Protein AF-A0A661SXE1-F1 (afdb_monomer)

Mean predicted aligned error: 12.56 Å

Nearest PDB structures (foldseek):
  7pq3-assembly1_AAA  TM=7.816E-01  e=4.877E-10  Saccharolobus islandicus REY15A
  8phj-assembly1_Y  TM=7.718E-01  e=4.090E-10  Allochromatium vinosum
  8phj-assembly1_X  TM=6.975E-01  e=3.746E-10  Allochromatium vinosum
  8phb-assembly1_B  TM=7.212E-01  e=7.246E-10  Allochromatium vinosum
  8phb-assembly1_A  TM=7.325E-01  e=3.380E-09  Allochromatium vinosum

Structure (mmCIF, N/CA/C/O backbone):
data_AF-A0A661SXE1-F1
#
_entry.id   AF-A0A661SXE1-F1
#
loop_
_atom_site.group_PDB
_atom_site.id
_atom_site.type_symbol
_atom_site.label_atom_id
_atom_site.label_alt_id
_atom_site.label_comp_id
_atom_site.label_asym_id
_atom_site.label_entity_id
_atom_site.label_seq_id
_atom_site.pdbx_PDB_ins_code
_atom_site.Cartn_x
_atom_site.Cartn_y
_atom_site.Cartn_z
_atom_site.occupancy
_atom_site.B_iso_or_equiv
_atom_site.auth_seq_id
_atom_site.auth_comp_id
_atom_site.auth_asym_id
_atom_site.auth_atom_id
_atom_site.pdbx_PDB_model_num
ATOM 1 N N . MET A 1 1 ? -10.822 -18.373 19.005 1.00 63.59 1 MET A N 1
ATOM 2 C CA . MET A 1 1 ? -10.474 -16.939 18.991 1.00 63.59 1 MET A CA 1
ATOM 3 C C . MET A 1 1 ? -11.787 -16.195 19.099 1.00 63.59 1 MET A C 1
ATOM 5 O O . MET A 1 1 ? -12.656 -16.457 18.278 1.00 63.59 1 MET A O 1
ATOM 9 N N . GLY A 1 2 ? -11.976 -15.444 20.182 1.00 87.56 2 GLY A N 1
ATOM 10 C CA . GLY A 1 2 ? -13.244 -14.784 20.515 1.00 87.56 2 GLY A CA 1
ATOM 11 C C . GLY A 1 2 ? -13.207 -13.283 20.236 1.00 87.56 2 GLY A C 1
ATOM 12 O O . GLY A 1 2 ? -12.142 -12.731 19.953 1.00 87.56 2 GLY A O 1
ATOM 13 N N . THR A 1 3 ? -14.353 -12.625 20.356 1.00 94.81 3 THR A N 1
ATOM 14 C CA . THR A 1 3 ? -14.486 -11.168 20.230 1.00 94.81 3 THR A CA 1
ATOM 15 C C . THR A 1 3 ? -14.418 -10.521 21.613 1.00 94.81 3 THR A C 1
ATOM 17 O O . THR A 1 3 ? -15.098 -10.952 22.533 1.00 94.81 3 THR A O 1
ATOM 20 N N . PHE A 1 4 ? -13.611 -9.476 21.769 1.00 97.12 4 PHE A N 1
ATOM 21 C CA . PHE A 1 4 ? -13.522 -8.656 22.973 1.00 97.12 4 PHE A CA 1
ATOM 22 C C . PHE A 1 4 ? -14.404 -7.412 22.821 1.00 97.12 4 PHE A C 1
ATOM 24 O O . PHE A 1 4 ? -14.202 -6.604 21.910 1.00 97.12 4 PHE A O 1
ATOM 31 N N . PHE A 1 5 ? -15.372 -7.235 23.715 1.00 96.88 5 PHE A N 1
ATOM 32 C CA . PHE A 1 5 ? -16.309 -6.113 23.671 1.00 96.88 5 PHE A CA 1
ATOM 33 C C . PHE A 1 5 ? -15.919 -5.045 24.688 1.00 96.88 5 PHE A C 1
ATOM 35 O O . PHE A 1 5 ? -15.850 -5.320 25.882 1.00 96.88 5 PHE A O 1
ATOM 42 N N . ILE A 1 6 ? -15.719 -3.807 24.234 1.00 97.50 6 ILE A N 1
ATOM 43 C CA . ILE A 1 6 ? -15.519 -2.648 25.113 1.00 97.50 6 ILE A CA 1
ATOM 44 C C . ILE A 1 6 ? -16.780 -1.799 25.077 1.00 97.50 6 ILE A C 1
ATOM 46 O O . ILE A 1 6 ? -17.116 -1.218 24.045 1.00 97.50 6 ILE A O 1
ATOM 50 N N . VAL A 1 7 ? -17.465 -1.707 26.210 1.00 96.44 7 VAL A N 1
ATOM 51 C CA . VAL A 1 7 ? -18.778 -1.071 26.325 1.00 96.44 7 VAL A CA 1
ATOM 52 C C . VAL A 1 7 ? -18.669 0.133 27.239 1.00 96.44 7 VAL A C 1
ATOM 54 O O . VAL A 1 7 ? -18.249 0.002 28.387 1.00 96.44 7 VAL A O 1
ATOM 57 N N . SER A 1 8 ? -19.045 1.311 26.743 1.00 95.81 8 SER A N 1
ATOM 58 C CA . SER A 1 8 ? -19.178 2.479 27.609 1.00 95.81 8 SER A CA 1
ATOM 59 C C . SER A 1 8 ? -20.467 2.369 28.420 1.00 95.81 8 SER A C 1
ATOM 61 O O . SER A 1 8 ? -21.531 2.089 27.867 1.00 95.81 8 SER A O 1
ATOM 63 N N . VAL A 1 9 ? -20.377 2.596 29.728 1.00 95.19 9 VAL A N 1
ATOM 64 C CA . VAL A 1 9 ? -21.496 2.489 30.667 1.00 95.19 9 VAL A CA 1
ATOM 65 C C . VAL A 1 9 ? -21.867 3.864 31.202 1.00 95.19 9 VAL A C 1
ATOM 67 O O . VAL A 1 9 ? -21.013 4.634 31.645 1.00 95.19 9 VAL A O 1
ATOM 70 N N . GLY A 1 10 ? -23.160 4.174 31.146 1.00 92.88 10 GLY A N 1
ATOM 71 C CA . GLY A 1 10 ? -23.745 5.348 31.780 1.00 92.88 10 GLY A CA 1
ATOM 72 C C . GLY A 1 10 ? -24.754 4.975 32.851 1.00 92.88 10 GLY A C 1
ATOM 73 O O . GLY A 1 10 ? -24.645 3.956 33.519 1.00 92.88 10 GLY A O 1
ATOM 74 N N . THR A 1 11 ? -25.772 5.819 32.990 1.00 93.81 11 THR A N 1
ATOM 75 C CA . THR A 1 11 ? -26.853 5.674 33.975 1.00 93.81 11 THR A CA 1
ATOM 76 C C . THR A 1 11 ? -28.180 5.272 33.323 1.00 93.81 11 THR A C 1
ATOM 78 O O . THR A 1 11 ? -29.264 5.537 33.848 1.00 93.81 11 THR A O 1
ATOM 81 N N . SER A 1 12 ? -28.125 4.635 32.148 1.00 93.12 12 SER A N 1
ATOM 82 C CA . SER A 1 12 ? -29.335 4.244 31.416 1.00 93.12 12 SER A CA 1
ATOM 83 C C . SER A 1 12 ? -30.135 3.164 32.161 1.00 93.12 12 SER A C 1
ATOM 85 O O . SER A 1 12 ? -31.362 3.193 32.123 1.00 93.12 12 SER A O 1
ATOM 87 N N . LEU A 1 13 ? -29.454 2.299 32.925 1.00 94.94 13 LEU A N 1
ATOM 88 C CA . LEU A 1 13 ? -30.079 1.316 33.814 1.00 94.94 13 LEU A CA 1
ATOM 89 C C . LEU A 1 13 ? -30.959 1.990 34.879 1.00 94.94 13 LEU A C 1
ATOM 91 O O . LEU A 1 13 ? -32.116 1.622 35.050 1.00 94.94 13 LEU A O 1
ATOM 95 N N . ILE A 1 14 ? -30.444 3.040 35.531 1.00 95.19 14 ILE A N 1
ATOM 96 C CA . ILE A 1 14 ? -31.204 3.861 36.491 1.00 95.19 14 ILE A CA 1
ATOM 97 C C . ILE A 1 14 ? -32.434 4.480 35.819 1.00 95.19 14 ILE A C 1
ATOM 99 O O . ILE A 1 14 ? -33.528 4.476 36.384 1.00 95.19 14 ILE A O 1
ATOM 103 N N . THR A 1 15 ? -32.262 5.000 34.600 1.00 92.62 15 THR A N 1
ATOM 104 C CA . THR A 1 15 ? -33.360 5.606 33.831 1.00 92.62 15 THR A CA 1
ATOM 105 C C . THR A 1 15 ? -34.458 4.577 33.565 1.00 92.62 15 THR A C 1
ATOM 107 O O . THR A 1 15 ? -35.622 4.854 33.836 1.00 92.62 15 THR A O 1
ATOM 110 N N . LYS A 1 16 ? -34.093 3.372 33.111 1.00 92.81 16 LYS A N 1
ATOM 111 C CA . LYS A 1 16 ? -35.044 2.295 32.812 1.00 92.81 16 LYS A CA 1
ATOM 112 C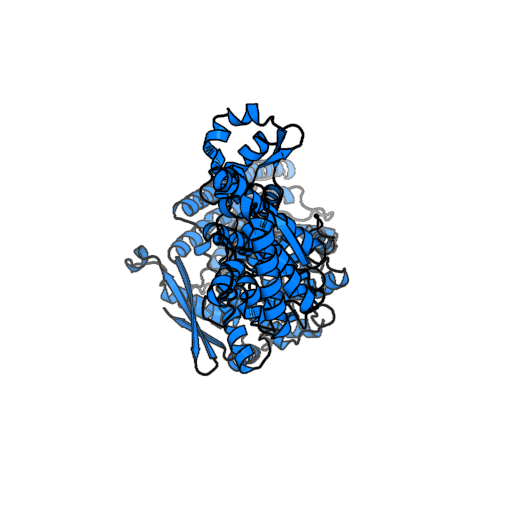 C . LYS A 1 16 ? -35.724 1.732 34.051 1.00 92.81 16 LYS A C 1
ATOM 114 O O . LYS A 1 16 ? -36.935 1.543 34.007 1.00 92.81 16 LYS A O 1
ATOM 119 N N . ASN A 1 17 ? -35.002 1.558 35.158 1.00 93.94 17 ASN A N 1
ATOM 120 C CA . ASN A 1 17 ? -35.616 1.207 36.438 1.00 93.94 17 ASN A CA 1
ATOM 121 C C . ASN A 1 17 ? -36.702 2.228 36.816 1.00 93.94 17 ASN A C 1
ATOM 123 O O . ASN A 1 17 ? -37.841 1.860 37.061 1.00 93.94 17 ASN A O 1
ATOM 127 N N . ASN A 1 18 ? -36.386 3.525 36.765 1.00 93.62 18 ASN A N 1
ATOM 128 C CA . ASN A 1 18 ? -37.331 4.589 37.123 1.00 93.62 18 ASN A CA 1
ATOM 129 C C . ASN A 1 18 ? -38.524 4.747 36.154 1.00 93.62 18 ASN A C 1
ATOM 131 O O . ASN A 1 18 ? -39.469 5.472 36.482 1.00 93.62 18 ASN A O 1
ATOM 135 N N . GLU A 1 19 ? -38.438 4.182 34.946 1.00 91.56 19 GLU A N 1
ATOM 136 C CA . GLU A 1 19 ? -39.511 4.159 33.941 1.00 91.56 19 GLU A CA 1
ATOM 137 C C . GLU A 1 19 ? -40.416 2.930 34.079 1.00 91.56 19 GLU A C 1
ATOM 139 O O . GLU A 1 19 ? -41.609 3.026 33.797 1.00 91.56 19 GLU A O 1
ATOM 144 N N . LEU A 1 20 ? -39.844 1.781 34.452 1.00 87.31 20 LEU A N 1
ATOM 145 C CA . LEU A 1 20 ? -40.513 0.477 34.427 1.00 87.31 20 LEU A CA 1
ATOM 146 C C . LEU A 1 20 ? -40.930 -0.025 35.813 1.00 87.31 20 LEU A C 1
ATOM 148 O O . LEU A 1 20 ? -41.778 -0.911 35.893 1.00 87.31 20 LEU A O 1
ATOM 152 N N . ASN A 1 21 ? -40.357 0.530 36.880 1.00 83.69 21 ASN A N 1
ATOM 153 C CA . ASN A 1 21 ? -40.636 0.162 38.260 1.00 83.69 21 ASN A CA 1
ATOM 154 C C . ASN A 1 21 ? -41.290 1.343 39.005 1.00 83.69 21 ASN A C 1
ATOM 156 O O . ASN A 1 21 ? -40.768 2.459 39.003 1.00 83.69 21 ASN A O 1
ATOM 160 N N . ASP A 1 22 ? -42.420 1.086 39.671 1.00 78.31 22 ASP A N 1
ATOM 161 C CA . ASP A 1 22 ? -43.149 2.063 40.501 1.00 78.31 22 ASP A CA 1
ATOM 162 C C . ASP A 1 22 ? -42.531 2.238 41.910 1.00 78.31 22 ASP A C 1
ATOM 164 O O . ASP A 1 22 ? -43.076 2.956 42.754 1.00 78.31 22 ASP A O 1
ATOM 168 N N . GLY A 1 23 ? -41.412 1.558 42.185 1.00 77.56 23 GLY A N 1
ATOM 169 C CA . GLY A 1 23 ? -40.680 1.594 43.449 1.00 77.56 23 GLY A CA 1
ATOM 170 C C . GLY A 1 23 ? -39.922 2.901 43.730 1.00 77.56 23 GLY A C 1
ATOM 171 O O . GLY A 1 23 ? -40.252 3.988 43.248 1.00 77.56 23 GLY A O 1
ATOM 172 N N . GLN A 1 24 ? -38.884 2.812 44.567 1.00 81.88 24 GLN A N 1
ATOM 173 C CA . GLN A 1 24 ? -38.044 3.965 44.893 1.00 81.88 24 GLN A CA 1
ATOM 174 C C . GLN A 1 24 ? -37.356 4.497 43.632 1.00 81.88 24 GLN A C 1
ATOM 176 O O . GLN A 1 24 ? -36.660 3.773 42.923 1.00 81.88 24 GLN A O 1
ATOM 181 N N . ARG A 1 25 ? -37.504 5.802 43.380 1.00 88.38 25 ARG A N 1
ATOM 182 C CA . ARG A 1 25 ? -36.765 6.468 42.308 1.00 88.38 25 ARG A CA 1
ATOM 183 C C . ARG A 1 25 ? -35.305 6.645 42.692 1.00 88.38 25 ARG A C 1
ATOM 185 O O . ARG A 1 25 ? -34.998 7.240 43.722 1.00 88.38 25 ARG A O 1
ATOM 192 N N . ILE A 1 26 ? -34.424 6.194 41.810 1.00 92.06 26 ILE A N 1
ATOM 193 C CA . ILE A 1 26 ? -32.975 6.286 41.965 1.00 92.06 26 ILE A CA 1
ATOM 194 C C . ILE A 1 26 ? -32.479 7.556 41.271 1.00 92.06 26 ILE A C 1
ATOM 196 O O . ILE A 1 26 ? -32.820 7.814 40.113 1.00 92.06 26 ILE A O 1
ATOM 200 N N . SER A 1 27 ? -31.671 8.366 41.954 1.00 90.88 27 SER A N 1
ATOM 201 C CA . SER A 1 27 ? -31.054 9.540 41.328 1.00 90.88 27 SER A CA 1
ATOM 202 C C . SER A 1 27 ? -29.883 9.146 40.427 1.00 90.88 27 SER A C 1
ATOM 204 O O . SER A 1 27 ? -29.166 8.193 40.703 1.00 90.88 27 SER A O 1
ATOM 206 N N . ALA A 1 28 ? -29.636 9.909 39.362 1.00 88.31 28 ALA A N 1
ATOM 207 C CA . ALA A 1 28 ? -28.430 9.775 38.539 1.00 88.31 28 ALA A CA 1
ATOM 208 C C . ALA A 1 28 ? -27.301 10.742 38.957 1.00 88.31 28 ALA A C 1
ATOM 210 O O . ALA A 1 28 ? -26.275 10.798 38.281 1.00 88.31 28 ALA A O 1
ATOM 211 N N . ARG A 1 29 ? -27.494 11.539 40.019 1.00 87.38 29 ARG A N 1
ATOM 212 C CA . ARG A 1 29 ? -26.517 12.529 40.502 1.00 87.38 29 ARG A CA 1
ATOM 213 C C . ARG A 1 29 ? -25.601 11.924 41.555 1.00 87.38 29 ARG A C 1
ATOM 215 O O . ARG A 1 29 ? -26.081 11.272 42.473 1.00 87.38 29 ARG A O 1
ATOM 222 N N . GLU A 1 30 ? -24.311 12.223 41.469 1.00 87.25 30 GLU A N 1
ATOM 223 C CA . GLU A 1 30 ? -23.287 11.722 42.395 1.00 87.25 30 GLU A CA 1
ATOM 224 C C . GLU A 1 30 ? -23.601 12.042 43.870 1.00 87.25 30 GLU A C 1
ATOM 226 O O . GLU A 1 30 ? -23.433 11.202 44.752 1.00 87.25 30 GLU A O 1
ATOM 231 N N . GLU A 1 31 ? -24.078 13.258 44.149 1.00 87.38 31 GLU A N 1
ATOM 232 C CA . GLU A 1 31 ? -24.320 13.753 45.512 1.00 87.38 31 GLU A CA 1
ATOM 233 C C . GLU A 1 31 ? -25.381 12.943 46.266 1.00 87.38 31 GLU A C 1
ATOM 235 O O . GLU A 1 31 ? -25.227 12.690 47.462 1.00 87.38 31 GLU A O 1
ATOM 240 N N . ASP A 1 32 ? -26.418 12.491 45.559 1.00 88.25 32 ASP A N 1
ATOM 241 C CA . ASP A 1 32 ? -27.546 11.762 46.145 1.00 88.25 32 ASP A CA 1
ATOM 242 C C . ASP A 1 32 ? -27.140 10.339 46.561 1.00 88.25 32 ASP A C 1
ATOM 244 O O . ASP A 1 32 ? -27.679 9.771 47.510 1.00 88.25 32 ASP A O 1
ATOM 248 N N . TRP A 1 33 ? -26.127 9.768 45.904 1.00 90.25 33 TRP A N 1
ATOM 249 C CA . TRP A 1 33 ? -25.606 8.444 46.242 1.00 90.25 33 TRP A CA 1
ATOM 250 C C . TRP A 1 33 ? -24.790 8.439 47.533 1.00 90.25 33 TRP A C 1
ATOM 252 O O . TRP A 1 33 ? -24.603 7.384 48.125 1.00 90.25 33 TRP A O 1
ATOM 262 N N . ARG A 1 34 ? -24.336 9.593 48.036 1.00 82.44 34 ARG A N 1
ATOM 263 C CA . ARG A 1 34 ? -23.568 9.647 49.293 1.00 82.44 34 ARG A CA 1
ATOM 264 C C . ARG A 1 34 ? -24.384 9.256 50.524 1.00 82.44 34 ARG A C 1
ATOM 266 O O . ARG A 1 34 ? -23.793 8.887 51.536 1.00 82.44 34 ARG A O 1
ATOM 273 N N . TYR A 1 35 ? -25.707 9.371 50.443 1.00 81.81 35 TYR A N 1
ATOM 274 C CA . TYR A 1 35 ? -26.617 9.134 51.562 1.00 81.81 35 TYR A CA 1
ATOM 275 C C . TYR A 1 35 ? -27.394 7.824 51.411 1.00 81.81 35 TYR A C 1
ATOM 277 O O . TYR A 1 35 ? -27.547 7.107 52.396 1.00 81.81 35 TYR A O 1
ATOM 285 N N . ASP A 1 36 ? -27.801 7.480 50.185 1.00 86.12 36 ASP A N 1
ATOM 286 C CA . ASP A 1 36 ? -28.733 6.375 49.917 1.00 86.12 36 ASP A CA 1
ATOM 287 C C . ASP A 1 36 ? -28.123 5.230 49.081 1.00 86.12 36 ASP A C 1
ATOM 289 O O . ASP A 1 36 ? -28.861 4.413 48.531 1.00 86.12 36 ASP A O 1
ATOM 293 N N . ALA A 1 37 ? -26.785 5.147 48.974 1.00 85.25 37 ALA A N 1
ATOM 294 C CA . ALA A 1 37 ? -26.088 4.185 48.102 1.00 85.25 37 ALA A CA 1
ATOM 295 C C . ALA A 1 37 ? -26.612 2.749 48.218 1.00 85.25 37 ALA A C 1
ATOM 297 O O . ALA A 1 37 ? -26.832 2.104 47.199 1.00 85.25 37 ALA A O 1
ATOM 298 N N . GLU A 1 38 ? -26.785 2.251 49.443 1.00 87.94 38 GLU A N 1
ATOM 299 C CA . GLU A 1 38 ? -27.177 0.858 49.676 1.00 87.94 38 GLU A CA 1
ATOM 300 C C . GLU A 1 38 ? -28.614 0.595 49.212 1.00 87.94 38 GLU A C 1
ATOM 302 O O . GLU A 1 38 ? -28.868 -0.350 48.481 1.00 87.94 38 GLU A O 1
ATOM 307 N N . SER A 1 39 ? -29.530 1.520 49.507 1.00 89.25 39 SER A N 1
ATOM 308 C CA . SER A 1 39 ? -30.924 1.440 49.057 1.00 89.25 39 SER A CA 1
ATOM 309 C C . SER A 1 39 ? -31.035 1.467 47.529 1.00 89.25 39 SER A C 1
ATOM 311 O O . SER A 1 39 ? -31.839 0.747 46.942 1.00 89.25 39 SER A O 1
ATOM 313 N N . TYR A 1 40 ? -30.230 2.301 46.862 1.00 93.19 40 TYR A N 1
ATOM 314 C CA . TYR A 1 40 ? -30.199 2.358 45.399 1.00 93.19 40 TYR A CA 1
ATOM 315 C C . TYR A 1 40 ? -29.593 1.102 44.775 1.00 93.19 40 TYR A C 1
ATOM 317 O O . TYR A 1 40 ? -30.058 0.669 43.723 1.00 93.19 40 TYR A O 1
ATOM 325 N N . LYS A 1 41 ? -28.577 0.523 45.416 1.00 91.81 41 LYS A N 1
ATOM 326 C CA . LYS A 1 41 ? -27.966 -0.746 45.021 1.00 91.81 41 LYS A CA 1
ATOM 327 C C . LYS A 1 41 ? -28.974 -1.890 45.072 1.00 91.81 41 LYS A C 1
ATOM 329 O O . LYS A 1 41 ? -29.171 -2.532 44.045 1.00 91.81 41 LYS A O 1
ATOM 334 N N . ASP A 1 42 ? -29.685 -2.041 46.189 1.00 91.69 42 ASP A N 1
ATOM 335 C CA . ASP A 1 42 ? -30.733 -3.057 46.348 1.00 91.69 42 ASP A CA 1
ATOM 336 C C . ASP A 1 42 ? -31.797 -2.934 45.241 1.00 91.69 42 ASP A C 1
ATOM 338 O O . ASP A 1 42 ? -32.134 -3.906 44.572 1.00 91.69 42 ASP A O 1
ATOM 342 N N . CYS A 1 43 ? -32.252 -1.707 44.952 1.00 92.94 43 CYS A N 1
ATOM 343 C CA . CYS A 1 43 ? -33.234 -1.469 43.889 1.00 92.94 43 CYS A CA 1
ATOM 344 C C . CYS A 1 43 ? -32.724 -1.856 42.486 1.00 92.94 43 CYS A C 1
ATOM 346 O O . CYS A 1 43 ? -33.501 -2.336 41.660 1.00 92.94 43 CYS A O 1
ATOM 348 N N . LEU A 1 44 ? -31.445 -1.605 42.177 1.00 94.69 44 LEU A N 1
ATOM 349 C CA . LEU A 1 44 ? -30.857 -1.985 40.886 1.00 94.69 44 LEU A CA 1
ATOM 350 C C . LEU A 1 44 ? -30.638 -3.493 40.772 1.00 94.69 44 LEU A C 1
ATOM 352 O O . LEU A 1 44 ? -30.776 -4.030 39.670 1.00 94.69 44 LEU A O 1
ATOM 356 N N . GLU A 1 45 ? -30.295 -4.150 41.880 1.00 94.62 45 GLU A N 1
ATOM 357 C CA . GLU A 1 45 ? -30.173 -5.602 41.952 1.00 94.62 45 GLU A CA 1
ATOM 358 C C . GLU A 1 45 ? -31.515 -6.250 41.630 1.00 94.62 45 GLU A C 1
ATOM 360 O O . GLU A 1 45 ? -31.618 -6.914 40.598 1.00 94.62 45 GLU A O 1
ATOM 365 N N . ASP A 1 46 ? -32.553 -5.935 42.412 1.00 93.62 46 ASP A N 1
ATOM 366 C CA . ASP A 1 46 ? -33.915 -6.449 42.234 1.00 93.62 46 ASP A CA 1
ATOM 367 C C . ASP A 1 46 ? -34.405 -6.264 40.789 1.00 93.62 46 ASP A C 1
ATOM 369 O O . ASP A 1 46 ? -34.919 -7.193 40.161 1.00 93.62 46 ASP A O 1
ATOM 373 N N . PHE A 1 47 ? -34.186 -5.073 40.218 1.00 95.25 47 PHE A N 1
ATOM 374 C CA . PHE A 1 47 ? -34.585 -4.771 38.846 1.00 95.25 47 PHE A CA 1
ATOM 375 C C . PHE A 1 47 ? -33.854 -5.636 37.809 1.00 95.25 47 PHE A C 1
ATOM 377 O O . PHE A 1 47 ? -34.477 -6.159 36.883 1.00 95.25 47 PHE A O 1
ATOM 384 N N . ILE A 1 48 ? -32.534 -5.806 37.931 1.00 95.56 48 ILE A N 1
ATOM 385 C CA . ILE A 1 48 ? -31.770 -6.653 37.005 1.00 95.56 48 ILE A CA 1
ATOM 386 C C . ILE A 1 48 ? -32.150 -8.124 37.154 1.00 95.56 48 ILE A C 1
ATOM 388 O O . ILE A 1 48 ? -32.243 -8.825 36.140 1.00 95.56 48 ILE A O 1
ATOM 392 N N . GLU A 1 49 ? -32.380 -8.595 38.379 1.00 94.25 49 GLU A N 1
ATOM 393 C CA . GLU A 1 49 ? -32.817 -9.965 38.627 1.00 94.25 49 GLU A CA 1
ATOM 394 C C . GLU A 1 49 ? -34.168 -10.239 37.966 1.00 94.25 49 GLU A C 1
ATOM 396 O O . GLU A 1 49 ? -34.275 -11.182 37.177 1.00 94.25 49 GLU A O 1
ATOM 401 N N . GLU A 1 50 ? -35.152 -9.361 38.176 1.00 93.94 50 GLU A N 1
ATOM 402 C CA . GLU A 1 50 ? -36.472 -9.458 37.550 1.00 93.94 50 GLU A CA 1
ATOM 403 C C . GLU A 1 50 ? -36.372 -9.460 36.015 1.00 93.94 50 GLU A C 1
ATOM 405 O O . GLU A 1 50 ? -37.015 -10.263 35.327 1.00 93.94 50 GLU A O 1
ATOM 410 N N . MET A 1 51 ? -35.548 -8.578 35.444 1.00 95.00 51 MET A N 1
ATOM 411 C CA . MET A 1 51 ? -35.382 -8.476 33.992 1.00 95.00 51 MET A CA 1
ATOM 412 C C . MET A 1 51 ? -34.693 -9.709 33.397 1.00 95.00 51 MET A C 1
ATOM 414 O O . MET A 1 51 ? -35.047 -10.134 32.290 1.00 95.00 51 MET A O 1
ATOM 418 N N . ALA A 1 52 ? -33.738 -10.305 34.113 1.00 92.62 52 ALA A N 1
ATOM 419 C CA . ALA A 1 52 ? -33.086 -11.545 33.709 1.00 92.62 52 ALA A CA 1
ATOM 420 C C . ALA A 1 52 ? -34.055 -12.739 33.767 1.00 92.62 52 ALA A C 1
ATOM 422 O O . ALA A 1 52 ? -34.161 -13.479 32.787 1.00 92.62 52 ALA A O 1
ATOM 423 N N . GLU A 1 53 ? -34.808 -12.892 34.860 1.00 93.00 53 GLU A N 1
ATOM 424 C CA . GLU A 1 53 ? -35.784 -13.977 35.045 1.00 93.00 53 GLU A CA 1
ATOM 425 C C . GLU A 1 53 ? -36.907 -13.940 34.005 1.00 93.00 53 GLU A C 1
ATOM 427 O O . GLU A 1 53 ? -37.308 -14.974 33.467 1.00 93.00 53 GLU A O 1
ATOM 432 N N . ASN A 1 54 ? -37.364 -12.737 33.651 1.00 92.69 54 ASN A N 1
ATOM 433 C CA . ASN A 1 54 ? -38.397 -12.535 32.640 1.00 92.69 54 ASN A CA 1
ATOM 434 C C . ASN A 1 54 ? -37.870 -12.580 31.193 1.00 92.69 54 ASN A C 1
ATOM 436 O O . ASN A 1 54 ? -38.649 -12.396 30.254 1.00 92.69 54 ASN A O 1
ATOM 440 N N . GLY A 1 55 ? -36.564 -12.788 30.984 1.00 90.38 55 GLY A N 1
ATOM 441 C CA . GLY A 1 55 ? -35.946 -12.804 29.655 1.00 90.38 55 GLY A CA 1
ATOM 442 C C . GLY A 1 55 ? -35.988 -11.452 28.928 1.00 90.38 55 GLY A C 1
ATOM 443 O O . GLY A 1 55 ? -35.916 -11.416 27.700 1.00 90.38 55 GLY A O 1
ATOM 444 N N . LYS A 1 56 ? -36.114 -10.346 29.671 1.00 93.19 56 LYS A N 1
ATOM 445 C CA . LYS A 1 56 ? -36.228 -8.965 29.166 1.00 93.19 56 LYS A CA 1
ATOM 446 C C . LYS A 1 56 ? -34.973 -8.129 29.394 1.00 93.19 56 LYS A C 1
ATOM 448 O O . LYS A 1 56 ? -34.989 -6.919 29.213 1.00 93.19 56 LYS A O 1
ATOM 453 N N . LEU A 1 57 ? -33.858 -8.758 29.747 1.00 92.88 57 LEU A N 1
ATOM 454 C CA . LEU A 1 57 ? -32.599 -8.071 30.023 1.00 92.88 57 LEU A CA 1
ATOM 455 C C . LEU A 1 57 ? -32.146 -7.055 28.938 1.00 92.88 57 LEU A C 1
ATOM 457 O O . LEU A 1 57 ? -31.664 -5.989 29.318 1.00 92.88 57 LEU A O 1
ATOM 461 N N . PRO A 1 58 ? -32.353 -7.273 27.616 1.00 91.56 58 PRO A N 1
ATOM 462 C CA . PRO A 1 58 ? -32.047 -6.262 26.590 1.00 91.56 58 PRO A CA 1
ATOM 463 C C . PRO A 1 58 ? -32.842 -4.946 26.704 1.00 91.56 58 PRO A C 1
ATOM 465 O O . PRO A 1 58 ? -32.482 -3.957 26.067 1.00 91.56 58 PRO A O 1
ATOM 468 N N . ASP A 1 59 ? -33.927 -4.916 27.479 1.00 91.31 59 ASP A N 1
ATOM 469 C CA . ASP A 1 59 ? -34.739 -3.720 27.733 1.00 91.31 59 ASP A CA 1
ATOM 470 C C . ASP A 1 59 ? -34.298 -2.964 29.000 1.00 91.31 59 ASP A C 1
ATOM 472 O O . ASP A 1 59 ? -34.727 -1.831 29.219 1.00 91.31 59 ASP A O 1
ATOM 476 N N . ALA A 1 60 ? -33.428 -3.559 29.825 1.00 93.69 60 ALA A N 1
ATOM 477 C CA . ALA A 1 60 ? -33.031 -2.997 31.116 1.00 93.69 60 ALA A CA 1
ATOM 478 C C . ALA A 1 60 ? -32.048 -1.824 30.989 1.00 93.69 60 ALA A C 1
ATOM 480 O O . ALA A 1 60 ? -31.986 -0.980 31.875 1.00 93.69 60 ALA A O 1
ATOM 481 N N . SER A 1 61 ? -31.278 -1.734 29.901 1.00 92.75 61 SER A N 1
ATOM 482 C CA . SER A 1 61 ? -30.354 -0.617 29.677 1.00 92.75 61 SER A CA 1
ATOM 483 C C . SER A 1 61 ? -29.999 -0.455 28.193 1.00 92.75 61 SER A C 1
ATOM 485 O O . SER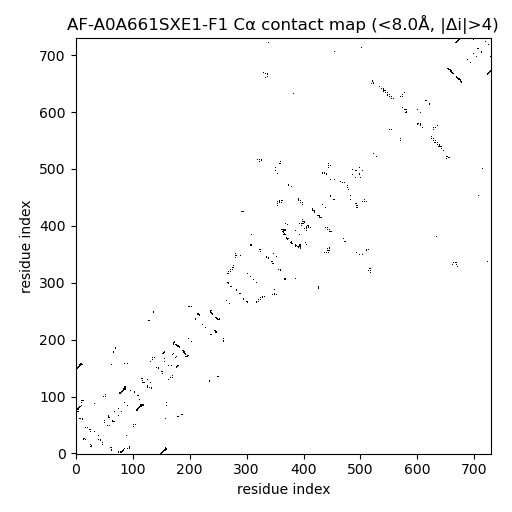 A 1 61 ? -30.175 -1.372 27.387 1.00 92.75 61 SER A O 1
ATOM 487 N N . ALA A 1 62 ? -29.476 0.712 27.811 1.00 89.94 62 ALA A N 1
ATOM 488 C CA . ALA A 1 62 ? -28.979 0.967 26.457 1.00 89.94 62 ALA A CA 1
ATOM 489 C C . ALA A 1 62 ? -27.758 0.092 26.109 1.00 89.94 62 ALA A C 1
ATOM 491 O O . ALA A 1 62 ? -27.604 -0.341 24.965 1.00 89.94 62 ALA A O 1
ATOM 492 N N . GLU A 1 63 ? -26.908 -0.195 27.094 1.00 92.94 63 GLU A N 1
ATOM 493 C CA . GLU A 1 63 ? -25.745 -1.076 26.973 1.00 92.94 63 GLU A CA 1
ATOM 494 C C . GLU A 1 63 ? -26.177 -2.526 26.704 1.00 92.94 63 GLU A C 1
ATOM 496 O O . GLU A 1 63 ? -25.732 -3.133 25.730 1.00 92.94 63 GLU A O 1
ATOM 501 N N . LEU A 1 64 ? -27.112 -3.052 27.504 1.00 92.69 64 LEU A N 1
ATOM 502 C CA . LEU A 1 64 ? -27.670 -4.399 27.339 1.00 92.69 64 LEU A CA 1
ATOM 503 C C . LEU A 1 64 ? -28.435 -4.535 26.019 1.00 92.69 64 LEU A C 1
ATOM 505 O O . LEU A 1 64 ? -28.286 -5.530 25.314 1.00 92.69 64 LEU A O 1
ATOM 509 N N . SER A 1 65 ? -29.191 -3.505 25.640 1.00 90.06 65 SER A N 1
ATOM 510 C CA . SER A 1 65 ? -29.847 -3.414 24.335 1.00 90.06 65 SER A CA 1
ATOM 511 C C . SER A 1 65 ? -28.842 -3.572 23.187 1.00 90.06 65 SER A C 1
ATOM 513 O O . SER A 1 65 ? -29.038 -4.384 22.281 1.00 90.06 65 SER A O 1
ATOM 515 N N . SER A 1 66 ? -27.728 -2.841 23.260 1.00 89.00 66 SER A N 1
ATOM 516 C CA . SER A 1 66 ? -26.707 -2.814 22.208 1.00 89.00 66 SER A CA 1
ATOM 517 C C . SER A 1 66 ? -25.895 -4.099 22.111 1.00 89.00 66 SER A C 1
ATOM 519 O O . SER A 1 66 ? -25.499 -4.485 21.012 1.00 89.00 66 SER A O 1
ATOM 521 N N . LEU A 1 67 ? -25.691 -4.780 23.239 1.00 90.25 67 LEU A N 1
ATOM 522 C CA . LEU A 1 67 ? -25.020 -6.076 23.302 1.00 90.25 67 LEU A CA 1
ATOM 523 C C . LEU A 1 67 ? -25.915 -7.240 22.857 1.00 90.25 67 LEU A C 1
ATOM 525 O O . LEU A 1 67 ? -25.434 -8.157 22.197 1.00 90.25 67 LEU A O 1
ATOM 529 N N . LEU A 1 68 ? -27.193 -7.242 23.253 1.00 90.06 68 LEU A N 1
ATOM 530 C CA . LEU A 1 68 ? -27.996 -8.470 23.285 1.00 90.06 68 LEU A CA 1
ATOM 531 C C . LEU A 1 68 ? -29.154 -8.511 22.281 1.00 90.06 68 LEU A C 1
ATOM 533 O O . LEU A 1 68 ? -29.595 -9.610 21.935 1.00 90.06 68 LEU A O 1
ATOM 537 N N . ARG A 1 69 ? -29.667 -7.367 21.792 1.00 86.75 69 ARG A N 1
ATOM 538 C CA . ARG A 1 69 ? -30.832 -7.370 20.876 1.00 86.75 69 ARG A CA 1
ATOM 539 C C . ARG A 1 69 ? -30.552 -8.123 19.581 1.00 86.75 69 ARG A C 1
ATOM 541 O O . ARG A 1 69 ? -31.398 -8.885 19.117 1.00 86.75 69 ARG A O 1
ATOM 548 N N . ASN A 1 70 ? -29.366 -7.933 19.003 1.00 84.06 70 ASN A N 1
ATOM 549 C CA . ASN A 1 70 ? -28.962 -8.649 17.801 1.00 84.06 70 ASN A CA 1
ATOM 550 C C . ASN A 1 70 ? -28.051 -9.832 18.148 1.00 84.06 70 ASN A C 1
ATOM 552 O O . ASN A 1 70 ? -26.835 -9.684 18.251 1.00 84.06 70 ASN A O 1
ATOM 556 N N . LYS A 1 71 ? -28.641 -11.026 18.250 1.00 79.56 71 LYS A N 1
ATOM 557 C CA . LYS A 1 71 ? -27.922 -12.261 18.600 1.00 79.56 71 LYS A CA 1
ATOM 558 C C . LYS A 1 71 ? -26.769 -12.609 17.656 1.00 79.56 71 LYS A C 1
ATOM 560 O O . LYS A 1 71 ? -25.819 -13.231 18.108 1.00 79.56 71 LYS A O 1
ATOM 565 N N . SER A 1 72 ? -26.823 -12.229 16.375 1.00 81.94 72 SER A N 1
ATOM 566 C CA . SER A 1 72 ? -25.724 -12.527 15.442 1.00 81.94 72 SER A CA 1
ATOM 567 C C . SER A 1 72 ? -24.509 -11.619 15.639 1.00 81.94 72 SER A C 1
ATOM 569 O O . SER A 1 72 ? -23.447 -11.907 15.102 1.00 81.94 72 SER A O 1
ATOM 571 N N . LEU A 1 73 ? -24.678 -10.503 16.355 1.00 83.62 73 LEU A N 1
ATOM 572 C CA . LEU A 1 73 ? -23.633 -9.519 16.645 1.00 83.62 73 LEU A CA 1
ATOM 573 C C . LEU A 1 73 ? -23.281 -9.452 18.139 1.00 83.62 73 LEU A C 1
ATOM 575 O O . LEU A 1 73 ? -22.410 -8.666 18.516 1.00 83.62 73 LEU A O 1
ATOM 579 N N . GLY A 1 74 ? -23.976 -10.220 18.977 1.00 86.62 74 GLY A N 1
ATOM 580 C CA . GLY A 1 74 ? -23.757 -10.262 20.415 1.00 86.62 74 GLY A CA 1
ATOM 581 C C . GLY A 1 74 ? -22.562 -11.134 20.812 1.00 86.62 74 GLY A C 1
ATOM 582 O O . GLY A 1 74 ? -22.019 -11.859 19.975 1.00 86.62 74 GLY A O 1
ATOM 583 N N . PRO A 1 75 ? -22.154 -11.069 22.088 1.00 92.12 75 PRO A N 1
ATOM 584 C CA . PRO A 1 75 ? -21.052 -11.865 22.612 1.00 92.12 75 PRO A CA 1
ATOM 585 C C . PRO A 1 75 ? -21.400 -13.357 22.694 1.00 92.12 75 PRO A C 1
ATOM 587 O O . PRO A 1 75 ? -22.517 -13.738 23.058 1.00 92.12 75 PRO A O 1
ATOM 590 N N . GLY A 1 76 ? -20.418 -14.208 22.399 1.00 92.06 76 GLY A N 1
ATOM 591 C CA . GLY A 1 76 ? -20.422 -15.618 22.777 1.00 92.06 76 GLY A CA 1
ATOM 592 C C . GLY A 1 76 ? -20.192 -15.820 24.280 1.00 92.06 76 GLY A C 1
ATOM 593 O O . GLY A 1 76 ? -19.769 -14.919 24.994 1.00 92.06 76 GLY A O 1
ATOM 594 N N . THR A 1 77 ? -20.443 -17.032 24.778 1.00 90.75 77 THR A N 1
ATOM 595 C CA . THR A 1 77 ? -20.354 -17.382 26.214 1.00 90.75 77 THR A CA 1
ATOM 596 C C . THR A 1 77 ? -18.997 -17.066 26.855 1.00 90.75 77 THR A C 1
ATOM 598 O O . THR A 1 77 ? -18.941 -16.639 28.009 1.00 90.75 77 THR A O 1
ATOM 601 N N . ASP A 1 78 ? -17.920 -17.284 26.102 1.00 92.50 78 ASP A N 1
ATOM 602 C CA . ASP A 1 78 ? -16.539 -17.097 26.551 1.00 92.50 78 ASP A CA 1
ATOM 603 C C . ASP A 1 78 ? -15.893 -15.844 25.912 1.00 92.50 78 ASP A C 1
ATOM 605 O O . ASP A 1 78 ? -14.679 -15.669 25.984 1.00 92.50 78 ASP A O 1
ATOM 609 N N . ASP A 1 79 ? -16.685 -14.979 25.262 1.00 95.44 79 ASP A N 1
ATOM 610 C CA . ASP A 1 79 ? -16.199 -13.698 24.740 1.00 95.44 79 ASP A CA 1
ATOM 611 C C . ASP A 1 79 ? -16.008 -12.701 25.896 1.00 95.44 79 ASP A C 1
ATOM 613 O O . ASP A 1 79 ? -16.947 -12.493 26.676 1.00 95.44 79 ASP A O 1
ATOM 617 N N . PRO A 1 80 ? -14.836 -12.052 26.026 1.00 96.62 80 PRO A N 1
ATOM 618 C CA . PRO A 1 80 ? -14.615 -11.133 27.129 1.00 96.62 80 PRO A CA 1
ATOM 619 C C . PRO A 1 80 ? -15.309 -9.784 26.909 1.00 96.62 80 PRO A C 1
ATOM 621 O O . PRO A 1 80 ? -15.347 -9.241 25.801 1.00 96.62 80 PRO A O 1
ATOM 624 N N . ILE A 1 81 ? -15.830 -9.214 27.994 1.00 97.88 81 ILE A N 1
ATOM 625 C CA . ILE A 1 81 ? -16.567 -7.950 28.013 1.00 97.88 81 ILE A CA 1
ATOM 626 C C . ILE A 1 81 ? -15.945 -7.022 29.058 1.00 97.88 81 ILE A C 1
ATOM 628 O O . ILE A 1 81 ? -15.849 -7.345 30.245 1.00 97.88 81 ILE A O 1
ATOM 632 N N . LEU A 1 82 ? -15.557 -5.831 28.617 1.00 98.06 82 LEU A N 1
ATOM 633 C CA . LEU A 1 82 ? -15.088 -4.747 29.465 1.00 98.06 82 LEU A CA 1
ATOM 634 C C . LEU A 1 82 ? -16.133 -3.634 29.526 1.00 98.06 82 LEU A C 1
ATOM 636 O O . LEU A 1 82 ? -16.416 -2.967 28.531 1.00 98.06 82 LEU A O 1
ATOM 640 N N . LEU A 1 83 ? -16.659 -3.404 30.723 1.00 97.88 83 LEU A N 1
ATOM 641 C CA . LEU A 1 83 ? -17.565 -2.314 31.053 1.00 97.88 83 LEU A CA 1
ATOM 642 C C . LEU A 1 83 ? -16.746 -1.105 31.533 1.00 97.88 83 LEU A C 1
ATOM 644 O O . LEU A 1 83 ? -16.286 -1.060 32.678 1.00 97.88 83 LEU A O 1
ATOM 648 N N . LEU A 1 84 ? -16.539 -0.132 30.643 1.00 97.19 84 LEU A N 1
ATOM 649 C CA . LEU A 1 84 ? -15.844 1.123 30.938 1.00 97.19 84 LEU A CA 1
ATOM 650 C C . LEU A 1 84 ? -16.830 2.176 31.437 1.00 97.19 84 LEU A C 1
ATOM 652 O O . LEU A 1 84 ? -17.763 2.537 30.723 1.00 97.19 84 LEU A O 1
ATOM 656 N N . HIS A 1 85 ? -16.593 2.726 32.624 1.00 95.69 85 HIS A N 1
ATOM 657 C CA . HIS A 1 85 ? -17.476 3.727 33.226 1.00 95.69 85 HIS A CA 1
ATOM 658 C C . HIS A 1 85 ? -16.718 4.964 33.720 1.00 95.69 85 HIS A C 1
ATOM 660 O O . HIS A 1 85 ? -15.496 4.960 33.898 1.00 95.69 85 HIS A O 1
ATOM 666 N N . THR A 1 86 ? -17.464 6.048 33.935 1.00 93.50 86 THR A N 1
ATOM 667 C CA . THR A 1 86 ? -16.972 7.259 34.602 1.00 93.50 86 THR A CA 1
ATOM 668 C C . THR A 1 86 ? -16.616 6.964 36.059 1.00 93.50 86 THR A C 1
ATOM 670 O O . THR A 1 86 ? -17.205 6.081 36.685 1.00 93.50 86 THR A O 1
ATOM 673 N N . GLU A 1 87 ? -15.660 7.707 36.616 1.00 93.50 87 GLU A N 1
ATOM 674 C CA . GLU A 1 87 ? -15.273 7.638 38.033 1.00 93.50 87 GLU A CA 1
ATOM 675 C C . GLU A 1 87 ? -16.332 8.360 38.892 1.00 93.50 87 GLU A C 1
ATOM 677 O O . GLU A 1 87 ? -16.112 9.455 39.405 1.00 93.50 87 GLU A O 1
ATOM 682 N N . THR A 1 88 ? -17.529 7.771 38.941 1.00 92.19 88 THR A N 1
ATOM 683 C CA . THR A 1 88 ? -18.744 8.274 39.604 1.00 92.19 88 THR A CA 1
ATOM 684 C C . THR A 1 88 ? -19.535 7.087 40.154 1.00 92.19 88 THR A C 1
ATOM 686 O O . THR A 1 88 ? -19.717 6.103 39.426 1.00 92.19 88 THR A O 1
ATOM 689 N N . ILE A 1 89 ? -20.068 7.193 41.372 1.00 93.12 89 ILE A N 1
ATOM 690 C CA . ILE A 1 89 ? -20.798 6.116 42.062 1.00 93.12 89 ILE A CA 1
ATOM 691 C C . ILE A 1 89 ? -21.995 5.573 41.245 1.00 93.12 89 ILE A C 1
ATOM 693 O O . ILE A 1 89 ? -22.131 4.347 41.150 1.00 93.12 89 ILE A O 1
ATOM 697 N N . PRO A 1 90 ? -22.854 6.402 40.605 1.00 94.00 90 PRO A N 1
ATOM 698 C CA . PRO A 1 90 ? -23.989 5.897 39.831 1.00 94.00 90 PRO A CA 1
ATOM 699 C C . PRO A 1 90 ? -23.564 5.032 38.636 1.00 94.00 90 PRO A C 1
ATOM 701 O O . PRO A 1 90 ? -24.186 4.006 38.361 1.00 94.00 90 PRO A O 1
ATOM 704 N N . ALA A 1 91 ? -22.511 5.434 37.916 1.00 94.12 91 ALA A N 1
ATOM 705 C CA . ALA A 1 91 ? -22.039 4.713 36.732 1.00 94.12 91 ALA A CA 1
ATOM 706 C C . ALA A 1 91 ? -21.311 3.414 37.101 1.00 94.12 91 ALA A C 1
ATOM 708 O O . ALA A 1 91 ? -21.509 2.400 36.436 1.00 94.12 91 ALA A O 1
ATOM 709 N N . GLU A 1 92 ? -20.521 3.430 38.180 1.00 95.44 92 GLU A N 1
ATOM 710 C CA . GLU A 1 92 ? -19.921 2.219 38.749 1.00 95.44 92 GLU A CA 1
ATOM 711 C C . GLU A 1 92 ? -21.006 1.210 39.142 1.00 95.44 92 GLU A C 1
ATOM 713 O O . GLU A 1 92 ? -20.951 0.049 38.738 1.00 95.44 92 GLU A O 1
ATOM 718 N N . SER A 1 93 ? -22.043 1.673 39.844 1.00 96.00 93 SER A N 1
ATOM 719 C CA . SER A 1 93 ? -23.165 0.826 40.256 1.00 96.00 93 SER A CA 1
ATOM 720 C C . SER A 1 93 ? -23.890 0.233 39.046 1.00 96.00 93 SER A C 1
ATOM 722 O O . SER A 1 93 ? -24.119 -0.973 38.994 1.00 96.00 93 SER A O 1
ATOM 724 N N . CYS A 1 94 ? -24.170 1.035 38.013 1.00 96.75 94 CYS A N 1
ATOM 725 C CA . CYS A 1 94 ? -24.747 0.519 36.769 1.00 96.75 94 CYS A CA 1
ATOM 726 C C . CYS A 1 94 ? -23.854 -0.543 36.111 1.00 96.75 94 CYS A C 1
ATOM 728 O O . CYS A 1 94 ? -24.371 -1.563 35.663 1.00 96.75 94 CYS A O 1
ATOM 730 N N . ALA A 1 95 ? -22.532 -0.346 36.069 1.00 97.31 95 ALA A N 1
ATOM 731 C CA . ALA A 1 95 ? -21.607 -1.323 35.494 1.00 97.31 95 ALA A CA 1
ATOM 732 C C . ALA A 1 95 ? -21.628 -2.653 36.264 1.00 97.31 95 ALA A C 1
ATOM 734 O O . ALA A 1 95 ? -21.674 -3.716 35.646 1.00 97.31 95 ALA A O 1
ATOM 735 N N . VAL A 1 96 ? -21.652 -2.605 37.599 1.00 97.56 96 VAL A N 1
ATOM 736 C CA . VAL A 1 96 ? -21.745 -3.796 38.459 1.00 97.56 96 VAL A CA 1
ATOM 737 C C . VAL A 1 96 ? -23.037 -4.578 38.202 1.00 97.56 96 VAL A C 1
ATOM 739 O O . VAL A 1 96 ? -22.985 -5.793 38.017 1.00 97.56 96 VAL A O 1
ATOM 742 N N . TYR A 1 97 ? -24.186 -3.907 38.118 1.00 97.62 97 TYR A N 1
ATOM 743 C CA . TYR A 1 97 ? -25.466 -4.596 37.922 1.00 97.62 97 TYR A CA 1
ATOM 744 C C . TYR A 1 97 ? -25.707 -5.035 36.473 1.00 97.62 97 TYR A C 1
ATOM 746 O O . TYR A 1 97 ? -26.275 -6.099 36.237 1.00 97.62 97 TYR A O 1
ATOM 754 N N . ILE A 1 98 ? -25.189 -4.302 35.484 1.00 97.38 98 ILE A N 1
ATOM 755 C CA . ILE A 1 98 ? -25.126 -4.793 34.097 1.00 97.38 98 ILE A CA 1
ATOM 756 C C . ILE A 1 98 ? -24.286 -6.072 34.034 1.00 97.38 98 ILE A C 1
ATOM 758 O O . ILE A 1 98 ? -24.703 -7.040 33.396 1.00 97.38 98 ILE A O 1
ATOM 762 N N . LYS A 1 99 ? -23.133 -6.106 34.718 1.00 97.81 99 LYS A N 1
ATOM 763 C CA . LYS A 1 99 ? -22.307 -7.312 34.829 1.00 97.81 99 LYS A CA 1
ATOM 764 C C . LYS A 1 99 ? -23.094 -8.476 35.436 1.00 97.81 99 LYS A C 1
ATOM 766 O O . LYS A 1 99 ? -23.112 -9.539 34.823 1.00 97.81 99 LYS A O 1
ATOM 771 N N . LEU A 1 100 ? -23.789 -8.267 36.556 1.00 96.81 100 LEU A N 1
ATOM 772 C CA . LEU A 1 100 ? -24.630 -9.294 37.182 1.00 96.81 100 LEU A CA 1
ATOM 773 C C . LEU A 1 100 ? -25.664 -9.864 36.196 1.00 96.81 100 LEU A C 1
ATOM 775 O O . LEU A 1 100 ? -25.803 -11.080 36.063 1.00 96.81 100 LEU A O 1
ATOM 779 N N . GLY A 1 101 ? -26.361 -8.995 35.458 1.00 96.25 101 GLY A N 1
ATOM 780 C CA . GLY A 1 101 ? -27.331 -9.417 34.448 1.00 96.25 101 GLY A CA 1
ATOM 781 C C . GLY A 1 101 ? -26.702 -10.271 33.341 1.00 96.25 101 GLY A C 1
ATOM 782 O O . GLY A 1 101 ? -27.237 -11.319 32.978 1.00 96.25 101 GLY A O 1
ATOM 783 N N . LEU A 1 102 ? -25.544 -9.856 32.821 1.00 96.06 102 LEU A N 1
ATOM 784 C CA . LEU A 1 102 ? -24.809 -10.604 31.797 1.00 96.06 102 LEU A CA 1
ATOM 785 C C . LEU A 1 102 ? -24.317 -11.969 32.321 1.00 96.06 102 LEU A C 1
ATOM 787 O O . LEU A 1 102 ? -24.430 -12.967 31.607 1.00 96.06 102 LEU A O 1
ATOM 791 N N . GLU A 1 103 ? -23.846 -12.043 33.569 1.00 95.56 103 GLU A N 1
ATOM 792 C CA . GLU A 1 103 ? -23.446 -13.301 34.220 1.00 95.56 103 GLU A CA 1
ATOM 793 C C . GLU A 1 103 ? -24.629 -14.270 34.360 1.00 95.56 103 GLU A C 1
ATOM 795 O O . GLU A 1 103 ? -24.481 -15.467 34.100 1.00 95.56 103 GLU A O 1
ATOM 800 N N . LYS A 1 104 ? -25.837 -13.768 34.664 1.00 93.50 104 LYS A N 1
ATOM 801 C CA . LYS A 1 104 ? -27.063 -14.590 34.694 1.00 93.50 104 LYS A CA 1
ATOM 802 C C . LYS A 1 104 ? -27.444 -15.169 33.325 1.00 93.50 104 LYS A C 1
ATOM 804 O O . LYS A 1 104 ? -28.071 -16.225 33.273 1.00 93.50 104 LYS A O 1
ATOM 809 N N . LEU A 1 105 ? -27.033 -14.541 32.219 1.00 91.06 105 LEU A N 1
ATOM 810 C CA . LEU A 1 105 ? -27.170 -15.110 30.868 1.00 91.06 105 LEU A CA 1
ATOM 811 C C . LEU A 1 105 ? -26.106 -16.170 30.534 1.00 91.06 105 LEU A C 1
ATOM 813 O O . LEU A 1 105 ? -26.152 -16.765 29.457 1.00 91.06 105 LEU A O 1
ATOM 817 N N . GLY A 1 106 ? -25.161 -16.424 31.441 1.00 92.31 106 GLY A N 1
ATOM 818 C CA . GLY A 1 106 ? -24.097 -17.411 31.279 1.00 92.31 106 GLY A CA 1
ATOM 819 C C . GLY A 1 106 ? -22.813 -16.869 30.649 1.00 92.31 106 GLY A C 1
ATOM 820 O O . GLY A 1 106 ? -21.923 -17.665 30.355 1.00 92.31 106 GLY A O 1
ATOM 821 N N . LEU A 1 107 ? -22.695 -15.553 30.445 1.00 94.25 107 LEU A N 1
ATOM 822 C CA . LEU A 1 107 ? -21.448 -14.913 30.010 1.00 94.25 107 LEU A CA 1
ATOM 823 C C . LEU A 1 107 ? -20.448 -14.904 31.173 1.00 94.25 107 LEU A C 1
ATOM 825 O O . LEU A 1 107 ? -20.816 -14.570 32.296 1.00 94.25 107 LEU A O 1
ATOM 829 N N . LYS A 1 108 ? -19.193 -15.292 30.926 1.00 90.56 108 LYS A N 1
ATOM 830 C CA . LYS A 1 108 ? -18.240 -15.569 32.021 1.00 90.56 108 LYS A CA 1
ATOM 831 C C . LYS A 1 108 ? -17.178 -14.497 32.234 1.00 90.56 108 LYS A C 1
ATOM 833 O O . LYS A 1 108 ? -16.789 -14.241 33.369 1.00 90.56 108 LYS A O 1
ATOM 838 N N . GLU A 1 109 ? -16.672 -13.890 31.165 1.00 94.38 109 GLU A N 1
ATOM 839 C CA . GLU A 1 109 ? -15.494 -13.019 31.233 1.00 94.38 109 GLU A CA 1
ATOM 840 C C . GLU A 1 109 ? -15.874 -11.535 31.240 1.00 94.38 109 GLU A C 1
ATOM 842 O O . GLU A 1 109 ? -15.617 -10.807 30.287 1.00 94.38 109 GLU A O 1
ATOM 847 N N . ILE A 1 110 ? -16.500 -11.069 32.326 1.00 97.50 110 ILE A N 1
ATOM 848 C CA . ILE A 1 110 ? -16.978 -9.682 32.433 1.00 97.50 110 ILE A CA 1
ATOM 849 C C . ILE A 1 110 ? -16.193 -8.913 33.499 1.00 97.50 110 ILE A C 1
ATOM 851 O O . ILE A 1 110 ? -16.112 -9.307 34.669 1.00 97.50 110 ILE A O 1
ATOM 855 N N . SER A 1 111 ? -15.639 -7.769 33.108 1.00 97.31 111 SER A N 1
ATOM 856 C CA . SER A 1 111 ? -14.876 -6.879 33.987 1.00 97.31 111 SER A CA 1
ATOM 857 C C . SER A 1 111 ? -15.397 -5.447 33.928 1.00 97.31 111 SER A C 1
ATOM 859 O O . SER A 1 111 ? -15.899 -5.004 32.898 1.00 97.31 111 SER A O 1
ATOM 861 N N . CYS A 1 112 ? -15.270 -4.722 35.039 1.00 97.62 112 CYS A N 1
ATOM 862 C CA . CYS A 1 112 ? -15.613 -3.305 35.135 1.00 97.62 112 CYS A CA 1
ATOM 863 C C . CYS A 1 112 ? -14.334 -2.504 35.379 1.00 97.62 112 CYS A C 1
ATOM 865 O O . CYS A 1 112 ? -13.491 -2.922 36.177 1.00 97.62 112 CYS A O 1
ATOM 867 N N . ARG A 1 113 ? -14.180 -1.359 34.708 1.00 96.94 113 ARG A N 1
ATOM 868 C CA . ARG A 1 113 ? -13.035 -0.462 34.908 1.00 96.94 113 ARG A CA 1
ATOM 869 C C . ARG A 1 113 ? -13.487 0.996 34.867 1.00 96.94 113 ARG A C 1
ATOM 871 O O . ARG A 1 113 ? -14.044 1.461 33.873 1.00 96.94 113 ARG A O 1
ATOM 878 N N . ALA A 1 114 ? -13.175 1.722 35.937 1.00 95.94 114 ALA A N 1
ATOM 879 C CA . ALA A 1 114 ? -13.320 3.168 35.984 1.00 95.94 114 ALA A CA 1
ATOM 880 C C . ALA A 1 114 ? -12.221 3.841 35.152 1.00 95.94 114 ALA A C 1
ATOM 882 O O . ALA A 1 114 ? -11.046 3.459 35.215 1.00 95.94 114 ALA A O 1
ATOM 883 N N . VAL A 1 115 ? -12.583 4.887 34.413 1.00 94.50 115 VAL A N 1
ATOM 884 C CA . VAL A 1 115 ? -11.605 5.764 33.764 1.00 94.50 115 VAL A CA 1
ATOM 885 C C . VAL A 1 115 ? -11.205 6.867 34.741 1.00 94.50 115 VAL A C 1
ATOM 887 O O . VAL A 1 115 ? -12.012 7.729 35.087 1.00 94.50 115 VAL A O 1
ATOM 890 N N . SER A 1 116 ? -9.940 6.849 35.166 1.00 91.81 116 SER A N 1
ATOM 891 C CA . SER A 1 116 ? -9.386 7.813 36.125 1.00 91.81 116 SER A CA 1
ATOM 892 C C . SER A 1 116 ? -9.657 9.258 35.702 1.00 91.81 116 SER A C 1
ATOM 894 O O . SER A 1 116 ? -9.380 9.640 34.561 1.00 91.81 116 SER A O 1
ATOM 896 N N . LYS A 1 117 ? -10.172 10.074 36.627 1.00 90.75 117 LYS A N 1
ATOM 897 C CA . LYS A 1 117 ? -10.508 11.497 36.448 1.00 90.75 117 LYS A CA 1
ATOM 898 C C . LYS A 1 117 ? -11.600 11.792 35.424 1.00 90.75 117 LYS A C 1
ATOM 900 O O . LYS A 1 117 ? -11.904 12.963 35.192 1.00 90.75 117 LYS A O 1
ATOM 905 N N . LEU A 1 118 ? -12.240 10.774 34.853 1.00 92.12 118 LEU A N 1
ATOM 906 C CA . LEU A 1 118 ? -13.451 10.937 34.056 1.00 92.12 118 LEU A CA 1
ATOM 907 C C . LEU A 1 118 ? -14.657 11.051 35.002 1.00 92.12 118 LEU A C 1
ATOM 909 O O . LEU A 1 118 ? -15.489 10.151 35.073 1.00 92.12 118 LEU A O 1
ATOM 913 N N . SER A 1 119 ? -14.690 12.134 35.783 1.00 90.06 119 SER A N 1
ATOM 914 C CA . SER A 1 119 ? -15.677 12.402 36.838 1.00 90.06 119 SER A CA 1
ATOM 915 C C . SER A 1 119 ? -16.978 13.005 36.276 1.00 90.06 119 SER A C 1
ATOM 917 O O . SER A 1 119 ? -17.320 12.810 35.111 1.00 90.06 119 SER A O 1
ATOM 919 N N . GLU A 1 120 ? -17.712 13.792 37.070 1.00 87.56 120 GLU A N 1
ATOM 920 C CA . GLU A 1 120 ? -18.851 14.566 36.565 1.00 87.56 120 GLU A CA 1
ATOM 921 C C . GLU A 1 120 ? -18.435 15.556 35.466 1.00 87.56 120 GLU A C 1
ATOM 923 O O . GLU A 1 120 ? -17.410 16.231 35.575 1.00 87.56 120 GLU A O 1
ATOM 928 N N . ALA A 1 121 ? -19.257 15.682 34.418 1.00 83.12 121 ALA A N 1
ATOM 929 C CA . ALA A 1 121 ? -18.960 16.518 33.247 1.00 83.12 121 ALA A CA 1
ATOM 930 C C . ALA A 1 121 ? -18.905 18.034 33.541 1.00 83.12 121 ALA A C 1
ATOM 932 O O . ALA A 1 121 ? -18.478 18.819 32.692 1.00 83.12 121 ALA A O 1
ATOM 933 N N . SER A 1 122 ? -19.350 18.457 34.727 1.00 84.69 122 SER A N 1
ATOM 934 C CA . SER A 1 122 ? -19.219 19.825 35.240 1.00 84.69 122 SER A CA 1
ATOM 935 C C . SER A 1 122 ? -17.821 20.122 35.799 1.00 84.69 122 SER A C 1
ATOM 937 O O . SER A 1 122 ? -17.450 21.289 35.924 1.00 84.69 122 SER A O 1
ATOM 939 N N . ALA A 1 123 ? -17.032 19.096 36.132 1.00 87.25 123 ALA A N 1
ATOM 940 C CA . ALA A 1 123 ? -15.711 19.258 36.719 1.00 87.25 123 ALA A CA 1
ATOM 941 C C . ALA A 1 123 ? -14.650 19.534 35.647 1.00 87.25 123 ALA A C 1
ATOM 943 O O . ALA A 1 123 ? -14.564 18.837 34.640 1.00 87.25 123 ALA A O 1
ATOM 944 N N . GLN A 1 124 ? -13.750 20.488 35.903 1.00 85.44 124 GLN A N 1
ATOM 945 C CA . GLN A 1 124 ? -12.631 20.782 34.997 1.00 85.44 124 GLN A CA 1
ATOM 946 C C . GLN A 1 124 ? -11.729 19.553 34.759 1.00 85.44 124 GLN A C 1
ATOM 948 O O . GLN A 1 124 ? -11.232 19.343 33.654 1.00 85.44 124 GLN A O 1
ATOM 953 N N . ALA A 1 125 ? -11.579 18.696 35.778 1.00 84.88 125 ALA A N 1
ATOM 954 C CA . ALA A 1 125 ? -10.813 17.454 35.692 1.00 84.88 125 ALA A CA 1
ATOM 955 C C . ALA A 1 125 ? -11.340 16.491 34.613 1.00 84.88 125 ALA A C 1
ATOM 957 O O . ALA A 1 125 ? -10.532 15.788 34.006 1.00 84.88 125 ALA A O 1
ATOM 958 N N . PHE A 1 126 ? -12.649 16.510 34.321 1.00 88.56 126 PHE A N 1
ATOM 959 C CA . PHE A 1 126 ? -13.246 15.715 33.246 1.00 88.56 126 PHE A CA 1
ATOM 960 C C . PHE A 1 126 ? -12.586 16.024 31.899 1.00 88.56 126 PHE A C 1
ATOM 962 O O . PHE A 1 126 ? -12.227 15.109 31.165 1.00 88.56 126 PHE A O 1
ATOM 969 N N . TYR A 1 127 ? -12.372 17.307 31.598 1.00 84.69 127 TYR A N 1
ATOM 970 C CA . TYR A 1 127 ? -11.810 17.750 30.323 1.00 84.69 127 TYR A CA 1
ATOM 971 C C . TYR A 1 127 ? -10.286 17.648 30.288 1.00 84.69 127 TYR A C 1
ATOM 973 O O . TYR A 1 127 ? -9.733 17.146 29.312 1.00 84.69 127 TYR A O 1
ATOM 981 N N . ASP A 1 128 ? -9.612 18.102 31.347 1.00 81.06 128 ASP A N 1
ATOM 982 C CA . ASP A 1 128 ? -8.149 18.231 31.348 1.00 81.06 128 ASP A CA 1
ATOM 983 C C . ASP A 1 128 ? -7.426 16.895 31.571 1.00 81.06 128 ASP A C 1
ATOM 985 O O . ASP A 1 128 ? -6.267 16.759 31.185 1.00 81.06 128 ASP A O 1
ATOM 989 N N . GLN A 1 129 ? -8.080 15.926 32.224 1.00 83.69 129 GLN A N 1
ATOM 990 C CA . GLN A 1 129 ? -7.485 14.636 32.600 1.00 83.69 129 GLN A CA 1
ATOM 991 C C . GLN A 1 129 ? -8.371 13.454 32.192 1.00 83.69 129 GLN A C 1
ATOM 993 O O . GLN A 1 129 ? -7.875 12.505 31.594 1.00 83.69 129 GLN A O 1
ATOM 998 N N . GLY A 1 130 ? -9.680 13.520 32.455 1.00 89.94 130 GLY A N 1
ATOM 999 C CA . GLY A 1 130 ? -10.617 12.427 32.191 1.00 89.94 130 GLY A CA 1
ATOM 1000 C C . GLY A 1 130 ? -10.692 12.015 30.721 1.00 89.94 130 GLY A C 1
ATOM 1001 O O . GLY A 1 130 ? -10.520 10.840 30.406 1.00 89.94 130 GLY A O 1
ATOM 1002 N N . LEU A 1 131 ? -10.906 12.967 29.806 1.00 89.94 131 LEU A N 1
ATOM 1003 C CA . LEU A 1 131 ? -10.952 12.691 28.365 1.00 89.94 131 LEU A CA 1
ATOM 1004 C C . LEU A 1 131 ? -9.605 12.171 27.821 1.00 89.94 131 LEU A C 1
ATOM 1006 O O . LEU A 1 131 ? -9.622 11.150 27.134 1.00 89.94 131 LEU A O 1
ATOM 1010 N N . PRO A 1 132 ? -8.435 12.766 28.141 1.00 86.75 132 PRO A N 1
ATOM 1011 C CA . PRO A 1 132 ? -7.142 12.164 27.803 1.00 86.75 132 PRO A CA 1
ATOM 1012 C C . PRO A 1 132 ? -6.971 10.730 28.327 1.00 86.75 132 PRO A C 1
ATOM 1014 O O . PRO A 1 132 ? -6.571 9.845 27.568 1.00 86.75 132 PRO A O 1
ATOM 1017 N N . ASN A 1 133 ? -7.336 10.476 29.587 1.00 89.38 133 ASN A N 1
ATOM 1018 C CA . ASN A 1 133 ? -7.248 9.148 30.196 1.00 89.38 133 ASN A CA 1
ATOM 1019 C C . ASN A 1 133 ? -8.191 8.140 29.533 1.00 89.38 133 ASN A C 1
ATOM 1021 O O . ASN A 1 133 ? -7.837 6.970 29.413 1.00 89.38 133 ASN A O 1
ATOM 1025 N N . LEU A 1 134 ? -9.363 8.577 29.060 1.00 92.88 134 LEU A N 1
ATOM 1026 C CA . LEU A 1 134 ? -10.278 7.734 28.294 1.00 92.88 134 LEU A CA 1
ATOM 1027 C C . LEU A 1 134 ? -9.620 7.232 27.006 1.00 92.88 134 LEU A C 1
ATOM 1029 O O . LEU A 1 134 ? -9.680 6.039 26.716 1.00 92.88 134 LEU A O 1
ATOM 1033 N N . ILE A 1 135 ? -8.971 8.124 26.253 1.00 91.38 135 ILE A N 1
ATOM 1034 C CA . ILE A 1 135 ? -8.285 7.773 25.001 1.00 91.38 135 ILE A CA 1
ATOM 1035 C C . ILE A 1 135 ? -7.193 6.730 25.275 1.00 91.38 135 ILE A C 1
ATOM 1037 O O . ILE A 1 135 ? -7.135 5.706 24.591 1.00 91.38 135 ILE A O 1
ATOM 1041 N N . VAL A 1 136 ? -6.358 6.968 26.293 1.00 89.00 136 VAL A N 1
ATOM 1042 C CA . VAL A 1 136 ? -5.288 6.041 26.695 1.00 89.00 136 VAL A CA 1
ATOM 1043 C C . VAL A 1 136 ? -5.869 4.694 27.134 1.00 89.00 136 VAL A C 1
ATOM 1045 O O . VAL A 1 136 ? -5.400 3.658 26.676 1.00 89.00 136 VAL A O 1
ATOM 1048 N N . CYS A 1 137 ? -6.934 4.695 27.939 1.00 92.56 137 CYS A N 1
ATOM 1049 C CA . CYS A 1 137 ? -7.582 3.476 28.419 1.00 92.56 137 CYS A CA 1
ATOM 1050 C C . CYS A 1 137 ? -8.163 2.630 27.275 1.00 92.56 137 CYS A C 1
ATOM 1052 O O . CYS A 1 137 ? -7.939 1.424 27.238 1.00 92.56 137 CYS A O 1
ATOM 1054 N N . ILE A 1 138 ? -8.887 3.243 26.328 1.00 94.44 138 ILE A N 1
ATOM 1055 C CA . ILE A 1 138 ? -9.439 2.532 25.162 1.00 94.44 138 ILE A CA 1
ATOM 1056 C C . ILE A 1 138 ? -8.303 1.924 24.335 1.00 94.44 138 ILE A C 1
ATOM 1058 O O . ILE A 1 138 ? -8.371 0.759 23.946 1.00 94.44 138 ILE A O 1
ATOM 1062 N N . TYR A 1 139 ? -7.249 2.706 24.086 1.00 92.12 139 TYR A N 1
ATOM 1063 C CA . TYR A 1 139 ? -6.073 2.252 23.354 1.00 92.12 139 TYR A CA 1
ATOM 1064 C C . TYR A 1 139 ? -5.413 1.035 24.030 1.00 92.12 139 TYR A C 1
ATOM 1066 O O . TYR A 1 139 ? -5.194 0.016 23.376 1.00 92.12 139 TYR A O 1
ATOM 1074 N N . GLU A 1 140 ? -5.123 1.117 25.331 1.00 91.56 140 GLU A N 1
ATOM 1075 C CA . GLU A 1 140 ? -4.472 0.040 26.088 1.00 91.56 140 GLU A CA 1
ATOM 1076 C C . GLU A 1 140 ? -5.274 -1.262 26.037 1.00 91.56 140 GLU A C 1
ATOM 1078 O O . GLU A 1 140 ? -4.704 -2.328 25.801 1.00 91.56 140 GLU A O 1
ATOM 1083 N N . GLU A 1 141 ? -6.593 -1.177 26.207 1.00 94.88 141 GLU A N 1
ATOM 1084 C CA . GLU A 1 141 ? -7.474 -2.347 26.224 1.00 94.88 141 GLU A CA 1
ATOM 1085 C C . GLU A 1 141 ? -7.613 -2.984 24.840 1.00 94.88 141 GLU A C 1
ATOM 1087 O O . GLU A 1 141 ? -7.534 -4.208 24.720 1.00 94.88 141 GLU A O 1
ATOM 1092 N N . ILE A 1 142 ? -7.702 -2.179 23.773 1.00 94.56 142 ILE A N 1
ATOM 1093 C CA . ILE A 1 142 ? -7.678 -2.697 22.397 1.00 94.56 142 ILE A CA 1
ATOM 1094 C C . ILE A 1 142 ? -6.375 -3.459 22.137 1.00 94.56 142 ILE A C 1
ATOM 1096 O O . ILE A 1 142 ? -6.397 -4.565 21.593 1.00 94.56 142 ILE A O 1
ATOM 1100 N N . MET A 1 143 ? -5.230 -2.892 22.521 1.00 90.88 143 MET A N 1
ATOM 1101 C CA . MET A 1 143 ? -3.935 -3.526 22.263 1.00 90.88 143 MET A CA 1
ATOM 1102 C C . MET A 1 143 ? -3.726 -4.777 23.110 1.00 90.88 143 MET A C 1
ATOM 1104 O O . MET A 1 143 ? -3.217 -5.777 22.606 1.00 90.88 143 MET A O 1
ATOM 1108 N N . LYS A 1 144 ? -4.158 -4.761 24.373 1.00 93.12 144 LYS A N 1
ATOM 1109 C CA . LYS A 1 144 ? -4.135 -5.935 25.249 1.00 93.12 144 LYS A CA 1
ATOM 1110 C C . LYS A 1 144 ? -4.978 -7.075 24.674 1.00 93.12 144 LYS A C 1
ATOM 1112 O O . LYS A 1 144 ? -4.486 -8.199 24.596 1.00 93.12 144 LYS A O 1
ATOM 1117 N N . ALA A 1 145 ? -6.198 -6.784 24.222 1.00 94.25 145 ALA A N 1
ATOM 1118 C CA . ALA A 1 145 ? -7.086 -7.769 23.609 1.00 94.25 145 ALA A CA 1
ATOM 1119 C C . ALA A 1 145 ? -6.488 -8.358 22.319 1.00 94.25 145 ALA A C 1
ATOM 1121 O O . ALA A 1 145 ? -6.449 -9.577 22.151 1.00 94.25 145 ALA A O 1
ATOM 1122 N N . ARG A 1 146 ? -5.925 -7.513 21.448 1.00 92.06 146 ARG A N 1
ATOM 1123 C CA . ARG A 1 146 ? -5.264 -7.959 20.209 1.00 92.06 146 ARG A CA 1
ATOM 1124 C C . ARG A 1 146 ? -4.029 -8.812 20.460 1.00 92.06 146 ARG A C 1
ATOM 1126 O O . ARG A 1 146 ? -3.848 -9.821 19.788 1.00 92.06 146 ARG A O 1
ATOM 1133 N N . ASN A 1 147 ? -3.210 -8.457 21.450 1.00 91.00 147 ASN A N 1
ATOM 1134 C CA . ASN A 1 147 ? -2.050 -9.261 21.843 1.00 91.00 147 ASN A CA 1
ATOM 1135 C C . ASN A 1 147 ? -2.456 -10.644 22.381 1.00 91.00 147 ASN A C 1
ATOM 1137 O O . ASN A 1 147 ? -1.687 -11.594 22.262 1.00 91.00 147 ASN A O 1
ATOM 1141 N N . ALA A 1 148 ? -3.663 -10.767 22.939 1.00 91.75 148 ALA A N 1
ATOM 1142 C CA . ALA A 1 148 ? -4.263 -12.039 23.335 1.00 91.75 148 ALA A CA 1
ATOM 1143 C C . ALA A 1 148 ? -4.988 -12.767 22.177 1.00 91.75 148 ALA A C 1
ATOM 1145 O O . ALA A 1 148 ? -5.529 -13.852 22.377 1.00 91.75 148 ALA A O 1
ATOM 1146 N N . GLY A 1 149 ? -4.970 -12.214 20.957 1.00 91.25 149 GLY A N 1
ATOM 1147 C CA . GLY A 1 149 ? -5.562 -12.824 19.764 1.00 91.25 149 GLY A CA 1
ATOM 1148 C C . GLY A 1 149 ? -7.071 -12.609 19.616 1.00 91.25 149 GLY A C 1
ATOM 1149 O O . GLY A 1 149 ? -7.722 -13.396 18.926 1.00 91.25 149 GLY A O 1
ATOM 1150 N N . HIS A 1 150 ? -7.633 -11.585 20.266 1.00 93.62 150 HIS A N 1
ATOM 1151 C CA . HIS A 1 150 ? -9.042 -11.216 20.128 1.00 93.62 150 HIS A CA 1
ATOM 1152 C C . HIS A 1 150 ? -9.258 -10.124 19.075 1.00 93.62 150 HIS A C 1
ATOM 1154 O O . HIS A 1 150 ? -8.501 -9.153 18.994 1.00 93.62 150 HIS A O 1
ATOM 1160 N N . GLU A 1 151 ? -10.359 -10.249 18.334 1.00 94.31 151 GLU A N 1
ATOM 1161 C CA . GLU A 1 151 ? -10.956 -9.126 17.607 1.00 94.31 151 GLU A CA 1
ATOM 1162 C C . GLU A 1 151 ? -11.635 -8.182 18.598 1.00 94.31 151 GLU A C 1
ATOM 1164 O O . GLU A 1 151 ? -12.142 -8.636 19.619 1.00 94.31 151 GLU A O 1
ATOM 1169 N N . VAL A 1 152 ? -11.665 -6.876 18.324 1.00 96.25 152 VAL A N 1
ATOM 1170 C CA . VAL A 1 152 ? -12.202 -5.889 19.279 1.00 96.25 152 VAL A CA 1
ATOM 1171 C C . VAL A 1 152 ? -13.384 -5.139 18.692 1.00 96.25 152 VAL A C 1
ATOM 1173 O O . VAL A 1 152 ? -13.268 -4.569 17.611 1.00 96.25 152 VAL A O 1
ATOM 1176 N N . VAL A 1 153 ? -14.490 -5.076 19.435 1.00 95.50 153 VAL A N 1
ATOM 1177 C CA . VAL A 1 153 ? -15.691 -4.304 19.089 1.00 95.50 153 VAL A CA 1
ATOM 1178 C C . VAL A 1 153 ? -15.953 -3.253 20.163 1.00 95.50 153 VAL A C 1
ATOM 1180 O O . VAL A 1 153 ? -15.981 -3.551 21.356 1.00 95.50 153 VAL A O 1
ATOM 1183 N N . LEU A 1 154 ? -16.170 -2.011 19.735 1.00 95.75 154 LEU A N 1
ATOM 1184 C CA . LEU A 1 154 ? -16.502 -0.887 20.603 1.00 95.75 154 LEU A CA 1
ATOM 1185 C C . LEU A 1 154 ? -18.011 -0.637 20.598 1.00 95.75 154 LEU A C 1
ATOM 1187 O O . LEU A 1 154 ? -18.629 -0.545 19.537 1.00 95.75 154 LEU A O 1
ATOM 1191 N N . ILE A 1 155 ? -18.594 -0.455 21.779 1.00 93.88 155 ILE A N 1
ATOM 1192 C CA . ILE A 1 155 ? -20.011 -0.135 21.967 1.00 93.88 155 ILE A CA 1
ATOM 1193 C C . ILE A 1 155 ? -20.115 1.183 22.753 1.00 93.88 155 ILE A C 1
ATOM 1195 O O . ILE A 1 155 ? -20.154 1.171 23.986 1.00 93.88 155 ILE A O 1
ATOM 1199 N N . PRO A 1 156 ? -20.121 2.342 22.064 1.00 9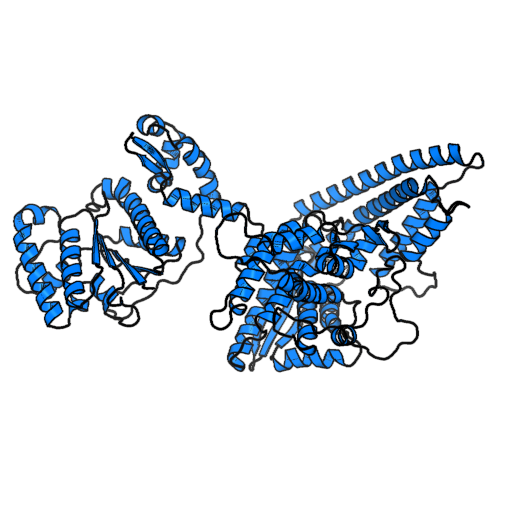1.75 156 PRO A N 1
ATOM 1200 C CA . PRO A 1 156 ? -20.139 3.655 22.700 1.00 91.75 156 PRO A CA 1
ATOM 1201 C C . PRO A 1 156 ? -21.570 4.135 22.989 1.00 91.75 156 PRO A C 1
ATOM 1203 O O . PRO A 1 156 ? -22.007 5.166 22.476 1.00 91.75 156 PRO A O 1
ATOM 1206 N N . THR A 1 157 ? -22.343 3.352 23.740 1.00 83.62 157 THR A N 1
ATOM 1207 C CA . THR A 1 157 ? -23.788 3.590 23.923 1.00 83.62 157 THR A CA 1
ATOM 1208 C C . THR A 1 157 ? -24.141 4.195 25.275 1.00 83.62 157 THR A C 1
ATOM 1210 O O . THR A 1 157 ? -25.141 4.903 25.371 1.00 83.62 157 THR A O 1
ATOM 1213 N N . GLY A 1 158 ? -23.332 3.955 26.308 1.00 80.38 158 GLY A N 1
ATOM 1214 C CA . GLY A 1 158 ? -23.526 4.508 27.648 1.00 80.38 158 GLY A CA 1
ATOM 1215 C C . GLY A 1 158 ? -22.605 5.689 27.958 1.00 80.38 158 GLY A C 1
ATOM 1216 O O . GLY A 1 158 ? -21.525 5.835 27.386 1.00 80.38 158 GLY A O 1
ATOM 1217 N N . GLY A 1 159 ? -23.028 6.530 28.898 1.00 83.38 159 GLY A N 1
ATOM 1218 C CA . GLY A 1 159 ? -22.237 7.625 29.463 1.00 83.38 159 GLY A CA 1
ATOM 1219 C C . GLY A 1 159 ? -22.554 8.996 28.863 1.00 83.38 159 GLY A C 1
ATOM 1220 O O . GLY A 1 159 ? -23.572 9.203 28.200 1.00 83.38 159 GLY A O 1
ATOM 1221 N N . TYR A 1 160 ? -21.686 9.974 29.127 1.00 84.81 160 TYR A N 1
ATOM 1222 C CA . TYR A 1 160 ? -21.852 11.327 28.597 1.00 84.81 160 TYR A CA 1
ATOM 1223 C C . TYR A 1 160 ? -21.728 11.348 27.071 1.00 84.81 160 TYR A C 1
ATOM 1225 O O . TYR A 1 160 ? -20.795 10.795 26.499 1.00 84.81 160 TYR A O 1
ATOM 1233 N N . LYS A 1 161 ? -22.581 12.111 26.381 1.00 86.12 161 LYS A N 1
ATOM 1234 C CA . LYS A 1 161 ? -22.477 12.268 24.916 1.00 86.12 161 LYS A CA 1
ATOM 1235 C C . LYS A 1 161 ? -21.099 12.771 24.455 1.00 86.12 161 LYS A C 1
ATOM 1237 O O . LYS A 1 161 ? -20.689 12.476 23.340 1.00 86.12 161 LYS A O 1
ATOM 1242 N N . ALA A 1 162 ? -20.372 13.479 25.324 1.00 86.19 162 ALA A N 1
ATOM 1243 C CA . ALA A 1 162 ? -19.015 13.956 25.072 1.00 86.19 162 ALA A CA 1
ATOM 1244 C C . ALA A 1 162 ? -17.965 12.837 24.920 1.00 86.19 162 ALA A C 1
ATOM 1246 O O . ALA A 1 162 ? -16.935 13.085 24.302 1.00 86.19 162 ALA A O 1
ATOM 1247 N N . ILE A 1 163 ? -18.201 11.624 25.443 1.00 90.81 163 ILE A N 1
ATOM 1248 C CA . ILE A 1 163 ? -17.227 10.519 25.356 1.00 90.81 163 ILE A CA 1
ATOM 1249 C C . ILE A 1 163 ? -17.364 9.694 24.070 1.00 90.81 163 ILE A C 1
ATOM 1251 O O . ILE A 1 163 ? -16.379 9.131 23.596 1.00 90.81 163 ILE A O 1
ATOM 1255 N N . ILE A 1 164 ? -18.557 9.670 23.462 1.00 89.56 164 ILE A N 1
ATOM 1256 C CA . ILE A 1 164 ? -18.859 8.889 22.249 1.00 89.56 164 ILE A CA 1
ATOM 1257 C C . ILE A 1 164 ? -17.892 9.215 21.093 1.00 89.56 164 ILE A C 1
ATOM 1259 O O . ILE A 1 164 ? -17.343 8.273 20.519 1.00 89.56 164 ILE A O 1
ATOM 1263 N N . PRO A 1 165 ? -17.599 10.495 20.761 1.00 90.00 165 PRO A N 1
ATOM 1264 C CA . PRO A 1 165 ? -16.659 10.817 19.688 1.00 90.00 165 PRO A CA 1
ATOM 1265 C C . PRO A 1 165 ? -15.270 10.209 19.889 1.00 90.00 165 PRO A C 1
ATOM 1267 O O . PRO A 1 165 ? -14.650 9.797 18.915 1.00 90.00 165 PRO A O 1
ATOM 1270 N N . TYR A 1 166 ? -14.789 10.099 21.131 1.00 89.94 166 TYR A N 1
ATOM 1271 C CA . TYR A 1 166 ? -13.474 9.522 21.415 1.00 89.94 166 TYR A CA 1
ATOM 1272 C C . TYR A 1 166 ? -13.444 8.016 21.160 1.00 89.94 166 TYR A C 1
ATOM 1274 O O . TYR A 1 166 ? -12.490 7.532 20.561 1.00 89.94 166 TYR A O 1
ATOM 1282 N N . PHE A 1 167 ? -14.503 7.282 21.512 1.00 92.00 167 PHE A N 1
ATOM 1283 C CA . PHE A 1 167 ? -14.627 5.872 21.128 1.00 92.00 167 PHE A CA 1
ATOM 1284 C C . PHE A 1 167 ? -14.637 5.693 19.611 1.00 92.00 167 PHE A C 1
ATOM 1286 O O . PHE A 1 167 ? -13.919 4.842 19.098 1.00 92.00 167 PHE A O 1
ATOM 1293 N N . VAL A 1 168 ? -15.415 6.508 18.892 1.00 89.94 168 VAL A N 1
ATOM 1294 C CA . VAL A 1 168 ? -15.511 6.419 17.427 1.00 89.94 168 VAL A CA 1
ATOM 1295 C C . VAL A 1 168 ? -14.173 6.747 16.766 1.00 89.94 168 VAL A C 1
ATOM 1297 O O . VAL A 1 168 ? -13.729 6.009 15.891 1.00 89.94 168 VAL A O 1
ATOM 1300 N N . LEU A 1 169 ? -13.491 7.807 17.208 1.00 87.56 169 LEU A N 1
ATOM 1301 C CA . LEU A 1 169 ? -12.168 8.173 16.699 1.00 87.56 169 LEU A CA 1
ATOM 1302 C C . LEU A 1 169 ? -11.138 7.072 16.963 1.00 87.56 169 LEU A C 1
ATOM 1304 O O . LEU A 1 169 ? -10.390 6.723 16.056 1.00 87.56 169 LEU A O 1
ATOM 1308 N N . MET A 1 170 ? -11.126 6.487 18.164 1.00 88.94 170 MET A N 1
ATOM 1309 C CA . MET A 1 170 ? -10.235 5.368 18.478 1.00 88.94 170 MET A CA 1
ATOM 1310 C C . MET A 1 170 ? -10.576 4.115 17.670 1.00 88.94 170 MET A C 1
ATOM 1312 O O . MET A 1 170 ? -9.665 3.439 17.199 1.00 88.94 170 MET A O 1
ATOM 1316 N N . GLY A 1 171 ? -11.863 3.839 17.447 1.00 90.38 171 GLY A N 1
ATOM 1317 C CA . GLY A 1 171 ? -12.320 2.764 16.571 1.00 90.38 171 GLY A CA 1
ATOM 1318 C C . GLY A 1 171 ? -11.838 2.941 15.136 1.00 90.38 171 GLY A C 1
ATOM 1319 O O . GLY A 1 171 ? -11.278 2.014 14.559 1.00 90.38 171 GLY A O 1
ATOM 1320 N N . ILE A 1 172 ? -11.946 4.150 14.581 1.00 86.44 172 ILE A N 1
ATOM 1321 C CA . ILE A 1 172 ? -11.444 4.451 13.234 1.00 86.44 172 ILE A CA 1
ATOM 1322 C C . ILE A 1 172 ? -9.914 4.340 13.182 1.00 86.44 172 ILE A C 1
ATOM 1324 O O . ILE A 1 172 ? -9.385 3.603 12.351 1.00 86.44 172 ILE A O 1
ATOM 1328 N N . LEU A 1 173 ? -9.199 5.016 14.091 1.00 83.00 173 LEU A N 1
ATOM 1329 C CA . LEU A 1 173 ? -7.730 5.043 14.118 1.00 83.00 173 LEU A CA 1
ATOM 1330 C C . LEU A 1 173 ? -7.123 3.650 14.298 1.00 83.00 173 LEU A C 1
ATOM 1332 O O . LEU A 1 173 ? -6.106 3.329 13.685 1.00 83.00 173 LEU A O 1
ATOM 1336 N N . LEU A 1 174 ? -7.745 2.816 15.132 1.00 86.25 174 LEU A N 1
ATOM 1337 C CA . LEU A 1 174 ? -7.253 1.477 15.434 1.00 86.25 174 LEU A CA 1
ATOM 1338 C C . LEU A 1 174 ? -7.927 0.390 14.602 1.00 86.25 174 LEU A C 1
ATOM 1340 O O . LEU A 1 174 ? -7.560 -0.768 14.770 1.00 86.25 174 LEU A O 1
ATOM 1344 N N . LYS A 1 175 ? -8.855 0.714 13.695 1.00 86.69 175 LYS A N 1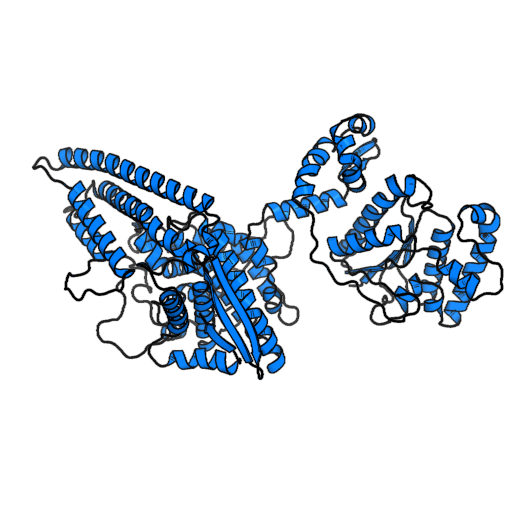
ATOM 1345 C CA . LYS A 1 175 ? -9.639 -0.263 12.917 1.00 86.69 175 LYS A CA 1
ATOM 1346 C C . LYS A 1 175 ? -10.406 -1.258 13.807 1.00 86.69 175 LYS A C 1
ATOM 1348 O O . LYS A 1 175 ? -10.340 -2.463 13.587 1.00 86.69 175 LYS A O 1
ATOM 1353 N N . ALA A 1 176 ? -11.065 -0.767 14.854 1.00 91.88 176 ALA A N 1
ATOM 1354 C CA . ALA A 1 176 ? -11.987 -1.536 15.688 1.00 91.88 176 ALA A CA 1
ATOM 1355 C C . ALA A 1 176 ? -13.435 -1.115 15.362 1.00 91.88 176 ALA A C 1
ATOM 1357 O O . ALA A 1 176 ? -13.743 0.077 15.475 1.00 91.88 176 ALA A O 1
ATOM 1358 N N . PRO A 1 177 ? -14.325 -2.040 14.951 1.00 92.25 177 PRO A N 1
ATOM 1359 C CA . PRO A 1 177 ? -15.717 -1.720 14.654 1.00 92.25 177 PRO A CA 1
ATOM 1360 C C . PRO A 1 177 ? -16.430 -1.030 15.819 1.00 92.25 177 PRO A C 1
ATOM 1362 O O . PRO A 1 177 ? -16.333 -1.468 16.965 1.00 92.25 177 PRO A O 1
ATOM 1365 N N . CYS A 1 178 ? -17.190 0.024 15.521 1.00 91.81 178 CYS A N 1
ATOM 1366 C CA . CYS A 1 178 ? -18.048 0.698 16.493 1.00 91.81 178 CYS A CA 1
ATOM 1367 C C . CYS A 1 178 ? -19.511 0.360 16.214 1.00 91.81 178 CYS A C 1
ATOM 1369 O O . CYS A 1 178 ? -20.019 0.684 15.141 1.00 91.81 178 CYS A O 1
ATOM 1371 N N . ARG A 1 179 ? -20.206 -0.242 17.181 1.00 89.94 179 ARG A N 1
ATOM 1372 C CA . ARG A 1 179 ? -21.626 -0.594 17.069 1.00 89.94 179 ARG A CA 1
ATOM 1373 C C . ARG A 1 179 ? -22.480 0.295 17.954 1.00 89.94 179 ARG A C 1
ATOM 1375 O O . ARG A 1 179 ? -22.175 0.503 19.122 1.00 89.94 179 ARG A O 1
ATOM 1382 N N . TYR A 1 180 ? -23.569 0.795 17.393 1.00 81.69 180 TYR A N 1
ATOM 1383 C CA . TYR A 1 180 ? -24.488 1.704 18.059 1.00 81.69 180 TYR A CA 1
ATOM 1384 C C . TYR A 1 180 ? -25.935 1.280 17.799 1.00 81.69 180 TYR A C 1
ATOM 1386 O O . TYR A 1 180 ? -26.299 0.959 16.667 1.00 81.69 180 TYR A O 1
ATOM 1394 N N . VAL A 1 181 ? -26.772 1.299 18.837 1.00 75.94 181 VAL A N 1
ATOM 1395 C CA . VAL A 1 181 ? -28.227 1.145 18.706 1.00 75.94 181 VAL A CA 1
ATOM 1396 C C . VAL A 1 181 ? -28.883 2.507 18.851 1.00 75.94 181 VAL A C 1
ATOM 1398 O O . VAL A 1 181 ? -28.640 3.224 19.819 1.00 75.94 181 VAL A O 1
ATOM 1401 N N . TYR A 1 182 ? -29.729 2.857 17.883 1.00 69.56 182 TYR A N 1
ATOM 1402 C CA . TYR A 1 182 ? -30.546 4.063 17.962 1.00 69.56 182 TYR A CA 1
ATOM 1403 C C . TYR A 1 182 ? -31.688 3.871 18.964 1.00 69.56 182 TYR A C 1
ATOM 1405 O O . TYR A 1 182 ? -32.337 2.825 18.986 1.00 69.56 182 TYR A O 1
ATOM 1413 N N . GLU A 1 183 ? -31.955 4.892 19.773 1.00 63.06 183 GLU A N 1
ATOM 1414 C CA . GLU A 1 183 ? -33.014 4.861 20.780 1.00 63.06 183 GLU A CA 1
ATOM 1415 C C . GLU A 1 183 ? -34.386 4.593 20.128 1.00 63.06 183 GLU A C 1
ATOM 1417 O O . GLU A 1 183 ? -34.806 5.304 19.216 1.00 63.06 183 GLU A O 1
ATOM 1422 N N . GLY A 1 184 ? -35.071 3.528 20.559 1.00 60.56 184 GLY A N 1
ATOM 1423 C CA . GLY A 1 184 ? -36.361 3.107 19.994 1.00 60.56 184 GLY A CA 1
ATOM 1424 C C . GLY A 1 184 ? -36.286 2.254 18.718 1.00 60.56 184 GLY A C 1
ATOM 1425 O O . GLY A 1 184 ? -37.313 2.040 18.078 1.00 60.56 184 GLY A O 1
ATOM 1426 N N . SER A 1 185 ? -35.103 1.760 18.338 1.00 68.06 185 SER A N 1
ATOM 1427 C CA . SER A 1 185 ? -34.895 0.860 17.195 1.00 68.06 185 SER A CA 1
ATOM 1428 C C . SER A 1 185 ? -34.258 -0.462 17.631 1.00 68.06 185 SER A C 1
ATOM 1430 O O . SER A 1 185 ? -33.354 -0.473 18.459 1.00 68.06 185 SER A O 1
ATOM 1432 N N . ASP A 1 186 ? -34.652 -1.570 16.998 1.00 66.69 186 ASP A N 1
ATOM 1433 C CA . ASP A 1 186 ? -33.987 -2.876 17.158 1.00 66.69 186 ASP A CA 1
ATOM 1434 C C . ASP A 1 186 ? -32.749 -3.033 16.257 1.00 66.69 186 ASP A C 1
ATOM 1436 O O . ASP A 1 186 ? -32.068 -4.062 16.264 1.00 66.69 186 ASP A O 1
ATOM 1440 N N . LYS A 1 187 ? -32.443 -2.017 15.441 1.00 75.44 187 LYS A N 1
ATOM 1441 C CA . LYS A 1 187 ? -31.333 -2.063 14.490 1.00 75.44 187 LYS A CA 1
ATOM 1442 C C . LYS A 1 187 ? -30.028 -1.621 15.153 1.00 75.44 187 LYS A C 1
ATOM 1444 O O . LYS A 1 187 ? -29.802 -0.429 15.354 1.00 75.44 187 LYS A O 1
ATOM 1449 N N . VAL A 1 188 ? -29.142 -2.587 15.395 1.00 76.94 188 VAL A N 1
ATOM 1450 C CA . VAL A 1 188 ? -27.716 -2.340 15.657 1.00 76.94 188 VAL A CA 1
ATOM 1451 C C . VAL A 1 188 ? -27.062 -1.883 14.354 1.00 76.94 188 VAL A C 1
ATOM 1453 O O . VAL A 1 188 ? -27.132 -2.580 13.340 1.00 76.94 188 VAL A O 1
ATOM 1456 N N . VAL A 1 189 ? -26.449 -0.703 14.371 1.00 80.94 189 VAL A N 1
ATOM 1457 C CA . VAL A 1 189 ? -25.709 -0.139 13.241 1.00 80.94 189 VAL A CA 1
ATOM 1458 C C . VAL A 1 189 ? -24.225 -0.184 13.567 1.00 80.94 189 VAL A C 1
ATOM 1460 O O . VAL A 1 189 ? -23.792 0.332 14.594 1.00 80.94 189 VAL A O 1
ATOM 1463 N N . GLU A 1 190 ? -23.442 -0.788 12.682 1.00 84.44 190 GLU A N 1
ATOM 1464 C CA . GLU A 1 190 ? -21.995 -0.619 12.685 1.00 84.44 190 GLU A CA 1
ATOM 1465 C C . GLU A 1 190 ? -21.663 0.685 11.955 1.00 84.44 190 GLU A C 1
ATOM 1467 O O . GLU A 1 190 ? -22.129 0.911 10.834 1.00 84.44 190 GLU A O 1
ATOM 1472 N N . LEU A 1 191 ? -20.934 1.586 12.615 1.00 82.31 191 LEU A N 1
ATOM 1473 C CA . LEU A 1 191 ? -20.541 2.853 12.008 1.00 82.31 191 LEU A CA 1
ATOM 1474 C C . LEU A 1 191 ? -19.599 2.570 10.831 1.00 82.31 191 LEU A C 1
ATOM 1476 O O . LEU A 1 191 ? -18.649 1.801 10.994 1.00 82.31 191 LEU A O 1
ATOM 1480 N N . PRO A 1 192 ? -19.838 3.176 9.654 1.00 77.81 192 PRO A N 1
ATOM 1481 C CA . PRO A 1 192 ? -19.034 2.893 8.479 1.00 77.81 192 PRO A CA 1
ATOM 1482 C C . PRO A 1 192 ? -17.577 3.310 8.727 1.00 77.81 192 PRO A C 1
ATOM 1484 O O . PRO A 1 192 ? -17.339 4.402 9.257 1.00 77.81 192 PRO A O 1
ATOM 1487 N N . PRO A 1 193 ? -16.595 2.482 8.335 1.00 76.81 193 PRO A N 1
ATOM 1488 C CA . PRO A 1 193 ? -15.196 2.852 8.451 1.00 76.81 193 PRO A CA 1
ATOM 1489 C C . PRO A 1 193 ? -14.912 4.049 7.537 1.00 76.81 193 PRO A C 1
ATOM 1491 O O . PRO A 1 193 ? -15.256 4.041 6.355 1.00 76.81 193 PRO A O 1
ATOM 1494 N N . LEU A 1 194 ? -14.274 5.083 8.084 1.00 78.69 194 LEU A N 1
ATOM 1495 C CA . LEU A 1 194 ? -13.788 6.221 7.307 1.00 78.69 194 LEU A CA 1
ATOM 1496 C C . LEU A 1 194 ? -12.285 6.054 7.047 1.00 78.69 194 LEU A C 1
ATOM 1498 O O . LEU A 1 194 ? -11.571 5.627 7.959 1.00 78.69 194 LEU A O 1
ATOM 1502 N N . PRO A 1 195 ? -11.774 6.418 5.855 1.00 78.19 195 PRO A N 1
ATOM 1503 C CA . PRO A 1 195 ? -10.346 6.374 5.545 1.00 78.19 195 PRO A CA 1
ATOM 1504 C C . PRO A 1 195 ? -9.610 7.552 6.209 1.00 78.19 195 PRO A C 1
ATOM 1506 O O . PRO A 1 195 ? -9.010 8.388 5.538 1.00 78.19 195 PRO A O 1
ATOM 1509 N N . LEU A 1 196 ? -9.701 7.655 7.537 1.00 78.06 196 LEU A N 1
ATOM 1510 C CA . LEU A 1 196 ? -8.986 8.652 8.327 1.00 78.06 196 LEU A CA 1
ATOM 1511 C C . LEU A 1 196 ? -7.646 8.088 8.784 1.00 78.06 196 LEU A C 1
ATOM 1513 O O . LEU A 1 196 ? -7.524 6.913 9.129 1.00 78.06 196 LEU A O 1
ATOM 1517 N N . HIS A 1 197 ? -6.645 8.957 8.814 1.00 70.94 197 HIS A N 1
ATOM 1518 C CA . HIS A 1 197 ? -5.296 8.623 9.242 1.00 70.94 197 HIS A CA 1
ATOM 1519 C C . HIS A 1 197 ? -4.711 9.778 10.068 1.00 70.94 197 HIS A C 1
ATOM 1521 O O . HIS A 1 197 ? -5.270 10.876 10.083 1.00 70.94 197 HIS A O 1
ATOM 1527 N N . ALA A 1 198 ? -3.624 9.520 10.792 1.00 70.44 198 ALA A N 1
ATOM 1528 C CA . ALA A 1 198 ? -2.831 10.528 11.469 1.00 70.44 198 ALA A CA 1
ATOM 1529 C C . ALA A 1 198 ? -2.374 11.606 10.476 1.00 70.44 198 ALA A C 1
ATOM 1531 O O . ALA A 1 198 ? -1.793 11.323 9.429 1.00 70.44 198 ALA A O 1
ATOM 1532 N N . ASP A 1 199 ? -2.624 12.860 10.836 1.00 81.06 199 ASP A N 1
ATOM 1533 C CA . ASP A 1 199 ? -2.128 14.007 10.093 1.00 81.06 199 ASP A CA 1
ATOM 1534 C C . ASP A 1 199 ? -0.606 14.102 10.294 1.00 81.06 199 ASP A C 1
ATOM 1536 O O . ASP A 1 199 ? -0.128 14.581 11.326 1.00 81.06 199 ASP A O 1
ATOM 1540 N N . LEU A 1 200 ? 0.161 13.618 9.309 1.00 80.88 200 LEU A N 1
ATOM 1541 C CA . LEU A 1 200 ? 1.627 13.634 9.341 1.00 80.88 200 LEU A CA 1
ATOM 1542 C C . LEU A 1 200 ? 2.192 15.056 9.454 1.00 80.88 200 LEU A C 1
ATOM 1544 O O . LEU A 1 200 ? 3.259 15.245 10.046 1.00 80.88 200 LEU A O 1
ATOM 1548 N N . SER A 1 201 ? 1.489 16.063 8.923 1.00 80.62 201 SER A N 1
ATOM 1549 C CA . SER A 1 201 ? 1.900 17.463 9.036 1.00 80.62 201 SER A CA 1
ATOM 1550 C C . SER A 1 201 ? 1.778 17.940 10.481 1.00 80.62 201 SER A C 1
ATOM 1552 O O . SER A 1 201 ? 2.709 18.548 11.011 1.00 80.62 201 SER A O 1
ATOM 1554 N N . GLN A 1 202 ? 0.660 17.636 11.147 1.00 83.44 202 GLN A N 1
ATOM 1555 C CA . GLN A 1 202 ? 0.492 17.943 12.570 1.00 83.44 202 GLN A CA 1
ATOM 1556 C C . GLN A 1 202 ? 1.460 17.144 13.443 1.00 83.44 202 GLN A C 1
ATOM 1558 O O . GLN A 1 202 ? 2.082 17.731 14.329 1.00 83.44 202 GLN A O 1
ATOM 1563 N N . TRP A 1 203 ? 1.633 15.845 13.168 1.00 87.69 203 TRP A N 1
ATOM 1564 C CA . TRP A 1 203 ? 2.574 14.979 13.883 1.00 87.69 203 TRP A CA 1
ATOM 1565 C C . TRP A 1 203 ? 3.996 15.546 13.843 1.00 87.69 203 TRP A C 1
ATOM 1567 O O . TRP A 1 203 ? 4.623 15.722 14.884 1.00 87.69 203 TRP A O 1
ATOM 1577 N N . THR A 1 204 ? 4.470 15.940 12.658 1.00 84.31 204 THR A N 1
ATOM 1578 C CA . THR A 1 204 ? 5.813 16.518 12.478 1.00 84.31 204 THR A CA 1
ATOM 1579 C C . THR A 1 204 ? 6.015 17.792 13.308 1.00 84.31 204 THR A C 1
ATOM 1581 O O . THR A 1 204 ? 7.102 18.020 13.832 1.00 84.31 204 THR A O 1
ATOM 1584 N N . GLY A 1 205 ? 4.970 18.608 13.492 1.00 83.44 205 GLY A N 1
ATOM 1585 C CA . GLY A 1 205 ? 5.039 19.804 14.336 1.00 83.44 205 GLY A CA 1
ATOM 1586 C C . GLY A 1 205 ? 5.140 19.514 15.840 1.00 83.44 205 GLY A C 1
ATOM 1587 O O . GLY A 1 205 ? 5.769 20.284 16.566 1.00 83.44 205 GLY A O 1
ATOM 1588 N N . ILE A 1 206 ? 4.538 18.421 16.319 1.00 89.00 206 ILE A N 1
ATOM 1589 C CA . ILE A 1 206 ? 4.507 18.065 17.751 1.00 89.00 206 ILE A CA 1
ATOM 1590 C C . ILE A 1 206 ? 5.602 17.077 18.160 1.00 89.00 206 ILE A C 1
ATOM 1592 O O . ILE A 1 206 ? 5.986 17.055 19.325 1.00 89.00 206 ILE A O 1
ATOM 1596 N N . GLU A 1 207 ? 6.123 16.279 17.233 1.00 90.12 207 GLU A N 1
ATOM 1597 C CA . GLU A 1 207 ? 7.113 15.231 17.491 1.00 90.12 207 GLU A CA 1
ATOM 1598 C C . GLU A 1 207 ? 8.381 15.776 18.150 1.00 90.12 207 GLU A C 1
ATOM 1600 O O . GLU A 1 207 ? 8.764 15.314 19.223 1.00 90.12 207 GLU A O 1
ATOM 1605 N N . ALA A 1 208 ? 8.960 16.842 17.590 1.00 89.12 208 ALA A N 1
ATOM 1606 C CA . ALA A 1 208 ? 10.128 17.497 18.177 1.00 89.12 208 ALA A CA 1
ATOM 1607 C C . ALA A 1 208 ? 9.846 18.023 19.598 1.00 89.12 208 ALA A C 1
ATOM 1609 O O . ALA A 1 208 ? 10.730 18.039 20.459 1.00 89.12 208 ALA A O 1
ATOM 1610 N N . VAL A 1 209 ? 8.603 18.442 19.869 1.00 91.50 209 VAL A N 1
ATOM 1611 C CA . VAL A 1 209 ? 8.175 18.875 21.205 1.00 91.50 209 VAL A CA 1
ATOM 1612 C C . VAL A 1 209 ? 8.095 17.677 22.152 1.00 91.50 209 VAL A C 1
ATOM 1614 O O . VAL A 1 209 ? 8.596 17.761 23.270 1.00 91.50 209 VAL A O 1
ATOM 1617 N N . LEU A 1 210 ? 7.522 16.554 21.712 1.00 92.19 210 LEU A N 1
ATOM 1618 C CA . LEU A 1 210 ? 7.431 15.315 22.489 1.00 92.19 210 LEU A CA 1
ATOM 1619 C C . LEU A 1 210 ? 8.819 14.788 22.871 1.00 92.19 210 LEU A C 1
ATOM 1621 O O . LEU A 1 210 ? 9.051 14.495 24.041 1.00 92.19 210 LEU A O 1
ATOM 1625 N N . GLU A 1 211 ? 9.755 14.738 21.924 1.00 89.88 211 GLU A N 1
ATOM 1626 C CA . GLU A 1 211 ? 11.146 14.334 22.173 1.00 89.88 211 GLU A CA 1
ATOM 1627 C C . GLU A 1 211 ? 11.845 15.261 23.170 1.00 89.88 211 GLU A C 1
ATOM 1629 O O . GLU A 1 211 ? 12.527 14.804 24.086 1.00 89.88 211 GLU A O 1
ATOM 1634 N N . THR A 1 212 ? 11.625 16.570 23.026 1.00 90.88 212 THR A N 1
ATOM 1635 C CA . THR A 1 212 ? 12.188 17.597 23.910 1.00 90.88 212 THR A CA 1
ATOM 1636 C C . THR A 1 212 ? 11.687 17.457 25.353 1.00 90.88 212 THR A C 1
ATOM 1638 O O . THR A 1 212 ? 12.444 17.702 26.297 1.00 90.88 212 THR A O 1
ATOM 1641 N N . LEU A 1 213 ? 10.416 17.082 25.531 1.00 91.94 213 LEU A N 1
ATOM 1642 C CA . LEU A 1 213 ? 9.774 16.932 26.839 1.00 91.94 213 LEU A CA 1
ATOM 1643 C C . LEU A 1 213 ? 10.022 15.557 27.474 1.00 91.94 213 LEU A C 1
ATOM 1645 O O . LEU A 1 213 ? 9.976 15.441 28.698 1.00 91.94 213 LEU A O 1
ATOM 1649 N N . ASN A 1 214 ? 10.291 14.520 26.680 1.00 90.94 214 ASN A N 1
ATOM 1650 C CA . ASN A 1 214 ? 10.478 13.159 27.173 1.00 90.94 214 ASN A CA 1
ATOM 1651 C C . ASN A 1 214 ? 11.655 13.070 28.166 1.00 90.94 214 ASN A C 1
ATOM 1653 O O . ASN A 1 214 ? 12.778 13.488 27.885 1.00 90.94 214 ASN A O 1
ATOM 1657 N N . GLY A 1 215 ? 11.396 12.516 29.351 1.00 91.31 215 GLY A N 1
ATOM 1658 C CA . GLY A 1 215 ? 12.349 12.410 30.457 1.00 91.31 215 GLY A CA 1
ATOM 1659 C C . GLY A 1 215 ? 12.604 13.712 31.226 1.00 91.31 215 GLY A C 1
ATOM 1660 O O . GLY A 1 215 ? 13.500 13.735 32.068 1.00 91.31 215 GLY A O 1
ATOM 1661 N N . LYS A 1 216 ? 11.865 14.799 30.958 1.00 93.06 216 LYS A N 1
ATOM 1662 C CA . LYS A 1 216 ? 12.006 16.069 31.690 1.00 93.06 216 LYS A CA 1
ATOM 1663 C C . LYS A 1 216 ? 11.086 16.131 32.910 1.00 93.06 216 LYS A C 1
ATOM 1665 O O . LYS A 1 216 ? 9.953 15.656 32.824 1.00 93.06 216 LYS A O 1
ATOM 1670 N N . PRO A 1 217 ? 11.506 16.773 34.017 1.00 94.12 217 PRO A N 1
ATOM 1671 C CA . PRO A 1 217 ? 10.620 17.021 35.149 1.00 94.12 217 PRO A CA 1
ATOM 1672 C C . PRO A 1 217 ? 9.420 17.876 34.734 1.00 94.12 217 PRO A C 1
ATOM 1674 O O . PRO A 1 217 ? 9.595 18.969 34.187 1.00 94.12 217 PRO A O 1
ATOM 1677 N N . ALA A 1 218 ? 8.201 17.406 35.021 1.00 88.12 218 ALA A N 1
ATOM 1678 C CA . ALA A 1 218 ? 6.983 18.062 34.541 1.00 88.12 218 ALA A CA 1
ATOM 1679 C C . ALA A 1 218 ? 6.888 19.530 34.988 1.00 88.12 218 ALA A C 1
ATOM 1681 O O . ALA A 1 218 ? 6.594 20.412 34.186 1.00 88.12 218 ALA A O 1
ATOM 1682 N N . HIS A 1 219 ? 7.241 19.806 36.247 1.00 90.25 219 HIS A N 1
ATOM 1683 C CA . HIS A 1 219 ? 7.198 21.151 36.824 1.00 90.25 219 HIS A CA 1
ATOM 1684 C C . HIS A 1 219 ? 8.099 22.167 36.100 1.00 90.25 219 HIS A C 1
ATOM 1686 O O . HIS A 1 219 ? 7.770 23.349 36.048 1.00 90.25 219 HIS A O 1
ATOM 1692 N N . GLU A 1 220 ? 9.232 21.729 35.547 1.00 91.06 220 GLU A N 1
ATOM 1693 C CA . GLU A 1 220 ? 10.141 22.588 34.789 1.00 91.06 220 GLU A CA 1
ATOM 1694 C C . GLU A 1 220 ? 9.608 22.783 33.367 1.00 91.06 220 GLU A C 1
ATOM 1696 O O . GLU A 1 220 ? 9.427 23.914 32.908 1.00 91.06 220 GLU A O 1
ATOM 1701 N N . ALA A 1 221 ? 9.298 21.673 32.699 1.00 88.62 221 ALA A N 1
ATOM 1702 C CA . ALA A 1 221 ? 8.845 21.630 31.317 1.00 88.62 221 ALA A CA 1
ATOM 1703 C C . ALA A 1 221 ? 7.536 22.409 31.082 1.00 88.62 221 ALA A C 1
ATOM 1705 O O . ALA A 1 221 ? 7.378 23.073 30.057 1.00 88.62 221 ALA A O 1
ATOM 1706 N N . GLU A 1 222 ? 6.623 22.418 32.056 1.00 89.06 222 GLU A N 1
ATOM 1707 C CA . GLU A 1 222 ? 5.360 23.167 31.989 1.00 89.06 222 GLU A CA 1
ATOM 1708 C C . GLU A 1 222 ? 5.554 24.691 31.931 1.00 89.06 222 GLU A C 1
ATOM 1710 O O . GLU A 1 222 ? 4.696 25.426 31.427 1.00 89.06 222 GLU A O 1
ATOM 1715 N N . THR A 1 223 ? 6.705 25.191 32.390 1.00 91.12 223 THR A N 1
ATOM 1716 C CA . THR A 1 223 ? 7.041 26.619 32.299 1.00 91.12 223 THR A CA 1
ATOM 1717 C C . THR A 1 223 ? 7.532 27.024 30.908 1.00 91.12 223 THR A C 1
ATOM 1719 O O . THR A 1 223 ? 7.560 28.220 30.586 1.00 91.12 223 THR A O 1
ATOM 1722 N N . TRP A 1 224 ? 7.900 26.055 30.065 1.00 91.56 224 TRP A N 1
ATOM 1723 C CA . TRP A 1 224 ? 8.494 26.316 28.763 1.00 91.56 224 TRP A CA 1
ATOM 1724 C C . TRP A 1 224 ? 7.440 26.846 27.791 1.00 91.56 224 TRP A C 1
ATOM 1726 O O . TRP A 1 224 ? 6.312 26.356 27.705 1.00 91.56 224 TRP A O 1
ATOM 1736 N N . ARG A 1 225 ? 7.817 27.859 27.001 1.00 91.38 225 ARG A N 1
ATOM 1737 C CA . ARG A 1 225 ? 6.917 28.460 26.001 1.00 91.38 225 ARG A CA 1
ATOM 1738 C C . ARG A 1 225 ? 6.408 27.422 24.998 1.00 91.38 225 ARG A C 1
ATOM 1740 O O . ARG A 1 225 ? 5.248 27.497 24.605 1.00 91.38 225 ARG A O 1
ATOM 1747 N N . ILE A 1 226 ? 7.263 26.470 24.621 1.00 88.00 226 ILE A N 1
ATOM 1748 C CA . ILE A 1 226 ? 6.942 25.422 23.650 1.00 88.00 226 ILE A CA 1
ATOM 1749 C C . ILE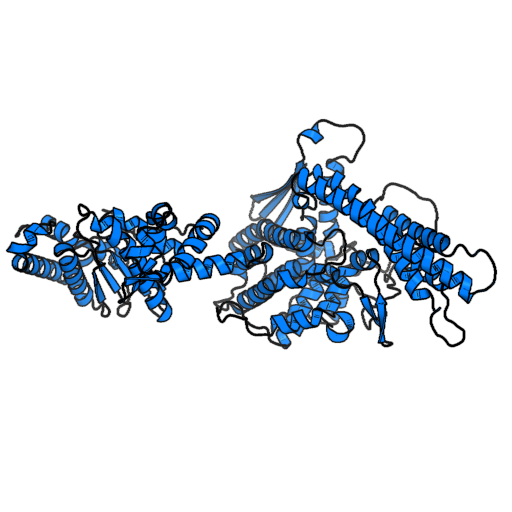 A 1 226 ? 5.829 24.499 24.164 1.00 88.00 226 ILE A C 1
ATOM 1751 O O . ILE A 1 226 ? 4.829 24.326 23.471 1.00 88.00 226 ILE A O 1
ATOM 1755 N N . TYR A 1 227 ? 5.910 24.046 25.421 1.00 88.88 227 TYR A N 1
ATOM 1756 C CA . TYR A 1 227 ? 4.849 23.266 26.057 1.00 88.88 227 TYR A CA 1
ATOM 1757 C C . TYR A 1 227 ? 3.540 24.056 26.107 1.00 88.88 227 TYR A C 1
ATOM 1759 O O . TYR A 1 227 ? 2.524 23.597 25.598 1.00 88.88 227 TYR A O 1
ATOM 1767 N N . ARG A 1 228 ? 3.564 25.294 26.624 1.00 87.94 228 ARG A N 1
ATOM 1768 C CA . ARG A 1 228 ? 2.349 26.124 26.732 1.00 87.94 228 ARG A CA 1
ATOM 1769 C C . ARG A 1 228 ? 1.677 26.400 25.387 1.00 87.94 228 ARG A C 1
ATOM 1771 O O . ARG A 1 228 ? 0.460 26.525 25.334 1.00 87.94 228 ARG A O 1
ATOM 1778 N N . SER A 1 229 ? 2.453 26.492 24.305 1.00 87.50 229 SER A N 1
ATOM 1779 C CA . SER A 1 229 ? 1.908 26.707 22.960 1.00 87.50 229 SER A CA 1
ATOM 1780 C C . SER A 1 229 ? 1.180 25.487 22.387 1.00 87.50 229 SER A C 1
ATOM 1782 O O . SER A 1 229 ? 0.275 25.657 21.577 1.00 87.50 229 SER A O 1
ATOM 1784 N N . CYS A 1 230 ? 1.540 24.279 22.832 1.00 87.75 230 CYS A N 1
ATOM 1785 C CA . CYS A 1 230 ? 1.040 23.013 22.291 1.00 87.75 230 CYS A CA 1
ATOM 1786 C C . CYS A 1 230 ? 0.318 22.145 23.336 1.00 87.75 230 CYS A C 1
ATOM 1788 O O . CYS A 1 230 ? -0.047 21.014 23.035 1.00 87.75 230 CYS A O 1
ATOM 1790 N N . GLN A 1 231 ? 0.094 22.655 24.553 1.00 85.44 231 GLN A N 1
ATOM 1791 C CA . GLN A 1 231 ? -0.359 21.879 25.714 1.00 85.44 231 GLN A CA 1
ATOM 1792 C C . GLN A 1 231 ? -1.565 20.988 25.399 1.00 85.44 231 GLN A C 1
ATOM 1794 O O . GLN A 1 231 ? -1.544 19.799 25.695 1.00 85.44 231 GLN A O 1
ATOM 1799 N N . LYS A 1 232 ? -2.594 21.548 24.753 1.00 82.50 232 LYS A N 1
ATOM 1800 C CA . LYS A 1 232 ? -3.822 20.815 24.409 1.00 82.50 232 LYS A CA 1
ATOM 1801 C C . LYS A 1 232 ? -3.565 19.625 23.483 1.00 82.50 232 LYS A C 1
ATOM 1803 O O . LYS A 1 232 ? -4.187 18.586 23.656 1.00 82.50 232 LYS A O 1
ATOM 1808 N N . SER A 1 233 ? -2.639 19.765 22.538 1.00 83.00 233 SER A N 1
ATOM 1809 C CA . SER A 1 233 ? -2.280 18.706 21.588 1.00 83.00 233 SER A CA 1
ATOM 1810 C C . SER A 1 233 ? -1.425 17.606 22.224 1.00 83.00 233 SER A C 1
ATOM 1812 O O . SER A 1 233 ? -1.371 16.501 21.699 1.00 83.00 233 SER A O 1
ATOM 1814 N N . LEU A 1 234 ? -0.763 17.891 23.351 1.00 87.12 234 LEU A N 1
ATOM 1815 C CA . LEU A 1 234 ? 0.129 16.956 24.043 1.00 87.12 234 LEU A CA 1
ATOM 1816 C C . LEU A 1 234 ? -0.561 16.171 25.167 1.00 87.12 234 LEU A C 1
ATOM 1818 O O . LEU A 1 234 ? -0.019 15.163 25.611 1.00 87.12 234 LEU A O 1
ATOM 1822 N N . MET A 1 235 ? -1.742 16.608 25.622 1.00 82.12 235 MET A N 1
ATOM 1823 C CA . MET A 1 235 ? -2.427 16.069 26.808 1.00 82.12 235 MET A CA 1
ATOM 1824 C C . MET A 1 235 ? -2.624 14.546 26.791 1.00 82.12 235 MET A C 1
ATOM 1826 O O . MET A 1 235 ? -2.491 13.915 27.831 1.00 82.12 235 MET A O 1
ATOM 1830 N N . SER A 1 236 ? -2.931 13.947 25.636 1.00 81.75 236 SER A N 1
ATOM 1831 C CA . SER A 1 236 ? -3.108 12.490 25.488 1.00 81.75 236 SER A CA 1
ATOM 1832 C C . SER A 1 236 ? -1.844 11.759 25.017 1.00 81.75 236 SER A C 1
ATOM 1834 O O . SER A 1 236 ? -1.811 10.527 24.957 1.00 81.75 236 SER A O 1
ATOM 1836 N N . LEU A 1 237 ? -0.801 12.510 24.661 1.00 88.62 237 LEU A N 1
ATOM 1837 C CA . LEU A 1 237 ? 0.447 12.000 24.092 1.00 88.62 237 LEU A CA 1
ATOM 1838 C C . LEU A 1 237 ? 1.580 11.931 25.118 1.00 88.62 237 LEU A C 1
ATOM 1840 O O . LEU A 1 237 ? 2.582 11.261 24.877 1.00 88.62 237 LEU A O 1
ATOM 1844 N N . LEU A 1 238 ? 1.418 12.593 26.263 1.00 88.56 238 LEU A N 1
ATOM 1845 C CA . LEU A 1 238 ? 2.349 12.544 27.380 1.00 88.56 238 LEU A CA 1
ATOM 1846 C C . LEU A 1 238 ? 1.666 11.993 28.630 1.00 88.56 238 LEU A C 1
ATOM 1848 O O . LEU A 1 238 ? 0.544 12.363 28.963 1.00 88.56 238 LEU A O 1
ATOM 1852 N N . THR A 1 239 ? 2.381 11.142 29.350 1.00 86.81 239 THR A N 1
ATOM 1853 C CA . THR A 1 239 ? 2.061 10.694 30.705 1.00 86.81 239 THR A CA 1
ATOM 1854 C C . THR A 1 239 ? 3.156 11.154 31.663 1.00 86.81 239 THR A C 1
ATOM 1856 O O . THR A 1 239 ? 4.167 11.731 31.255 1.00 86.81 239 THR A O 1
ATOM 1859 N N . ARG A 1 240 ? 2.940 10.942 32.961 1.00 86.69 240 ARG A N 1
ATOM 1860 C CA . ARG A 1 240 ? 3.935 11.189 34.005 1.00 86.69 240 ARG A CA 1
ATOM 1861 C C . ARG A 1 240 ? 4.293 9.860 34.654 1.00 86.69 240 ARG A C 1
ATOM 1863 O O . ARG A 1 240 ? 3.389 9.066 34.909 1.00 86.69 240 ARG A O 1
ATOM 1870 N N . ASP A 1 241 ? 5.576 9.618 34.887 1.00 84.88 241 ASP A N 1
ATOM 1871 C CA . ASP A 1 241 ? 6.022 8.458 35.663 1.00 84.88 241 ASP A CA 1
ATOM 1872 C C . ASP A 1 241 ? 5.971 8.726 37.179 1.00 84.88 241 ASP A C 1
ATOM 1874 O O . ASP A 1 241 ? 5.540 9.792 37.630 1.00 84.88 241 ASP A O 1
ATOM 1878 N N . GLU A 1 242 ? 6.384 7.739 37.977 1.00 86.00 242 GLU A N 1
ATOM 1879 C CA . GLU A 1 242 ? 6.401 7.821 39.445 1.00 86.00 242 GLU A CA 1
ATOM 1880 C C . GLU A 1 242 ? 7.304 8.950 39.971 1.00 86.00 242 GLU A C 1
ATOM 1882 O O . GLU A 1 242 ? 7.045 9.513 41.034 1.00 86.00 242 GLU A O 1
ATOM 1887 N N . GLU A 1 243 ? 8.327 9.331 39.202 1.00 88.38 243 GLU A N 1
ATOM 1888 C CA . GLU A 1 243 ? 9.248 10.428 39.509 1.00 88.38 243 GLU A CA 1
ATOM 1889 C C . GLU A 1 243 ? 8.738 11.784 38.985 1.00 88.38 243 GLU A C 1
ATOM 1891 O O . GLU A 1 243 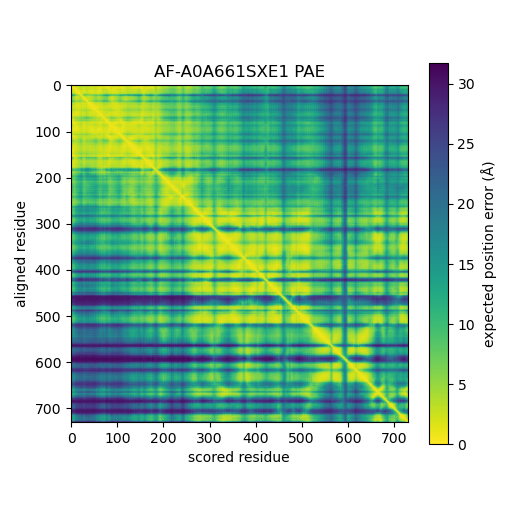? 9.428 12.804 39.085 1.00 88.38 243 GLU A O 1
ATOM 1896 N N . ASN A 1 244 ? 7.505 11.827 38.463 1.00 89.44 244 ASN A N 1
ATOM 1897 C CA . ASN A 1 244 ? 6.865 13.007 37.884 1.00 89.44 244 ASN A CA 1
ATOM 1898 C C . ASN A 1 244 ? 7.642 13.581 36.678 1.00 89.44 244 ASN A C 1
ATOM 1900 O O . ASN A 1 244 ? 7.618 14.793 36.416 1.00 89.44 244 ASN A O 1
ATOM 1904 N N . LEU A 1 245 ? 8.334 12.712 35.934 1.00 91.19 245 LEU A N 1
ATOM 1905 C CA . LEU A 1 245 ? 8.942 13.030 34.646 1.00 91.19 245 LEU A CA 1
ATOM 1906 C C . LEU A 1 245 ? 7.924 12.801 33.530 1.00 91.19 245 LEU A C 1
ATOM 1908 O O . LEU A 1 245 ? 7.142 11.851 33.569 1.00 91.19 245 LEU A O 1
ATOM 1912 N N . PHE A 1 246 ? 7.948 13.645 32.501 1.00 91.12 246 PHE A N 1
ATOM 1913 C CA . PHE A 1 246 ? 7.149 13.404 31.305 1.00 91.12 246 PHE A CA 1
ATOM 1914 C C . PHE A 1 246 ? 7.664 12.183 30.541 1.00 91.12 246 PHE A C 1
ATOM 1916 O O . PHE A 1 246 ? 8.865 12.032 30.312 1.00 91.12 246 PHE A O 1
ATOM 1923 N N . LYS A 1 247 ? 6.741 11.336 30.095 1.00 89.75 247 LYS A N 1
ATOM 1924 C CA . LYS A 1 247 ? 6.988 10.193 29.214 1.00 89.75 247 LYS A CA 1
ATOM 1925 C C . LYS A 1 247 ? 6.003 10.221 28.060 1.00 89.75 247 LYS A C 1
ATOM 1927 O O . LYS A 1 247 ? 4.896 10.727 28.208 1.00 89.75 247 LYS A O 1
ATOM 1932 N N . SER A 1 248 ? 6.391 9.676 26.914 1.00 89.69 248 SER A N 1
ATOM 1933 C CA . SER A 1 248 ? 5.431 9.432 25.833 1.00 89.69 248 SER A CA 1
ATOM 1934 C C . SER A 1 248 ? 4.385 8.413 26.289 1.00 89.69 248 SER A C 1
ATOM 1936 O O . SER A 1 248 ? 4.718 7.399 26.902 1.00 89.69 248 SER A O 1
ATOM 1938 N N . SER A 1 249 ? 3.116 8.692 25.999 1.00 87.94 249 SER A N 1
ATOM 1939 C CA . SER A 1 249 ? 2.028 7.749 26.240 1.00 87.94 249 SER A CA 1
ATOM 1940 C C . SER A 1 249 ? 2.113 6.567 25.269 1.00 87.94 249 SER A C 1
ATOM 1942 O O . SER A 1 249 ? 2.716 6.662 24.200 1.00 87.94 249 SER A O 1
ATOM 1944 N N . ALA A 1 250 ? 1.459 5.451 25.588 1.00 82.50 250 ALA A N 1
ATOM 1945 C CA . ALA A 1 250 ? 1.447 4.299 24.687 1.00 82.50 250 ALA A CA 1
ATOM 1946 C C . ALA A 1 250 ? 0.746 4.605 23.342 1.00 82.50 250 ALA A C 1
ATOM 1948 O O . ALA A 1 250 ? 1.113 4.047 22.309 1.00 82.50 250 ALA A O 1
ATOM 1949 N N . LEU A 1 251 ? -0.213 5.541 23.338 1.00 83.56 251 LEU A N 1
ATOM 1950 C CA . LEU A 1 251 ? -0.811 6.086 22.117 1.00 83.56 251 LEU A CA 1
ATOM 1951 C C . LEU A 1 251 ? 0.214 6.876 21.294 1.00 83.56 251 LEU A C 1
ATOM 1953 O O . LEU A 1 251 ? 0.276 6.707 20.079 1.00 83.56 251 LEU A O 1
ATOM 1957 N N . CYS A 1 252 ? 1.011 7.725 21.948 1.00 87.94 252 CYS A N 1
ATOM 1958 C CA . CYS A 1 252 ? 2.070 8.498 21.304 1.00 87.94 252 CYS A CA 1
ATOM 1959 C C . CYS A 1 252 ? 3.068 7.586 20.586 1.00 87.94 252 CYS A C 1
ATOM 1961 O O . CYS A 1 252 ? 3.341 7.802 19.410 1.00 87.94 252 CYS A O 1
ATOM 1963 N N . GLU A 1 253 ? 3.533 6.523 21.246 1.00 86.19 253 GLU A N 1
ATOM 1964 C CA . GLU A 1 253 ? 4.453 5.560 20.630 1.00 86.19 253 GLU A CA 1
ATOM 1965 C C . GLU A 1 253 ? 3.857 4.909 19.374 1.00 86.19 253 GLU A C 1
ATOM 1967 O O . GLU A 1 253 ? 4.536 4.797 18.360 1.00 86.19 253 GLU A O 1
ATOM 1972 N N . ARG A 1 254 ? 2.564 4.557 19.366 1.00 81.19 254 ARG A N 1
ATOM 1973 C CA . ARG A 1 254 ? 1.943 3.988 18.155 1.00 81.19 254 ARG A CA 1
ATOM 1974 C C . ARG A 1 254 ? 1.709 4.980 17.047 1.00 81.19 254 ARG A C 1
ATOM 1976 O O . ARG A 1 254 ? 1.850 4.619 15.882 1.00 81.19 254 ARG A O 1
ATOM 1983 N N . LEU A 1 255 ? 1.311 6.200 17.387 1.00 84.94 255 LEU A N 1
ATOM 1984 C CA . LEU A 1 255 ? 1.200 7.256 16.391 1.00 84.94 255 LEU A CA 1
ATOM 1985 C C . LEU A 1 255 ? 2.574 7.537 15.774 1.00 84.94 255 LEU A C 1
ATOM 1987 O O . LEU A 1 255 ? 2.642 7.682 14.558 1.00 84.94 255 LEU A O 1
ATOM 1991 N N . ARG A 1 256 ? 3.651 7.492 16.572 1.00 87.19 256 ARG A N 1
ATOM 1992 C CA . ARG A 1 256 ? 5.038 7.574 16.096 1.00 87.19 256 ARG A CA 1
ATOM 1993 C C . ARG A 1 256 ? 5.387 6.427 15.160 1.00 87.19 256 ARG A C 1
ATOM 1995 O O . ARG A 1 256 ? 5.724 6.678 14.012 1.00 87.19 256 ARG A O 1
ATOM 2002 N N . GLU A 1 257 ? 5.214 5.180 15.601 1.00 82.38 257 GLU A N 1
ATOM 2003 C CA . GLU A 1 257 ? 5.466 3.990 14.775 1.00 82.38 257 GLU A CA 1
ATOM 2004 C C . GLU A 1 257 ? 4.711 4.055 13.440 1.00 82.38 257 GLU A C 1
ATOM 2006 O O . GLU A 1 257 ? 5.256 3.722 12.388 1.00 82.38 257 GLU A O 1
ATOM 2011 N N . ARG A 1 258 ? 3.450 4.502 13.469 1.00 79.31 258 ARG A N 1
ATOM 2012 C CA . ARG A 1 258 ? 2.621 4.642 12.272 1.00 79.31 258 ARG A CA 1
ATOM 2013 C C . ARG A 1 258 ? 3.100 5.781 11.372 1.00 79.31 258 ARG A C 1
ATOM 2015 O O . ARG A 1 258 ? 3.145 5.593 10.159 1.00 79.31 258 ARG A O 1
ATOM 2022 N N . ALA A 1 259 ? 3.445 6.931 11.947 1.00 84.38 259 ALA A N 1
ATOM 2023 C CA . ALA A 1 259 ? 3.950 8.079 11.207 1.00 84.38 259 ALA A CA 1
ATOM 2024 C C . ALA A 1 259 ? 5.300 7.775 10.547 1.00 84.38 259 ALA A C 1
ATOM 2026 O O . ALA A 1 259 ? 5.485 8.069 9.369 1.00 84.38 259 ALA A O 1
ATOM 2027 N N . ASP A 1 260 ? 6.211 7.121 11.264 1.00 83.31 260 ASP A N 1
ATOM 2028 C CA . ASP A 1 260 ? 7.520 6.721 10.748 1.00 83.31 260 ASP A CA 1
ATOM 2029 C C . ASP A 1 260 ? 7.396 5.665 9.651 1.00 83.31 260 ASP A C 1
ATOM 2031 O O . ASP A 1 260 ? 8.045 5.773 8.606 1.00 83.31 260 ASP A O 1
ATOM 2035 N N . ALA A 1 261 ? 6.500 4.688 9.837 1.00 76.69 261 ALA A N 1
ATOM 2036 C CA . ALA A 1 261 ? 6.197 3.698 8.811 1.00 76.69 261 ALA A CA 1
ATOM 2037 C C . ALA A 1 261 ? 5.674 4.336 7.517 1.00 76.69 261 ALA A C 1
ATOM 2039 O O . ALA A 1 261 ? 5.949 3.811 6.442 1.00 76.69 261 ALA A O 1
ATOM 2040 N N . ASP A 1 262 ? 4.940 5.446 7.596 1.00 77.25 262 ASP A N 1
ATOM 2041 C CA . ASP A 1 262 ? 4.412 6.127 6.414 1.00 77.25 262 ASP A CA 1
ATOM 2042 C C . ASP A 1 262 ? 5.398 7.123 5.798 1.00 77.25 262 ASP A C 1
ATOM 2044 O O . ASP A 1 262 ? 5.481 7.199 4.576 1.00 77.25 262 ASP A O 1
ATOM 2048 N N . ARG A 1 263 ? 6.211 7.823 6.600 1.00 78.44 263 ARG A N 1
ATOM 2049 C CA . ARG A 1 263 ? 7.292 8.696 6.099 1.00 78.44 263 ARG A CA 1
ATOM 2050 C C . ARG A 1 263 ? 8.331 7.938 5.282 1.00 78.44 263 ARG A C 1
ATOM 2052 O O . ARG A 1 263 ? 8.897 8.488 4.343 1.00 78.44 263 ARG A O 1
ATOM 2059 N N . GLY A 1 264 ? 8.607 6.693 5.664 1.00 72.12 264 GLY A N 1
ATOM 2060 C CA . GLY A 1 264 ? 9.552 5.833 4.958 1.00 72.12 264 GLY A CA 1
ATOM 2061 C C . GLY A 1 264 ? 9.009 5.238 3.657 1.00 72.12 264 GLY A C 1
ATOM 2062 O O . GLY A 1 264 ? 9.789 4.642 2.912 1.00 72.12 264 GLY A O 1
ATOM 2063 N N . ARG A 1 265 ? 7.702 5.363 3.378 1.00 76.12 265 ARG A N 1
ATOM 2064 C CA . ARG A 1 265 ? 7.075 4.759 2.198 1.00 76.12 265 ARG A CA 1
ATOM 2065 C C . ARG A 1 265 ? 7.178 5.663 0.981 1.00 76.12 265 ARG A C 1
ATOM 2067 O O . ARG A 1 265 ? 6.867 6.848 1.041 1.00 76.12 265 ARG A O 1
ATOM 2074 N N . SER A 1 266 ? 7.557 5.083 -0.153 1.00 78.69 266 SER A N 1
ATOM 2075 C CA . SER A 1 266 ? 7.396 5.753 -1.444 1.00 78.69 266 SER A CA 1
ATOM 2076 C C . SER A 1 266 ? 5.927 5.756 -1.886 1.00 78.69 266 SER A C 1
ATOM 2078 O O . SER A 1 266 ? 5.138 4.916 -1.448 1.00 78.69 266 SER A O 1
ATOM 2080 N N . GLU A 1 267 ? 5.573 6.639 -2.825 1.00 77.50 267 GLU A N 1
ATOM 2081 C CA . GLU A 1 267 ? 4.240 6.650 -3.451 1.00 77.50 267 GLU A CA 1
ATOM 2082 C C . GLU A 1 267 ? 3.890 5.279 -4.058 1.00 77.50 267 GLU A C 1
ATOM 2084 O O . GLU A 1 267 ? 2.797 4.758 -3.846 1.00 77.50 267 GLU A O 1
ATOM 2089 N N . LEU A 1 268 ? 4.855 4.633 -4.725 1.00 78.88 268 LEU A N 1
ATOM 2090 C CA . LEU A 1 268 ? 4.690 3.285 -5.268 1.00 78.88 268 LEU A CA 1
ATOM 2091 C C . LEU A 1 268 ? 4.338 2.261 -4.178 1.00 78.88 268 LEU A C 1
ATOM 2093 O O . LEU A 1 268 ? 3.407 1.477 -4.359 1.00 78.88 268 LEU A O 1
ATOM 2097 N N . GLN A 1 269 ? 5.043 2.262 -3.041 1.00 82.38 269 GLN A N 1
ATOM 2098 C CA . GLN A 1 269 ? 4.725 1.371 -1.916 1.00 82.38 269 GLN A CA 1
ATOM 2099 C C . GLN A 1 269 ? 3.339 1.671 -1.352 1.00 82.38 269 GLN A C 1
ATOM 2101 O O . GLN A 1 269 ? 2.561 0.751 -1.113 1.00 82.38 269 GLN A O 1
ATOM 2106 N N . PHE A 1 270 ? 3.011 2.949 -1.163 1.00 80.38 270 PHE A N 1
ATOM 2107 C CA . PHE A 1 270 ? 1.721 3.354 -0.624 1.00 80.38 270 PHE A CA 1
ATOM 2108 C C . PHE A 1 270 ? 0.559 2.887 -1.513 1.00 80.38 270 PHE A C 1
ATOM 2110 O O . PHE A 1 270 ? -0.389 2.285 -1.006 1.00 80.38 270 PHE A O 1
ATOM 2117 N N . ARG A 1 271 ? 0.651 3.096 -2.831 1.00 82.44 271 ARG A N 1
ATOM 2118 C CA . ARG A 1 271 ? -0.361 2.664 -3.809 1.00 82.44 271 ARG A CA 1
ATOM 2119 C C . ARG A 1 271 ? -0.496 1.150 -3.860 1.00 82.44 271 ARG A C 1
ATOM 2121 O O . ARG A 1 271 ? -1.582 0.615 -3.669 1.00 82.44 271 ARG A O 1
ATOM 2128 N N . THR A 1 272 ? 0.618 0.452 -4.062 1.00 84.19 272 THR A N 1
ATOM 2129 C CA . THR A 1 272 ? 0.617 -1.004 -4.263 1.00 84.19 272 THR A CA 1
ATOM 2130 C C . THR A 1 272 ? 0.148 -1.769 -3.030 1.00 84.19 272 THR A C 1
ATOM 2132 O O . THR A 1 272 ? -0.622 -2.713 -3.170 1.00 84.19 272 THR A O 1
ATOM 2135 N N . GLN A 1 273 ? 0.547 -1.354 -1.822 1.00 83.69 273 GLN A N 1
ATOM 2136 C CA . GLN A 1 273 ? 0.181 -2.043 -0.576 1.00 83.69 273 GLN A CA 1
ATOM 2137 C C . GLN A 1 273 ? -1.280 -1.832 -0.163 1.00 83.69 273 GLN A C 1
ATOM 2139 O O . GLN A 1 273 ? -1.830 -2.658 0.564 1.00 83.69 273 GLN A O 1
ATOM 2144 N N . ASN A 1 274 ? -1.907 -0.740 -0.606 1.00 82.69 274 ASN A N 1
ATOM 2145 C CA . ASN A 1 274 ? -3.300 -0.420 -0.286 1.00 82.69 274 ASN A CA 1
ATOM 2146 C C . ASN A 1 274 ? -4.247 -0.637 -1.475 1.00 82.69 274 ASN A C 1
ATOM 2148 O O . ASN A 1 274 ? -5.411 -0.240 -1.401 1.00 82.69 274 ASN A O 1
ATOM 2152 N N . SER A 1 275 ? -3.768 -1.264 -2.554 1.00 89.56 275 SER A N 1
ATOM 2153 C CA . SER A 1 275 ? -4.576 -1.483 -3.746 1.00 89.56 275 SER A CA 1
ATOM 2154 C C . SER A 1 275 ? -5.793 -2.366 -3.427 1.00 89.56 275 SER A C 1
ATOM 2156 O O . SER A 1 275 ? -5.631 -3.461 -2.874 1.00 89.56 275 SER A O 1
ATOM 2158 N N . PRO A 1 276 ? -7.020 -1.959 -3.801 1.00 91.00 276 PRO A N 1
ATOM 2159 C CA . PRO A 1 276 ? -8.213 -2.792 -3.643 1.00 91.00 276 PRO A CA 1
ATOM 2160 C C . PRO A 1 276 ? -8.142 -4.087 -4.466 1.00 91.00 276 PRO A C 1
ATOM 2162 O O . PRO A 1 276 ? -8.823 -5.054 -4.131 1.00 91.00 276 PRO A O 1
ATOM 2165 N N . LEU A 1 277 ? -7.290 -4.150 -5.499 1.00 93.62 277 LEU A N 1
ATOM 2166 C CA . LEU A 1 277 ? -7.075 -5.371 -6.280 1.00 93.62 277 LEU A CA 1
ATOM 2167 C C . LEU A 1 277 ? -6.461 -6.503 -5.441 1.00 93.62 277 LEU A C 1
ATOM 2169 O O . LEU A 1 277 ? -6.684 -7.670 -5.753 1.00 93.62 277 LEU A O 1
ATOM 2173 N N . LEU A 1 278 ? -5.756 -6.195 -4.343 1.00 92.94 278 LEU A N 1
ATOM 2174 C CA . LEU A 1 278 ? -5.147 -7.214 -3.478 1.00 92.94 278 LEU A CA 1
ATOM 2175 C C . LEU A 1 278 ? -6.168 -8.138 -2.805 1.00 92.94 278 LEU A C 1
ATOM 2177 O O . LEU A 1 278 ? -5.795 -9.231 -2.384 1.00 92.94 278 LEU A O 1
ATOM 2181 N N . VAL A 1 279 ? -7.437 -7.728 -2.706 1.00 91.31 279 VAL A N 1
ATOM 2182 C CA . VAL A 1 279 ? -8.517 -8.586 -2.188 1.00 91.31 279 VAL A CA 1
ATOM 2183 C C . VAL A 1 279 ? -8.698 -9.828 -3.069 1.00 91.31 279 VAL A C 1
ATOM 2185 O O . VAL A 1 279 ? -8.959 -10.909 -2.555 1.00 91.31 279 VAL A O 1
ATOM 2188 N N . TYR A 1 280 ? -8.466 -9.711 -4.379 1.00 93.94 280 TYR A N 1
ATOM 2189 C CA . TYR A 1 280 ? -8.583 -10.824 -5.328 1.00 93.94 280 TYR A CA 1
ATOM 2190 C C . TYR A 1 280 ? -7.341 -11.731 -5.382 1.00 93.94 280 TYR A C 1
ATOM 2192 O O . TYR A 1 280 ? -7.320 -12.696 -6.143 1.00 93.94 280 TYR A O 1
ATOM 2200 N N . LEU A 1 281 ? -6.305 -11.452 -4.581 1.00 93.62 281 LEU A N 1
ATOM 2201 C CA . LEU A 1 281 ? -5.168 -12.364 -4.392 1.00 93.62 281 LEU A CA 1
ATOM 2202 C C . LEU A 1 281 ? -5.431 -13.422 -3.310 1.00 93.62 281 LEU A C 1
ATOM 2204 O O . LEU A 1 281 ? -4.586 -14.288 -3.083 1.00 93.62 281 LEU A O 1
ATOM 2208 N N . GLU A 1 282 ? -6.572 -13.344 -2.625 1.00 89.50 282 GLU A N 1
ATOM 2209 C CA . GLU A 1 282 ? -6.949 -14.255 -1.547 1.00 89.50 282 GLU A CA 1
ATOM 2210 C C . GLU A 1 282 ? -7.835 -15.388 -2.083 1.00 89.50 282 GLU A C 1
ATOM 2212 O O . GLU A 1 282 ? -8.787 -15.154 -2.828 1.00 89.50 282 GLU A O 1
ATOM 2217 N N . LYS A 1 283 ? -7.542 -16.636 -1.697 1.00 82.19 283 LYS A N 1
ATOM 2218 C CA . LYS A 1 283 ? -8.272 -17.830 -2.166 1.00 82.19 283 LYS A CA 1
ATOM 2219 C C . LYS A 1 283 ? -8.667 -18.701 -0.982 1.00 82.19 283 LYS A C 1
ATOM 2221 O O . LYS A 1 283 ? -7.814 -19.332 -0.375 1.00 82.19 283 LYS A O 1
ATOM 2226 N N . ASN A 1 284 ? -9.958 -18.768 -0.647 1.00 81.50 284 ASN A N 1
ATOM 2227 C CA . ASN A 1 284 ? -10.466 -19.587 0.470 1.00 81.50 284 ASN A CA 1
ATOM 2228 C C . ASN A 1 284 ? -9.746 -19.334 1.819 1.00 81.50 284 ASN A C 1
ATOM 2230 O O . ASN A 1 284 ? -9.529 -20.268 2.587 1.00 81.50 284 ASN A O 1
ATOM 2234 N N . GLY A 1 285 ? -9.350 -18.086 2.098 1.00 79.94 285 GLY A N 1
ATOM 2235 C CA . GLY A 1 285 ? -8.576 -17.722 3.295 1.00 79.94 285 GLY A CA 1
ATOM 2236 C C . GLY A 1 285 ? -7.062 -17.958 3.190 1.00 79.94 285 GLY A C 1
ATOM 2237 O O . GLY A 1 285 ? -6.342 -17.694 4.148 1.00 79.94 285 GLY A O 1
ATOM 2238 N N . ASP A 1 286 ? -6.555 -18.428 2.045 1.00 86.50 286 ASP A N 1
ATOM 2239 C CA . ASP A 1 286 ? -5.125 -18.391 1.737 1.00 86.50 286 ASP A CA 1
ATOM 2240 C C . ASP A 1 286 ? -4.721 -16.970 1.320 1.00 86.50 286 ASP A C 1
ATOM 2242 O O . ASP A 1 286 ? -5.205 -16.439 0.317 1.00 86.50 286 ASP A O 1
ATOM 2246 N N . HIS A 1 287 ? -3.821 -16.366 2.097 1.00 89.69 287 HIS A N 1
ATOM 2247 C CA . HIS A 1 287 ? -3.281 -15.025 1.869 1.00 89.69 287 HIS A CA 1
ATOM 2248 C C . HIS A 1 287 ? -1.862 -15.050 1.278 1.00 89.69 287 HIS A C 1
ATOM 2250 O O . HIS A 1 287 ? -1.240 -13.996 1.151 1.00 89.69 287 HIS A O 1
ATOM 2256 N N . THR A 1 288 ? -1.325 -16.219 0.914 1.00 90.50 288 THR A N 1
ATOM 2257 C CA . THR A 1 288 ? 0.089 -16.383 0.540 1.00 90.50 288 THR A CA 1
ATOM 2258 C C . THR A 1 288 ? 0.506 -15.457 -0.603 1.00 90.50 288 THR A C 1
ATOM 2260 O O . THR A 1 288 ? 1.478 -14.716 -0.466 1.00 90.50 288 THR A O 1
ATOM 2263 N N . LEU A 1 289 ? -0.250 -15.421 -1.707 1.00 92.19 289 LEU A N 1
ATOM 2264 C CA . LEU A 1 289 ? 0.072 -14.565 -2.857 1.00 92.19 289 LEU A CA 1
ATOM 2265 C C . LEU A 1 289 ? 0.000 -13.076 -2.510 1.00 92.19 289 LEU A C 1
ATOM 2267 O O . LEU A 1 289 ? 0.857 -12.302 -2.934 1.00 92.19 289 LEU A O 1
ATOM 2271 N N . LYS A 1 290 ? -0.965 -12.667 -1.681 1.00 93.31 290 LYS A N 1
ATOM 2272 C CA . LYS A 1 290 ? -1.035 -11.295 -1.166 1.00 93.31 290 LYS A CA 1
ATOM 2273 C C . LYS A 1 290 ? 0.214 -10.945 -0.355 1.00 93.31 290 LYS A C 1
ATOM 2275 O O . LYS A 1 290 ? 0.820 -9.906 -0.595 1.00 93.31 290 LYS A O 1
ATOM 2280 N N . GLN A 1 291 ? 0.640 -11.816 0.560 1.00 91.38 291 GLN A N 1
ATOM 2281 C CA . GLN A 1 291 ? 1.835 -11.597 1.385 1.00 91.38 291 GLN A CA 1
ATOM 2282 C C . GLN A 1 291 ? 3.127 -11.579 0.551 1.00 91.38 291 GLN A C 1
ATOM 2284 O O . GLN A 1 291 ? 4.019 -10.767 0.807 1.00 91.38 291 GLN A O 1
ATOM 2289 N N . MET A 1 292 ? 3.219 -12.434 -0.472 1.00 91.88 292 MET A N 1
ATOM 2290 C CA . MET A 1 292 ? 4.321 -12.428 -1.437 1.00 91.88 292 MET A CA 1
ATOM 2291 C C . MET A 1 292 ? 4.347 -11.133 -2.257 1.00 91.88 292 MET A C 1
ATOM 2293 O O . MET A 1 292 ? 5.423 -10.583 -2.492 1.00 91.88 292 MET A O 1
ATOM 2297 N N . PHE A 1 293 ? 3.184 -10.617 -2.666 1.00 93.38 293 PHE A N 1
ATOM 2298 C CA . PHE A 1 293 ? 3.093 -9.379 -3.436 1.00 93.38 293 PHE A CA 1
ATOM 2299 C C . PHE A 1 293 ? 3.462 -8.166 -2.579 1.00 93.38 293 PHE A C 1
ATOM 2301 O O . PHE A 1 293 ? 4.213 -7.305 -3.028 1.00 93.38 293 PHE A O 1
ATOM 2308 N N . LEU A 1 294 ? 3.018 -8.125 -1.317 1.00 90.94 294 LEU A N 1
ATOM 2309 C CA . LEU A 1 294 ? 3.442 -7.097 -0.363 1.00 90.94 294 LEU A CA 1
ATOM 2310 C C . LEU A 1 294 ? 4.967 -7.091 -0.191 1.00 90.94 294 LEU A C 1
ATOM 2312 O O . LEU A 1 294 ? 5.562 -6.015 -0.147 1.00 90.94 294 LEU A O 1
ATOM 2316 N N . ARG A 1 295 ? 5.613 -8.268 -0.188 1.00 90.31 295 ARG A N 1
ATOM 2317 C CA . ARG A 1 295 ? 7.081 -8.363 -0.171 1.00 90.31 295 ARG A CA 1
ATOM 2318 C C . ARG A 1 295 ? 7.723 -7.761 -1.422 1.00 90.31 295 ARG A C 1
ATOM 2320 O O . ARG A 1 295 ? 8.717 -7.047 -1.311 1.00 90.31 295 ARG A O 1
ATOM 2327 N N . LEU A 1 296 ? 7.161 -8.023 -2.602 1.00 90.81 296 LEU A N 1
ATOM 2328 C CA . LEU A 1 296 ? 7.627 -7.421 -3.853 1.00 90.81 296 LEU A CA 1
ATOM 2329 C C . LEU A 1 296 ? 7.472 -5.890 -3.827 1.00 90.81 296 LEU A C 1
ATOM 2331 O O . LEU A 1 296 ? 8.427 -5.168 -4.110 1.00 90.81 296 LEU A O 1
ATOM 2335 N N . ALA A 1 297 ? 6.305 -5.400 -3.405 1.00 88.38 297 ALA A N 1
ATOM 2336 C CA . ALA A 1 297 ? 6.006 -3.977 -3.274 1.00 88.38 297 ALA A CA 1
ATOM 2337 C C . ALA A 1 297 ? 6.954 -3.254 -2.301 1.00 88.38 297 ALA A C 1
ATOM 2339 O O . ALA A 1 297 ? 7.388 -2.136 -2.575 1.00 88.38 297 ALA A O 1
ATOM 2340 N N . GLU A 1 298 ? 7.319 -3.892 -1.182 1.00 85.75 298 GLU A N 1
ATOM 2341 C CA . GLU A 1 298 ? 8.290 -3.360 -0.216 1.00 85.75 298 GLU A CA 1
ATOM 2342 C C . GLU A 1 298 ? 9.654 -3.072 -0.854 1.00 85.75 298 GLU A C 1
ATOM 2344 O O . GLU A 1 298 ? 10.255 -2.036 -0.572 1.00 85.75 298 GLU A O 1
ATOM 2349 N N . ILE A 1 299 ? 10.159 -3.962 -1.710 1.00 85.44 299 ILE A N 1
ATOM 2350 C CA . ILE A 1 299 ? 11.489 -3.795 -2.313 1.00 85.44 299 ILE A CA 1
ATOM 2351 C C . ILE A 1 299 ? 11.465 -2.942 -3.589 1.00 85.44 299 ILE A C 1
ATOM 2353 O O . ILE A 1 299 ? 12.514 -2.453 -4.016 1.00 85.44 299 ILE A O 1
ATOM 2357 N N . GLY A 1 300 ? 10.279 -2.724 -4.164 1.00 84.00 300 GLY A N 1
ATOM 2358 C CA . GLY A 1 300 ? 10.037 -1.971 -5.394 1.00 84.00 300 GLY A CA 1
ATOM 2359 C C . GLY A 1 300 ? 10.876 -0.706 -5.559 1.00 84.00 300 GLY A C 1
ATOM 2360 O O . GLY A 1 300 ? 11.621 -0.606 -6.532 1.00 84.00 300 GLY A O 1
ATOM 2361 N N . PRO A 1 301 ? 10.867 0.243 -4.604 1.00 79.44 301 PRO A N 1
ATOM 2362 C CA . PRO A 1 301 ? 11.570 1.521 -4.758 1.00 79.44 301 PRO A CA 1
ATOM 2363 C C . PRO A 1 301 ? 13.084 1.399 -4.936 1.00 79.44 301 PRO A C 1
ATOM 2365 O O . PRO A 1 301 ? 13.722 2.326 -5.425 1.00 79.44 301 PRO A O 1
ATOM 2368 N N . TYR A 1 302 ? 13.680 0.279 -4.524 1.00 82.69 302 TYR A N 1
ATOM 2369 C CA . TYR A 1 302 ? 15.112 0.029 -4.668 1.00 82.69 302 TYR A CA 1
ATOM 2370 C C . TYR A 1 302 ? 15.463 -0.601 -6.017 1.00 82.69 302 TYR A C 1
ATOM 2372 O O . TYR A 1 302 ? 16.566 -0.379 -6.515 1.00 82.69 302 TYR A O 1
ATOM 2380 N N . ILE A 1 303 ? 14.537 -1.348 -6.628 1.00 83.56 303 ILE A N 1
ATOM 2381 C CA . ILE A 1 303 ? 14.744 -2.039 -7.913 1.00 83.56 303 ILE A CA 1
ATOM 2382 C C . ILE A 1 303 ? 15.079 -1.042 -9.027 1.00 83.56 303 ILE A C 1
ATOM 2384 O O . ILE A 1 303 ? 15.883 -1.354 -9.911 1.00 83.56 303 ILE A O 1
ATOM 2388 N N . TRP A 1 304 ? 14.507 0.155 -8.929 1.00 75.94 304 TRP A N 1
ATOM 2389 C CA . TRP A 1 304 ? 14.586 1.243 -9.901 1.00 75.94 304 TRP A CA 1
ATOM 2390 C C . TRP A 1 304 ? 15.729 2.228 -9.651 1.00 75.94 304 TRP A C 1
ATOM 2392 O O . TRP A 1 304 ? 16.013 3.081 -10.489 1.00 75.94 304 TRP A O 1
ATOM 2402 N N . LYS A 1 305 ? 16.416 2.132 -8.505 1.00 75.44 305 LYS A N 1
ATOM 2403 C CA . LYS A 1 305 ? 17.518 3.049 -8.203 1.00 75.44 305 LYS A CA 1
ATOM 2404 C C . LYS A 1 305 ? 18.664 2.850 -9.189 1.00 75.44 305 LYS A C 1
ATOM 2406 O O . LYS A 1 305 ? 19.180 1.745 -9.352 1.00 75.44 305 LYS A O 1
ATOM 2411 N N . GLY A 1 306 ? 19.109 3.957 -9.777 1.00 65.81 306 GLY A N 1
ATOM 2412 C CA . GLY A 1 306 ? 20.181 3.952 -10.768 1.00 65.81 306 GLY A CA 1
ATOM 2413 C C . GLY A 1 306 ? 19.699 3.666 -12.188 1.00 65.81 306 GLY A C 1
ATOM 2414 O O . GLY A 1 306 ? 20.468 3.093 -12.964 1.00 65.81 306 GLY A O 1
ATOM 2415 N N . ASP A 1 307 ? 18.460 4.051 -12.511 1.00 66.38 307 ASP A N 1
ATOM 2416 C CA . ASP A 1 307 ? 17.982 4.138 -13.890 1.00 66.38 307 ASP A CA 1
ATOM 2417 C C . ASP A 1 307 ? 19.014 4.876 -14.760 1.00 66.38 307 ASP A C 1
ATOM 2419 O O . ASP A 1 307 ? 19.544 5.929 -14.389 1.00 66.38 307 ASP A O 1
ATOM 2423 N N . ARG A 1 308 ? 19.384 4.252 -15.881 1.00 62.25 308 ARG A N 1
ATOM 2424 C CA . ARG A 1 308 ? 20.428 4.742 -16.786 1.00 62.25 308 ARG A CA 1
ATOM 2425 C C . ARG A 1 308 ? 19.873 5.399 -18.035 1.00 62.25 308 ARG A C 1
ATOM 2427 O O . ARG A 1 308 ? 20.672 5.849 -18.860 1.00 62.25 308 ARG A O 1
ATOM 2434 N N . VAL A 1 309 ? 18.556 5.435 -18.179 1.00 57.81 309 VAL A N 1
ATOM 2435 C CA . VAL A 1 309 ? 17.854 6.186 -19.208 1.00 57.81 309 VAL A CA 1
ATOM 2436 C C . VAL A 1 309 ? 17.688 7.609 -18.661 1.00 57.81 309 VAL A C 1
ATOM 2438 O O . VAL A 1 309 ? 16.934 7.807 -17.713 1.00 57.81 309 VAL A O 1
ATOM 2441 N N . PRO A 1 310 ? 18.452 8.606 -19.161 1.00 44.31 310 PRO A N 1
ATOM 2442 C CA . PRO A 1 310 ? 18.511 9.939 -18.554 1.00 44.31 310 PRO A CA 1
ATOM 2443 C C . PRO A 1 310 ? 17.162 10.669 -18.496 1.00 44.31 310 PRO A C 1
ATOM 2445 O O . PRO A 1 310 ? 17.014 11.561 -17.672 1.00 44.31 310 PRO A O 1
ATOM 2448 N N . GLU A 1 311 ? 16.175 10.277 -19.314 1.00 49.78 311 GLU A N 1
ATOM 2449 C CA . GLU A 1 311 ? 14.786 10.746 -19.202 1.00 49.78 311 GLU A CA 1
ATOM 2450 C C . GLU A 1 311 ? 14.104 10.353 -17.880 1.00 49.78 311 GLU A C 1
ATOM 2452 O O . GLU A 1 311 ? 13.079 10.948 -17.547 1.00 49.78 311 GLU A O 1
ATOM 2457 N N . MET A 1 312 ? 14.593 9.314 -17.178 1.00 51.19 312 MET A N 1
ATOM 2458 C CA . MET A 1 312 ? 13.754 8.495 -16.294 1.00 51.19 312 MET A CA 1
ATOM 2459 C C . MET A 1 312 ? 14.185 8.375 -14.814 1.00 51.19 312 MET A C 1
ATOM 2461 O O . MET A 1 312 ? 13.555 7.659 -14.034 1.00 51.19 312 MET A O 1
ATOM 2465 N N . ALA A 1 313 ? 15.215 9.099 -14.367 1.00 41.88 313 ALA A N 1
ATOM 2466 C CA . ALA A 1 313 ? 15.760 8.917 -13.011 1.00 41.88 313 ALA A CA 1
ATOM 2467 C C . ALA A 1 313 ? 14.759 9.227 -11.868 1.00 41.88 313 ALA A C 1
ATOM 2469 O O . ALA A 1 313 ? 14.716 8.481 -10.890 1.00 41.88 313 ALA A O 1
ATOM 2470 N N . ASP A 1 314 ? 13.917 10.259 -12.015 1.00 50.03 314 ASP A N 1
ATOM 2471 C CA . ASP A 1 314 ? 12.793 10.559 -11.099 1.00 50.03 314 ASP A CA 1
ATOM 2472 C C . ASP A 1 314 ? 11.452 9.957 -11.580 1.00 50.03 314 ASP A C 1
ATOM 2474 O O . ASP A 1 314 ? 10.464 9.892 -10.848 1.00 50.03 314 ASP A O 1
ATOM 2478 N N . HIS A 1 315 ? 11.425 9.486 -12.828 1.00 55.44 315 HIS A N 1
ATOM 2479 C CA . HIS A 1 315 ? 10.253 9.008 -13.571 1.00 55.44 315 HIS A CA 1
ATOM 2480 C C . HIS A 1 315 ? 9.804 7.623 -13.126 1.00 55.44 315 HIS A C 1
ATOM 2482 O O . HIS A 1 315 ? 8.605 7.423 -12.961 1.00 55.44 315 HIS A O 1
ATOM 2488 N N . ALA A 1 316 ? 10.733 6.700 -12.855 1.00 55.62 316 ALA A N 1
ATOM 2489 C CA . ALA A 1 316 ? 10.379 5.335 -12.478 1.00 55.62 316 ALA A CA 1
ATOM 2490 C C . ALA A 1 316 ? 9.543 5.282 -11.182 1.00 55.62 316 ALA A C 1
ATOM 2492 O O . ALA A 1 316 ? 8.679 4.428 -11.042 1.00 55.62 316 ALA A O 1
ATOM 2493 N N . LEU A 1 317 ? 9.720 6.190 -10.218 1.00 56.81 317 LEU A N 1
ATOM 2494 C CA . LEU A 1 317 ? 8.947 6.114 -8.968 1.00 56.81 317 LEU A CA 1
ATOM 2495 C C . LEU A 1 317 ? 7.485 6.567 -9.120 1.00 56.81 317 LEU A C 1
ATOM 2497 O O . LEU A 1 317 ? 6.613 5.967 -8.491 1.00 56.81 317 LEU A O 1
ATOM 2501 N N . LEU A 1 318 ? 7.216 7.584 -9.945 1.00 64.56 318 LEU A N 1
ATOM 2502 C CA . LEU A 1 318 ? 5.859 8.095 -10.190 1.00 64.56 318 LEU A CA 1
ATOM 2503 C C . LEU A 1 318 ? 5.130 7.283 -11.269 1.00 64.56 318 LEU A C 1
ATOM 2505 O O . LEU A 1 318 ? 3.986 6.895 -11.065 1.00 64.56 318 LEU A O 1
ATOM 2509 N N . HIS A 1 319 ? 5.832 6.920 -12.347 1.00 71.19 319 HIS A N 1
ATOM 2510 C CA . HIS A 1 319 ? 5.316 6.100 -13.447 1.00 71.19 319 HIS A CA 1
ATOM 2511 C C . HIS A 1 319 ? 4.653 4.811 -12.950 1.00 71.19 319 HIS A C 1
ATOM 2513 O O . HIS A 1 319 ? 3.493 4.539 -13.246 1.00 71.19 319 HIS A O 1
ATOM 2519 N N . HIS A 1 320 ? 5.356 4.031 -12.128 1.00 75.94 320 HIS A N 1
ATOM 2520 C CA . HIS A 1 320 ? 4.806 2.768 -11.650 1.00 75.94 320 HIS A CA 1
ATOM 2521 C C . HIS A 1 320 ? 3.635 2.979 -10.684 1.00 75.94 320 HIS A C 1
ATOM 2523 O O . HIS A 1 320 ? 2.713 2.173 -10.671 1.00 75.94 320 HIS A O 1
ATOM 2529 N N . ALA A 1 321 ? 3.626 4.053 -9.890 1.00 77.00 321 ALA A N 1
ATOM 2530 C CA . ALA A 1 321 ? 2.485 4.359 -9.029 1.00 77.00 321 ALA A CA 1
ATOM 2531 C C . ALA A 1 321 ? 1.219 4.665 -9.855 1.00 77.00 321 ALA A C 1
ATOM 2533 O O . ALA A 1 321 ? 0.137 4.168 -9.526 1.00 77.00 321 ALA A O 1
ATOM 2534 N N . ASP A 1 322 ? 1.372 5.404 -10.957 1.00 80.00 322 ASP A N 1
ATOM 2535 C CA . ASP A 1 322 ? 0.291 5.736 -11.888 1.00 80.00 322 ASP A CA 1
ATOM 2536 C C . ASP A 1 322 ? -0.231 4.497 -12.632 1.00 80.00 322 ASP A C 1
ATOM 2538 O O . ASP A 1 322 ? -1.447 4.322 -12.758 1.00 80.00 322 ASP A O 1
ATOM 2542 N N . LEU A 1 323 ? 0.652 3.568 -13.022 1.00 86.50 323 LEU A N 1
ATOM 2543 C CA . LEU A 1 323 ? 0.257 2.290 -13.631 1.00 86.50 323 LEU A CA 1
ATOM 2544 C C . LEU A 1 323 ? -0.677 1.469 -12.737 1.00 86.50 323 LEU A C 1
ATOM 2546 O O . LEU A 1 323 ? -1.651 0.896 -13.226 1.00 86.50 323 LEU A O 1
ATOM 2550 N N . PHE A 1 324 ? -0.421 1.420 -11.427 1.00 89.06 324 PHE A N 1
ATOM 2551 C CA . PHE A 1 324 ? -1.313 0.728 -10.492 1.00 89.06 324 PHE A CA 1
ATOM 2552 C C . PHE A 1 324 ? -2.674 1.420 -10.388 1.00 89.06 324 PHE A C 1
ATOM 2554 O O . PHE A 1 324 ? -3.704 0.749 -10.375 1.00 89.06 324 PHE A O 1
ATOM 2561 N N . HIS A 1 325 ? -2.698 2.752 -10.393 1.00 85.88 325 HIS A N 1
ATOM 2562 C CA . HIS A 1 325 ? -3.948 3.506 -10.403 1.00 85.88 325 HIS A CA 1
ATOM 2563 C C . HIS A 1 325 ? -4.754 3.282 -11.697 1.00 85.88 325 HIS A C 1
ATOM 2565 O O . HIS A 1 325 ? -5.974 3.108 -11.655 1.00 85.88 325 HIS A O 1
ATOM 2571 N N . LEU A 1 326 ? -4.094 3.226 -12.857 1.00 87.25 326 LEU A N 1
ATOM 2572 C CA . LEU A 1 326 ? -4.733 2.886 -14.133 1.00 87.25 326 LEU A CA 1
ATOM 2573 C C . LEU A 1 326 ? -5.255 1.447 -14.140 1.00 87.25 326 LEU A C 1
ATOM 2575 O O . LEU A 1 326 ? -6.399 1.210 -14.536 1.00 87.25 326 LEU A O 1
ATOM 2579 N N . ALA A 1 327 ? -4.455 0.503 -13.640 1.00 91.81 327 ALA A N 1
ATOM 2580 C CA . ALA A 1 327 ? -4.867 -0.883 -13.475 1.00 91.81 327 ALA A CA 1
ATOM 2581 C C . ALA A 1 327 ? -6.124 -0.986 -12.602 1.00 91.81 327 ALA A C 1
ATOM 2583 O O . ALA A 1 327 ? -7.054 -1.693 -12.968 1.00 91.81 327 ALA A O 1
ATOM 2584 N N . GLU A 1 328 ? -6.213 -0.244 -11.498 1.00 92.31 328 GLU A N 1
ATOM 2585 C CA . GLU A 1 328 ? -7.406 -0.200 -10.643 1.00 92.31 328 GLU A CA 1
ATOM 2586 C C . GLU A 1 328 ? -8.633 0.357 -11.375 1.00 92.31 328 GLU A C 1
ATOM 2588 O O . GLU A 1 328 ? -9.705 -0.253 -11.325 1.00 92.31 328 GLU A O 1
ATOM 2593 N N . ARG A 1 329 ? -8.484 1.475 -12.100 1.00 89.69 329 ARG A N 1
ATOM 2594 C CA . ARG A 1 329 ? -9.580 2.102 -12.865 1.00 89.69 329 ARG A CA 1
ATOM 2595 C C . ARG A 1 329 ? -10.161 1.178 -13.934 1.00 89.69 329 ARG A C 1
ATOM 2597 O O . ARG A 1 329 ? -11.360 1.254 -14.199 1.00 89.69 329 ARG A O 1
ATOM 2604 N N . ILE A 1 330 ? -9.328 0.333 -14.540 1.00 89.06 330 ILE A N 1
ATOM 2605 C CA . ILE A 1 330 ? -9.728 -0.590 -15.610 1.00 89.06 330 ILE A CA 1
ATOM 2606 C C . ILE A 1 330 ? -10.189 -1.931 -15.036 1.00 89.06 330 ILE A C 1
ATOM 2608 O O . ILE A 1 330 ? -11.236 -2.444 -15.415 1.00 89.06 330 ILE A O 1
ATOM 2612 N N . LEU A 1 331 ? -9.433 -2.521 -14.112 1.00 93.25 331 LEU A N 1
ATOM 2613 C CA . LEU A 1 331 ? -9.687 -3.882 -13.651 1.00 93.25 331 LEU A CA 1
ATOM 2614 C C . LEU A 1 331 ? -10.821 -3.949 -12.628 1.00 93.25 331 LEU A C 1
ATOM 2616 O O . LEU A 1 331 ? -11.607 -4.886 -12.704 1.00 93.25 331 LEU A O 1
ATOM 2620 N N . LEU A 1 332 ? -10.984 -2.989 -11.709 1.00 93.88 332 LEU A N 1
ATOM 2621 C CA . LEU A 1 332 ? -12.036 -3.097 -10.683 1.00 93.88 332 LEU A CA 1
ATOM 2622 C C . LEU A 1 332 ? -13.455 -3.192 -11.276 1.00 93.88 332 LEU A C 1
ATOM 2624 O O . LEU A 1 332 ? -14.190 -4.093 -10.862 1.00 93.88 332 LEU A O 1
ATOM 2628 N N . PRO A 1 333 ? -13.859 -2.355 -12.259 1.00 91.81 333 PRO A N 1
ATOM 2629 C CA . PRO A 1 333 ? -15.167 -2.503 -12.897 1.00 91.81 333 PRO A CA 1
ATOM 2630 C C . PRO A 1 333 ? -15.316 -3.839 -13.636 1.00 91.81 333 PRO A C 1
ATOM 2632 O O . PRO A 1 333 ? -16.400 -4.423 -13.631 1.00 91.81 333 PRO A O 1
ATOM 2635 N N . VAL A 1 334 ? -14.227 -4.340 -14.234 1.00 91.69 334 VAL A N 1
ATOM 2636 C CA . VAL A 1 334 ? -14.195 -5.638 -14.924 1.00 91.69 334 VAL A CA 1
ATOM 2637 C C . VAL A 1 334 ? -14.394 -6.789 -13.943 1.00 91.69 334 VAL A C 1
ATOM 2639 O O . VAL A 1 334 ? -15.266 -7.622 -14.170 1.00 91.69 334 VAL A O 1
ATOM 2642 N N . PHE A 1 335 ? -13.640 -6.827 -12.840 1.00 93.12 335 PHE A N 1
ATOM 2643 C CA . PHE A 1 335 ? -13.804 -7.834 -11.789 1.00 93.12 335 PHE A CA 1
ATOM 2644 C C . PHE A 1 335 ? -15.230 -7.820 -11.243 1.00 93.12 335 PHE A C 1
ATOM 2646 O O . PHE A 1 335 ? -15.868 -8.868 -11.197 1.00 93.12 335 PHE A O 1
ATOM 2653 N N . TYR A 1 336 ? -15.756 -6.633 -10.924 1.00 90.19 336 TYR A N 1
ATOM 2654 C CA . TYR A 1 336 ? -17.114 -6.484 -10.411 1.00 90.19 336 TYR A CA 1
ATOM 2655 C C . TYR A 1 336 ? -18.166 -7.049 -11.377 1.00 90.19 336 TYR A C 1
ATOM 2657 O O . TYR A 1 336 ? -18.963 -7.900 -10.987 1.00 90.19 336 TYR A O 1
ATOM 2665 N N . ALA A 1 337 ? -18.165 -6.626 -12.646 1.00 88.12 337 ALA A N 1
ATOM 2666 C CA . ALA A 1 337 ? -19.132 -7.124 -13.626 1.00 88.12 337 ALA A CA 1
ATOM 2667 C C . ALA A 1 337 ? -18.989 -8.629 -13.872 1.00 88.12 337 ALA A C 1
ATOM 2669 O O . ALA A 1 337 ? -19.986 -9.350 -13.935 1.00 88.12 337 ALA A O 1
ATOM 2670 N N . TYR A 1 338 ? -17.753 -9.110 -14.004 1.00 89.62 338 TYR A N 1
ATOM 2671 C CA . TYR A 1 338 ? -17.489 -10.506 -14.312 1.00 89.62 338 TYR A CA 1
ATOM 2672 C C . TYR A 1 338 ? -17.905 -11.429 -13.159 1.00 89.62 338 TYR A C 1
ATOM 2674 O O . TYR A 1 338 ? -18.531 -12.459 -13.399 1.00 89.62 338 TYR A O 1
ATOM 2682 N N . GLU A 1 339 ? -17.660 -11.045 -11.905 1.00 90.19 339 GLU A N 1
ATOM 2683 C CA . GLU A 1 339 ? -18.122 -11.805 -10.739 1.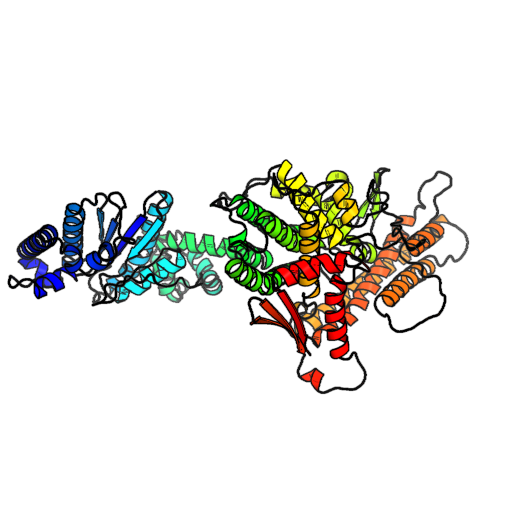00 90.19 339 GLU A CA 1
ATOM 2684 C C . GLU A 1 339 ? -19.643 -11.860 -10.637 1.00 90.19 339 GLU A C 1
ATOM 2686 O O . GLU A 1 339 ? -20.193 -12.934 -10.395 1.00 90.19 339 GLU A O 1
ATOM 2691 N N . GLN A 1 340 ? -20.330 -10.739 -10.877 1.00 87.88 340 GLN A N 1
ATOM 2692 C CA . GLN A 1 340 ? -21.797 -10.708 -10.876 1.00 87.88 340 GLN A CA 1
ATOM 2693 C C . GLN A 1 340 ? -22.390 -11.642 -11.942 1.00 87.88 340 GLN A C 1
ATOM 2695 O O . GLN A 1 340 ? -23.403 -12.296 -11.697 1.00 87.88 340 GLN A O 1
ATOM 2700 N N . ASN A 1 341 ? -21.745 -11.743 -13.107 1.00 86.38 341 ASN A N 1
ATOM 2701 C CA . ASN A 1 341 ? -22.238 -12.542 -14.230 1.00 86.38 341 ASN A CA 1
ATOM 2702 C C . ASN A 1 341 ? -21.817 -14.022 -14.174 1.00 86.38 341 ASN A C 1
ATOM 2704 O O . ASN A 1 341 ? -22.549 -14.884 -14.662 1.00 86.38 341 ASN A O 1
ATOM 2708 N N . HIS A 1 342 ? -20.644 -14.332 -13.612 1.00 86.19 342 HIS A N 1
ATOM 2709 C CA . HIS A 1 342 ? -20.026 -15.662 -13.700 1.00 86.19 342 HIS A CA 1
ATOM 2710 C C . HIS A 1 342 ? -19.758 -16.334 -12.345 1.00 86.19 342 HIS A C 1
ATOM 2712 O O . HIS A 1 342 ? -19.353 -17.498 -12.327 1.00 86.19 342 HIS A O 1
ATOM 2718 N N . GLY A 1 343 ? -19.965 -15.640 -11.220 1.00 88.56 343 GLY A N 1
ATOM 2719 C CA . GLY A 1 343 ? -19.769 -16.177 -9.868 1.00 88.56 343 GLY A CA 1
ATOM 2720 C C . GLY A 1 343 ? -18.311 -16.483 -9.503 1.00 88.56 343 GLY A C 1
ATOM 2721 O O . GLY A 1 343 ? -18.065 -17.277 -8.597 1.00 88.56 343 GLY A O 1
ATOM 2722 N N . LYS A 1 344 ? -17.345 -15.913 -10.231 1.00 90.31 344 LYS A N 1
ATOM 2723 C CA . LYS A 1 344 ? -15.898 -16.080 -10.018 1.00 90.31 344 LYS A CA 1
ATOM 2724 C C . LYS A 1 344 ? -15.131 -14.852 -10.526 1.00 90.31 344 LYS A C 1
ATOM 2726 O O . LYS A 1 344 ? -15.647 -14.190 -11.431 1.00 90.31 344 LYS A O 1
ATOM 2731 N N . PRO A 1 345 ? -13.916 -14.574 -10.020 1.00 92.25 345 PRO A N 1
ATOM 2732 C CA . PRO A 1 345 ? -13.135 -13.421 -10.456 1.00 92.25 345 PRO A CA 1
ATOM 2733 C C . PRO A 1 345 ? -12.706 -13.524 -11.926 1.00 92.25 345 PRO A C 1
ATOM 2735 O O . PRO A 1 345 ? -12.583 -14.618 -12.488 1.00 92.25 345 PRO A O 1
ATOM 2738 N N . PHE A 1 346 ? -12.473 -12.364 -12.550 1.00 93.25 346 PHE A N 1
ATOM 2739 C CA . PHE A 1 346 ? -12.036 -12.268 -13.948 1.00 93.25 346 PHE A CA 1
ATOM 2740 C C . PHE A 1 346 ? -10.644 -12.869 -14.173 1.00 93.25 346 PHE A C 1
ATOM 2742 O O . PHE A 1 346 ? -10.432 -13.578 -15.161 1.00 93.25 346 PHE A O 1
ATOM 2749 N N . LEU A 1 347 ? -9.713 -12.603 -13.254 1.00 94.75 347 LEU A N 1
ATOM 2750 C CA . LEU A 1 347 ? -8.404 -13.248 -13.189 1.00 94.75 347 LEU A CA 1
ATOM 2751 C C . LEU A 1 347 ? -8.337 -14.122 -11.936 1.00 94.75 347 LEU A C 1
ATOM 2753 O O . LEU A 1 347 ? -8.855 -13.735 -10.889 1.00 94.75 347 LEU A O 1
ATOM 2757 N N . SER A 1 348 ? -7.681 -15.278 -12.026 1.00 94.00 348 SER A N 1
ATOM 2758 C CA . SER A 1 348 ? -7.331 -16.041 -10.827 1.00 94.00 348 SER A CA 1
ATOM 2759 C C . SER A 1 348 ? -6.323 -15.260 -9.963 1.00 94.00 348 SER A C 1
ATOM 2761 O O . SER A 1 348 ? -5.644 -14.363 -10.475 1.00 94.00 348 SER A O 1
ATOM 2763 N N . PRO A 1 349 ? -6.171 -15.600 -8.672 1.00 95.25 349 PRO A N 1
ATOM 2764 C CA . PRO A 1 349 ? -5.147 -15.005 -7.813 1.00 95.25 349 PRO A CA 1
ATOM 2765 C C . PRO A 1 349 ? -3.736 -15.057 -8.419 1.00 95.25 349 PRO A C 1
ATOM 2767 O O . PRO A 1 349 ? -2.996 -14.080 -8.360 1.00 95.25 349 PRO A O 1
ATOM 2770 N N . GLU A 1 350 ? -3.375 -16.170 -9.058 1.00 95.19 350 GLU A N 1
ATOM 2771 C CA . GLU A 1 350 ? -2.081 -16.396 -9.709 1.00 95.19 350 GLU A CA 1
ATOM 2772 C C . GLU A 1 350 ? -1.904 -15.519 -10.962 1.00 95.19 350 GLU A C 1
ATOM 2774 O O . GLU A 1 350 ? -0.839 -14.938 -11.192 1.00 95.19 350 GLU A O 1
ATOM 2779 N N . GLU A 1 351 ? -2.964 -15.375 -11.759 1.00 95.69 351 GLU A N 1
ATOM 2780 C CA . GLU A 1 351 ? -2.989 -14.513 -12.944 1.00 95.69 351 GLU A CA 1
ATOM 2781 C C . GLU A 1 351 ? -2.898 -13.028 -12.570 1.00 95.69 351 GLU A C 1
ATOM 2783 O O . GLU A 1 351 ? -2.122 -12.282 -13.171 1.00 95.69 351 GLU A O 1
ATOM 2788 N N . LEU A 1 352 ? -3.652 -12.600 -11.553 1.00 96.75 352 LEU A N 1
ATOM 2789 C CA . LEU A 1 352 ? -3.601 -11.231 -11.049 1.00 96.75 352 LEU A CA 1
ATOM 2790 C C . LEU A 1 352 ? -2.236 -10.930 -10.427 1.00 96.75 352 LEU A C 1
ATOM 2792 O O . LEU A 1 352 ? -1.655 -9.895 -10.736 1.00 96.75 352 LEU A O 1
ATOM 2796 N N . PHE A 1 353 ? -1.690 -11.839 -9.614 1.00 96.12 353 PHE A N 1
ATOM 2797 C CA . PHE A 1 353 ? -0.346 -11.704 -9.050 1.00 96.12 353 PHE A CA 1
ATOM 2798 C C . PHE A 1 353 ? 0.694 -11.478 -10.152 1.00 96.12 353 PHE A C 1
ATOM 2800 O O . PHE A 1 353 ? 1.531 -10.582 -10.056 1.00 96.12 353 PHE A O 1
ATOM 2807 N N . THR A 1 354 ? 0.603 -12.266 -11.225 1.00 96.19 354 THR A N 1
ATOM 2808 C CA . THR A 1 354 ? 1.492 -12.173 -12.385 1.00 96.19 354 THR A CA 1
ATOM 2809 C C . THR A 1 354 ? 1.376 -10.817 -13.081 1.00 96.19 354 THR A C 1
ATOM 2811 O O . THR A 1 354 ? 2.396 -10.197 -13.377 1.00 96.19 354 THR A O 1
ATOM 2814 N N . LEU A 1 355 ? 0.152 -10.323 -13.305 1.00 96.81 355 LEU A N 1
ATOM 2815 C CA . LEU A 1 355 ? -0.080 -9.012 -13.919 1.00 96.81 355 LEU A CA 1
ATOM 2816 C C . LEU A 1 355 ? 0.432 -7.864 -13.044 1.00 96.81 355 LEU A C 1
ATOM 2818 O O . LEU A 1 355 ? 1.144 -6.997 -13.545 1.00 96.81 355 LEU A O 1
ATOM 2822 N N . LEU A 1 356 ? 0.112 -7.867 -11.745 1.00 95.75 356 LEU A N 1
ATOM 2823 C CA . LEU A 1 356 ? 0.575 -6.837 -10.812 1.00 95.75 356 LEU A CA 1
ATOM 2824 C C . LEU A 1 356 ? 2.104 -6.857 -10.680 1.00 95.75 356 LEU A C 1
ATOM 2826 O O . LEU A 1 356 ? 2.733 -5.803 -10.674 1.00 95.75 356 LEU A O 1
ATOM 2830 N N . GLY A 1 357 ? 2.719 -8.042 -10.631 1.00 94.50 357 GLY A N 1
ATOM 2831 C CA . GLY A 1 357 ? 4.174 -8.188 -10.668 1.00 94.50 357 GLY A CA 1
ATOM 2832 C C . GLY A 1 357 ? 4.782 -7.663 -11.971 1.00 94.50 357 GLY A C 1
ATOM 2833 O O . GLY A 1 357 ? 5.803 -6.982 -11.931 1.00 94.50 357 GLY A O 1
ATOM 2834 N N . GLY A 1 358 ? 4.132 -7.916 -13.111 1.00 94.19 358 GLY A N 1
ATOM 2835 C CA . GLY A 1 358 ? 4.513 -7.374 -14.417 1.00 94.19 358 GLY A CA 1
ATOM 2836 C C . GLY A 1 358 ? 4.485 -5.847 -14.436 1.00 94.19 358 GLY A C 1
ATOM 2837 O O . GLY A 1 358 ? 5.498 -5.228 -14.746 1.00 94.19 358 GLY A O 1
ATOM 2838 N N . LEU A 1 359 ? 3.378 -5.234 -14.001 1.00 92.12 359 LEU A N 1
ATOM 2839 C CA . LEU A 1 359 ? 3.273 -3.777 -13.840 1.00 92.12 359 LEU A CA 1
ATOM 2840 C C . LEU A 1 359 ? 4.392 -3.236 -12.945 1.00 92.12 359 LEU A C 1
ATOM 2842 O O . LEU A 1 359 ? 4.953 -2.185 -13.224 1.00 92.12 359 LEU A O 1
ATOM 2846 N N . HIS A 1 360 ? 4.767 -3.986 -11.908 1.00 89.75 360 HIS A N 1
ATOM 2847 C CA . HIS A 1 360 ? 5.789 -3.584 -10.951 1.00 89.75 360 HIS A CA 1
ATOM 2848 C C . HIS A 1 360 ? 7.239 -3.778 -11.411 1.00 89.75 360 HIS A C 1
ATOM 2850 O O . HIS A 1 360 ? 8.119 -3.239 -10.750 1.00 89.75 360 HIS A O 1
ATOM 2856 N N . LEU A 1 361 ? 7.520 -4.575 -12.453 1.00 91.00 361 LEU A N 1
ATOM 2857 C CA . LEU A 1 361 ? 8.889 -4.978 -12.823 1.00 91.00 361 LEU A CA 1
ATOM 2858 C C . LEU A 1 361 ? 9.221 -4.885 -14.321 1.00 91.00 361 LEU A C 1
ATOM 2860 O O . LEU A 1 361 ? 10.386 -5.063 -14.671 1.00 91.00 361 LEU A O 1
ATOM 2864 N N . HIS A 1 362 ? 8.254 -4.640 -15.210 1.00 90.81 362 HIS A N 1
ATOM 2865 C CA . HIS A 1 362 ? 8.445 -4.759 -16.666 1.00 90.81 362 HIS A CA 1
ATOM 2866 C C . HIS A 1 362 ? 9.622 -3.937 -17.226 1.00 90.81 362 HIS A C 1
ATOM 2868 O O . HIS A 1 362 ? 10.337 -4.418 -18.108 1.00 90.81 362 HIS A O 1
ATOM 2874 N N . ASP A 1 363 ? 9.882 -2.767 -16.644 1.00 87.31 363 ASP A N 1
ATOM 2875 C CA . ASP A 1 363 ? 10.940 -1.845 -17.062 1.00 87.31 363 ASP A CA 1
ATOM 2876 C C . ASP A 1 363 ? 12.259 -1.985 -16.290 1.00 87.31 363 ASP A C 1
ATOM 2878 O O . ASP A 1 363 ? 13.208 -1.220 -16.496 1.00 87.31 363 ASP A O 1
ATOM 2882 N N . CYS A 1 364 ? 12.397 -2.987 -15.412 1.00 87.75 364 CYS A N 1
ATOM 2883 C CA . CYS A 1 364 ? 13.539 -3.070 -14.496 1.00 87.75 364 CYS A CA 1
ATOM 2884 C C . CYS A 1 364 ? 14.888 -3.280 -15.212 1.00 87.75 364 CYS A C 1
ATOM 2886 O O . CYS A 1 364 ? 15.943 -3.260 -14.574 1.00 87.75 364 CYS A O 1
ATOM 2888 N N . GLY A 1 365 ? 14.889 -3.485 -16.530 1.00 87.31 365 GLY A N 1
ATOM 2889 C CA . GLY A 1 365 ? 16.087 -3.499 -17.362 1.00 87.31 365 GLY A CA 1
ATOM 2890 C C . GLY A 1 365 ? 16.744 -2.131 -17.571 1.00 87.31 365 GLY A C 1
ATOM 2891 O O . GLY A 1 365 ? 17.921 -2.095 -17.923 1.00 87.31 365 GLY A O 1
ATOM 2892 N N . HIS A 1 366 ? 16.060 -1.012 -17.310 1.00 84.06 366 HIS A N 1
ATOM 2893 C CA . HIS A 1 366 ? 16.619 0.333 -17.516 1.00 84.06 366 HIS A CA 1
ATOM 2894 C C . HIS A 1 366 ? 17.856 0.649 -16.662 1.00 84.06 366 HIS A C 1
ATOM 2896 O O . HIS A 1 366 ? 18.712 1.446 -17.053 1.00 84.06 366 HIS A O 1
ATOM 2902 N N . VAL A 1 367 ? 18.029 -0.033 -15.529 1.00 83.44 367 VAL A N 1
ATOM 2903 C CA . VAL A 1 367 ? 19.218 0.135 -14.676 1.00 83.44 367 VAL A CA 1
ATOM 2904 C C . VAL A 1 367 ? 20.451 -0.624 -15.202 1.00 83.44 367 VAL A C 1
ATOM 2906 O O . VAL A 1 367 ? 21.576 -0.413 -14.727 1.00 83.44 367 VAL A O 1
ATOM 2909 N N . VAL A 1 368 ? 20.268 -1.534 -16.167 1.00 82.31 368 VAL A N 1
ATOM 2910 C CA . VAL A 1 368 ? 21.320 -2.416 -16.692 1.00 82.31 368 VAL A CA 1
ATOM 2911 C C . VAL A 1 368 ? 22.083 -1.691 -17.797 1.00 82.31 368 VAL A C 1
ATOM 2913 O O . VAL A 1 368 ? 21.632 -1.592 -18.929 1.00 82.31 368 VAL A O 1
ATOM 2916 N N . GLY A 1 369 ? 23.270 -1.168 -17.481 1.00 77.31 369 GLY A N 1
ATOM 2917 C CA . GLY A 1 369 ? 24.087 -0.427 -18.459 1.00 77.31 369 GLY A CA 1
ATOM 2918 C C . GLY A 1 369 ? 25.280 -1.182 -19.036 1.00 77.31 369 GLY A C 1
ATOM 2919 O O . GLY A 1 369 ? 26.111 -0.571 -19.708 1.00 77.31 369 GLY A O 1
ATOM 2920 N N . ALA A 1 370 ? 25.421 -2.463 -18.718 1.00 79.19 370 ALA A N 1
ATOM 2921 C CA . ALA A 1 370 ? 26.414 -3.349 -19.307 1.00 79.19 370 ALA A CA 1
ATOM 2922 C C . ALA A 1 370 ? 25.956 -4.800 -19.136 1.00 79.19 370 ALA A C 1
ATOM 2924 O O . ALA A 1 370 ? 25.306 -5.111 -18.138 1.00 79.19 370 ALA A O 1
ATOM 2925 N N . VAL A 1 371 ? 26.321 -5.652 -20.087 1.00 76.56 371 VAL A N 1
ATOM 2926 C CA . VAL A 1 371 ? 26.049 -7.095 -20.068 1.00 76.56 371 VAL A CA 1
ATOM 2927 C C . VAL A 1 371 ? 27.354 -7.863 -20.167 1.00 76.56 371 VAL A C 1
ATOM 2929 O O . VAL A 1 371 ? 28.271 -7.426 -20.864 1.00 76.56 371 VAL A O 1
ATOM 2932 N N . ASP A 1 372 ? 27.441 -8.995 -19.483 1.00 73.25 372 ASP A N 1
ATOM 2933 C CA . ASP A 1 372 ? 28.612 -9.861 -19.564 1.00 73.25 372 ASP A CA 1
ATOM 2934 C C . ASP A 1 372 ? 28.425 -10.877 -20.705 1.00 73.25 372 ASP A C 1
ATOM 2936 O O . ASP A 1 372 ? 27.309 -11.318 -20.994 1.00 73.25 372 ASP A O 1
ATOM 2940 N N . LEU A 1 373 ? 29.513 -11.154 -21.423 1.00 69.44 373 LEU A N 1
ATOM 2941 C CA . LEU A 1 373 ? 29.576 -12.012 -22.604 1.00 69.44 373 LEU A CA 1
ATOM 2942 C C . LEU A 1 373 ? 30.119 -13.401 -22.231 1.00 69.44 373 LEU A C 1
ATOM 2944 O O . LEU A 1 373 ? 30.802 -13.561 -21.220 1.00 69.44 373 LEU A O 1
ATOM 2948 N N . GLU A 1 374 ? 29.867 -14.402 -23.082 1.00 62.97 374 GLU A N 1
ATOM 2949 C CA . GLU A 1 374 ? 30.309 -15.797 -22.878 1.00 62.97 374 GLU A CA 1
ATOM 2950 C C . GLU A 1 374 ? 31.829 -15.960 -22.685 1.00 62.97 374 GLU A C 1
ATOM 2952 O O . GLU A 1 374 ? 32.276 -16.900 -22.032 1.00 62.97 374 GLU A O 1
ATOM 2957 N N . ASP A 1 375 ? 32.633 -15.052 -23.240 1.00 62.97 375 ASP A N 1
ATOM 2958 C CA . ASP A 1 375 ? 34.096 -15.047 -23.118 1.00 62.97 375 ASP A CA 1
ATOM 2959 C C . ASP A 1 375 ? 34.605 -14.342 -21.843 1.00 62.97 375 ASP A C 1
ATOM 2961 O O . ASP A 1 375 ? 35.815 -14.191 -21.656 1.00 62.97 375 ASP A O 1
ATOM 2965 N N . GLY A 1 376 ? 33.696 -13.915 -20.959 1.00 65.12 376 GLY A N 1
ATOM 2966 C CA . GLY A 1 376 ? 33.995 -13.186 -19.727 1.00 65.12 376 GLY A CA 1
ATOM 2967 C C . GLY A 1 376 ? 34.262 -11.691 -19.927 1.00 65.12 376 GLY A C 1
ATOM 2968 O O . GLY A 1 376 ? 34.554 -10.990 -18.955 1.00 65.12 376 GLY A O 1
ATOM 2969 N N . ALA A 1 377 ? 34.170 -11.171 -21.156 1.00 68.12 377 ALA A N 1
ATOM 2970 C CA . ALA A 1 377 ? 34.232 -9.736 -21.408 1.00 68.12 377 ALA A CA 1
ATOM 2971 C C . ALA A 1 377 ? 32.896 -9.055 -21.068 1.00 68.12 377 ALA A C 1
ATOM 2973 O O . ALA A 1 377 ? 31.839 -9.673 -21.099 1.00 68.12 377 ALA A O 1
ATOM 2974 N N . SER A 1 378 ? 32.920 -7.751 -20.779 1.00 73.00 378 SER A N 1
ATOM 2975 C CA . SER A 1 378 ? 31.697 -6.971 -20.539 1.00 73.00 378 SER A CA 1
ATOM 2976 C C . SER A 1 378 ? 31.449 -5.999 -21.691 1.00 73.00 378 SER A C 1
ATOM 2978 O O . SER A 1 378 ? 32.341 -5.243 -22.094 1.00 73.00 378 SER A O 1
ATOM 2980 N N . HIS A 1 379 ? 30.231 -6.006 -22.226 1.00 75.56 379 HIS A N 1
ATOM 2981 C CA . HIS A 1 379 ? 29.775 -5.086 -23.258 1.00 75.56 379 HIS A CA 1
ATOM 2982 C C . HIS A 1 379 ? 28.999 -3.933 -22.621 1.00 75.56 379 HIS A C 1
ATOM 2984 O O . HIS A 1 379 ? 27.924 -4.115 -22.046 1.00 75.56 379 HIS A O 1
ATOM 2990 N N . ARG A 1 380 ? 29.554 -2.723 -22.719 1.00 78.38 380 ARG A N 1
ATOM 2991 C CA . ARG A 1 380 ? 28.909 -1.508 -22.218 1.00 78.38 380 ARG A CA 1
ATOM 2992 C C . ARG A 1 380 ? 27.853 -1.030 -23.211 1.00 78.38 380 ARG A C 1
ATOM 2994 O O . ARG A 1 380 ? 28.174 -0.821 -24.375 1.00 78.38 380 ARG A O 1
ATOM 3001 N N . LEU A 1 381 ? 26.638 -0.812 -22.716 1.00 78.44 381 LEU A N 1
ATOM 3002 C CA . LEU A 1 381 ? 25.490 -0.435 -23.535 1.00 78.44 381 LEU A CA 1
ATOM 3003 C C . LEU A 1 381 ? 25.418 1.083 -23.745 1.00 78.44 381 LEU A C 1
ATOM 3005 O O . LEU A 1 381 ? 25.662 1.873 -22.824 1.00 78.44 381 LEU A O 1
ATOM 3009 N N . LEU A 1 382 ? 25.034 1.484 -24.954 1.00 77.62 382 LEU A N 1
ATOM 3010 C CA . LEU A 1 382 ? 24.631 2.846 -25.292 1.00 77.62 382 LEU A CA 1
ATOM 3011 C C . LEU A 1 382 ? 23.261 3.165 -24.660 1.00 77.62 382 LEU A C 1
ATOM 3013 O O . LEU A 1 382 ? 22.438 2.263 -24.509 1.00 77.62 382 LEU A O 1
ATOM 3017 N N . PRO A 1 383 ? 22.944 4.437 -24.349 1.00 75.56 383 PRO A N 1
ATOM 3018 C CA . PRO A 1 383 ? 21.618 4.807 -23.838 1.00 75.56 383 PRO A CA 1
ATOM 3019 C C . PRO A 1 383 ? 20.459 4.327 -24.729 1.00 75.56 383 PRO A C 1
ATOM 3021 O O . PRO A 1 383 ? 19.445 3.841 -24.234 1.00 75.56 383 PRO A O 1
ATOM 3024 N N . THR A 1 384 ? 20.639 4.372 -26.053 1.00 75.00 384 THR A N 1
ATOM 3025 C CA . THR A 1 384 ? 19.666 3.858 -27.029 1.00 75.00 384 THR A CA 1
ATOM 3026 C C . THR A 1 384 ? 19.507 2.340 -26.966 1.00 75.00 384 THR A C 1
ATOM 3028 O O . THR A 1 384 ? 18.415 1.839 -27.206 1.00 75.00 384 THR A O 1
ATOM 3031 N N . GLU A 1 385 ? 20.563 1.598 -26.622 1.00 78.12 385 GLU A N 1
ATOM 3032 C CA . GLU A 1 385 ? 20.514 0.144 -26.422 1.00 78.12 385 GLU A CA 1
ATOM 3033 C C . GLU A 1 385 ? 19.777 -0.205 -25.130 1.00 78.12 385 GLU A C 1
ATOM 3035 O O . GLU A 1 385 ? 18.902 -1.065 -25.151 1.00 78.12 385 GLU A O 1
ATOM 3040 N N . VAL A 1 386 ? 20.059 0.496 -24.029 1.00 79.69 386 VAL A N 1
ATOM 3041 C CA . VAL A 1 386 ? 19.323 0.310 -22.767 1.00 79.69 386 VAL A CA 1
ATOM 3042 C C . VAL A 1 386 ? 17.828 0.562 -22.984 1.00 79.69 386 VAL A C 1
ATOM 3044 O O . VAL A 1 386 ? 17.003 -0.268 -22.612 1.00 79.69 386 VAL A O 1
ATOM 3047 N N . ARG A 1 387 ? 17.464 1.660 -23.659 1.00 78.25 387 ARG A N 1
ATOM 3048 C CA . ARG A 1 387 ? 16.065 1.979 -23.978 1.00 78.25 387 ARG A CA 1
ATOM 3049 C C . ARG A 1 387 ? 15.426 0.962 -24.919 1.00 78.25 387 ARG A C 1
ATOM 3051 O O . ARG A 1 387 ? 14.297 0.546 -24.686 1.00 78.25 387 ARG A O 1
ATOM 3058 N N . ASP A 1 388 ? 16.094 0.568 -25.998 1.00 76.50 388 ASP A N 1
ATOM 3059 C CA . ASP A 1 388 ? 15.478 -0.316 -26.992 1.00 76.50 388 ASP A CA 1
ATOM 3060 C C . ASP A 1 388 ? 15.354 -1.763 -26.469 1.00 76.50 388 ASP A C 1
ATOM 3062 O O . ASP A 1 388 ? 14.419 -2.461 -26.872 1.00 76.50 388 ASP A O 1
ATOM 3066 N N . TYR A 1 389 ? 16.220 -2.190 -25.536 1.00 80.69 389 TYR A N 1
ATOM 3067 C CA . TYR A 1 389 ? 16.328 -3.580 -25.066 1.00 80.69 389 TYR A CA 1
ATOM 3068 C C . TYR A 1 389 ? 16.002 -3.814 -23.579 1.00 80.69 389 TYR A C 1
ATOM 3070 O O . TYR A 1 389 ? 16.188 -4.933 -23.102 1.00 80.69 389 TYR A O 1
ATOM 3078 N N . HIS A 1 390 ? 15.472 -2.828 -22.846 1.00 86.25 390 HIS A N 1
ATOM 3079 C CA . HIS A 1 390 ? 15.143 -2.960 -21.412 1.00 86.25 390 HIS A CA 1
ATOM 3080 C C . HIS A 1 390 ? 14.267 -4.179 -21.078 1.00 86.25 390 HIS A C 1
ATOM 3082 O O . HIS A 1 390 ? 14.554 -4.852 -20.104 1.00 86.25 390 HIS A O 1
ATOM 3088 N N . HIS A 1 391 ? 13.268 -4.527 -21.892 1.00 87.44 391 HIS A N 1
ATOM 3089 C CA . HIS A 1 391 ? 12.457 -5.742 -21.717 1.00 87.44 391 HIS A CA 1
ATOM 3090 C C . HIS A 1 391 ? 13.299 -7.034 -21.626 1.00 87.44 391 HIS A C 1
ATOM 3092 O O . HIS A 1 391 ? 13.049 -7.888 -20.779 1.00 87.44 391 HIS A O 1
ATOM 3098 N N . ILE A 1 392 ? 14.344 -7.160 -22.453 1.00 86.44 392 ILE A N 1
ATOM 3099 C CA . ILE A 1 392 ? 15.270 -8.307 -22.449 1.00 86.44 392 ILE A CA 1
ATOM 3100 C C . ILE A 1 392 ? 16.217 -8.218 -21.254 1.00 86.44 392 ILE A C 1
ATOM 3102 O O . ILE A 1 392 ? 16.445 -9.203 -20.557 1.00 86.44 392 ILE A O 1
ATOM 3106 N N . LEU A 1 393 ? 16.763 -7.026 -21.004 1.00 86.81 393 LEU A N 1
ATOM 3107 C CA . LEU A 1 393 ? 17.662 -6.781 -19.877 1.00 86.81 393 LEU A CA 1
ATOM 3108 C C . LEU A 1 393 ? 16.956 -7.020 -18.537 1.00 86.81 393 LEU A C 1
ATOM 3110 O O . LEU A 1 393 ? 17.568 -7.535 -17.611 1.00 86.81 393 LEU A O 1
ATOM 3114 N N . GLY A 1 394 ? 15.670 -6.684 -18.446 1.00 90.31 394 GLY A N 1
ATOM 3115 C CA . GLY A 1 394 ? 14.805 -6.942 -17.303 1.00 90.31 394 GLY A CA 1
ATOM 3116 C C . GLY A 1 394 ? 14.570 -8.434 -17.121 1.00 90.31 394 GLY A C 1
ATOM 3117 O O . GLY A 1 394 ? 14.816 -8.945 -16.033 1.00 90.31 394 GLY A O 1
ATOM 3118 N N . TYR A 1 395 ? 14.216 -9.148 -18.196 1.00 90.62 395 TYR A N 1
ATOM 3119 C CA . TYR A 1 395 ? 14.109 -10.609 -18.169 1.00 90.62 395 TYR A CA 1
ATOM 3120 C C . TYR A 1 395 ? 15.391 -11.251 -17.626 1.00 90.62 395 TYR A C 1
ATOM 3122 O O . TYR A 1 395 ? 15.350 -11.948 -16.618 1.00 90.62 395 TYR A O 1
ATOM 3130 N N . LEU A 1 396 ? 16.544 -10.915 -18.210 1.00 86.94 396 LEU A N 1
ATOM 3131 C CA . LEU A 1 396 ? 17.848 -11.421 -17.781 1.00 86.94 396 LEU A CA 1
ATOM 3132 C C . LEU A 1 396 ? 18.193 -11.049 -16.339 1.00 86.94 396 LEU A C 1
ATOM 3134 O O . LEU A 1 396 ? 18.654 -11.895 -15.576 1.00 86.94 396 LEU A O 1
ATOM 3138 N N . ARG A 1 397 ? 17.934 -9.801 -15.939 1.00 88.75 397 ARG A N 1
ATOM 3139 C CA . ARG A 1 397 ? 18.162 -9.327 -14.570 1.00 88.75 397 ARG A CA 1
ATOM 3140 C C . ARG A 1 397 ? 17.374 -10.140 -13.545 1.00 88.75 397 ARG A C 1
ATOM 3142 O O . ARG A 1 397 ? 17.862 -10.319 -12.431 1.00 88.75 397 ARG A O 1
ATOM 3149 N N . LEU A 1 398 ? 16.181 -10.601 -13.911 1.00 91.00 398 LEU A N 1
ATOM 3150 C CA . LEU A 1 398 ? 15.286 -11.348 -13.037 1.00 91.00 398 LEU A CA 1
ATOM 3151 C C . LEU A 1 398 ? 15.516 -12.865 -13.092 1.00 91.00 398 LEU A C 1
ATOM 3153 O O . LEU A 1 398 ? 15.405 -13.509 -12.053 1.00 91.00 398 LEU A O 1
ATOM 3157 N N . THR A 1 399 ? 15.845 -13.447 -14.250 1.00 88.75 399 THR A N 1
ATOM 3158 C CA . THR A 1 399 ? 15.959 -14.911 -14.419 1.00 88.75 399 THR A CA 1
ATOM 3159 C C . THR A 1 399 ? 17.383 -15.444 -14.345 1.00 88.75 399 THR A C 1
ATOM 3161 O O . THR A 1 399 ? 17.574 -16.595 -13.965 1.00 88.75 399 THR A O 1
ATOM 3164 N N . ASP A 1 400 ? 18.377 -14.637 -14.716 1.00 83.00 400 ASP A N 1
ATOM 3165 C CA . ASP A 1 400 ? 19.793 -15.012 -14.692 1.00 83.00 400 ASP A CA 1
ATOM 3166 C C . ASP A 1 400 ? 20.658 -13.893 -14.079 1.00 83.00 400 ASP A C 1
ATOM 3168 O O . ASP A 1 400 ? 21.483 -13.249 -14.746 1.00 83.00 400 ASP A O 1
ATOM 3172 N N . PRO A 1 401 ? 20.452 -13.607 -12.781 1.00 81.69 401 PRO A N 1
ATOM 3173 C CA . PRO A 1 401 ? 21.126 -12.501 -12.123 1.00 81.69 401 PRO A CA 1
ATOM 3174 C C . PRO A 1 401 ? 22.645 -12.680 -12.017 1.00 81.69 401 PRO A C 1
ATOM 3176 O O . PRO A 1 401 ? 23.354 -11.678 -11.908 1.00 81.69 401 PRO A O 1
ATOM 3179 N N . GLU A 1 402 ? 23.125 -13.924 -12.055 1.00 76.62 402 GLU A N 1
ATOM 3180 C CA . GLU A 1 402 ? 24.537 -14.291 -11.918 1.00 76.62 402 GLU A CA 1
ATOM 3181 C C . GLU A 1 402 ? 25.360 -13.885 -13.134 1.00 76.62 402 GLU A C 1
ATOM 3183 O O . GLU A 1 402 ? 26.458 -13.353 -12.980 1.00 76.62 402 GLU A O 1
ATOM 3188 N N . ASN A 1 403 ? 24.811 -14.092 -14.332 1.00 70.38 403 ASN A N 1
ATOM 3189 C CA . ASN A 1 403 ? 25.531 -13.825 -15.573 1.00 70.38 403 ASN A CA 1
ATOM 3190 C C . ASN A 1 403 ? 25.196 -12.450 -16.164 1.00 70.38 403 ASN A C 1
ATOM 3192 O O . ASN A 1 403 ? 25.993 -11.889 -16.911 1.00 70.38 403 ASN A O 1
ATOM 3196 N N . HIS A 1 404 ? 24.019 -11.889 -15.858 1.00 67.38 404 HIS A N 1
ATOM 3197 C CA . HIS A 1 404 ? 23.519 -10.722 -16.595 1.00 67.38 404 HIS A CA 1
ATOM 3198 C C . HIS A 1 404 ? 22.869 -9.636 -15.728 1.00 67.38 404 HIS A C 1
ATOM 3200 O O . HIS A 1 404 ? 22.608 -8.536 -16.219 1.00 67.38 404 HIS A O 1
ATOM 3206 N N . GLY A 1 405 ? 22.618 -9.895 -14.440 1.00 60.34 405 GLY A N 1
ATOM 3207 C CA . GLY A 1 405 ? 21.772 -9.020 -13.629 1.00 60.34 405 GLY A CA 1
ATOM 3208 C C . GLY A 1 405 ? 22.481 -8.008 -12.742 1.00 60.34 405 GLY A C 1
ATOM 3209 O O . GLY A 1 405 ? 21.827 -7.040 -12.363 1.00 60.34 405 GLY A O 1
ATOM 3210 N N . ARG A 1 406 ? 23.761 -8.197 -12.379 1.00 70.44 406 ARG A N 1
ATOM 3211 C CA . ARG A 1 406 ? 24.488 -7.423 -11.339 1.00 70.44 406 ARG A CA 1
ATOM 3212 C C . ARG A 1 406 ? 23.649 -7.208 -10.065 1.00 70.44 406 ARG A C 1
ATOM 3214 O O . ARG A 1 406 ? 23.719 -7.996 -9.132 1.00 70.44 406 ARG A O 1
ATOM 3221 N N . THR A 1 407 ? 22.813 -6.166 -10.039 1.00 77.31 407 THR A N 1
ATOM 3222 C CA . THR A 1 407 ? 21.819 -5.891 -8.986 1.00 77.31 407 THR A CA 1
ATOM 3223 C C . THR A 1 407 ? 20.648 -6.883 -8.958 1.00 77.31 407 THR A C 1
ATOM 3225 O O . THR A 1 407 ? 19.880 -6.869 -8.004 1.00 77.31 407 THR A O 1
ATOM 3228 N N . GLY A 1 408 ? 20.499 -7.757 -9.957 1.00 84.75 408 GLY A N 1
ATOM 3229 C CA . GLY A 1 408 ? 19.507 -8.838 -9.966 1.00 84.75 408 GLY A CA 1
ATOM 3230 C C . GLY A 1 408 ? 19.649 -9.801 -8.781 1.00 84.75 408 GLY A C 1
ATOM 3231 O O . GLY A 1 408 ? 18.645 -10.174 -8.180 1.00 84.75 408 GLY A O 1
ATOM 3232 N N . ARG A 1 409 ? 20.887 -10.118 -8.362 1.00 88.00 409 ARG A N 1
ATOM 3233 C CA . ARG A 1 409 ? 21.136 -10.982 -7.191 1.00 88.00 409 ARG A CA 1
ATOM 3234 C C . ARG A 1 409 ? 20.560 -10.363 -5.919 1.00 88.00 409 ARG A C 1
ATOM 3236 O O . ARG A 1 409 ? 19.925 -11.050 -5.132 1.00 88.00 409 ARG A O 1
ATOM 3243 N N . TRP A 1 410 ? 20.688 -9.044 -5.773 1.00 89.94 410 TRP A N 1
ATOM 3244 C CA . TRP A 1 410 ? 20.091 -8.330 -4.647 1.00 89.94 410 TRP A CA 1
ATOM 3245 C C . TRP A 1 410 ? 18.560 -8.460 -4.620 1.00 89.94 410 TRP A C 1
ATOM 3247 O O . TRP A 1 410 ? 17.993 -8.578 -3.541 1.00 89.94 410 TRP A O 1
ATOM 3257 N N . ILE A 1 411 ? 17.883 -8.486 -5.778 1.00 90.56 411 ILE A N 1
ATOM 3258 C CA . ILE A 1 411 ? 16.423 -8.698 -5.841 1.00 90.56 411 ILE A CA 1
ATOM 3259 C C . ILE A 1 411 ? 16.070 -10.087 -5.299 1.00 90.56 411 ILE A C 1
ATOM 3261 O O . ILE A 1 411 ? 15.170 -10.210 -4.471 1.00 90.56 411 ILE A O 1
ATOM 3265 N N . HIS A 1 412 ? 16.802 -11.121 -5.725 1.00 91.81 412 HIS A N 1
ATOM 3266 C CA . HIS A 1 412 ? 16.615 -12.497 -5.249 1.00 91.81 412 HIS A CA 1
ATOM 3267 C C . HIS A 1 412 ? 16.843 -12.596 -3.736 1.00 91.81 412 HIS A C 1
ATOM 3269 O O . HIS A 1 412 ? 15.997 -13.120 -3.007 1.00 91.81 412 HIS A O 1
ATOM 3275 N N . ASP A 1 413 ? 17.947 -12.028 -3.250 1.00 90.62 413 ASP A N 1
ATOM 3276 C CA . ASP A 1 413 ? 18.292 -12.015 -1.827 1.00 90.62 413 ASP A CA 1
ATOM 3277 C C . ASP A 1 413 ? 17.240 -11.257 -1.006 1.00 90.62 413 ASP A C 1
ATOM 3279 O O . ASP A 1 413 ? 16.836 -11.708 0.065 1.00 90.62 413 ASP A O 1
ATOM 3283 N N . ALA A 1 414 ? 16.743 -10.123 -1.506 1.00 90.06 414 ALA A N 1
ATOM 3284 C CA . ALA A 1 414 ? 15.746 -9.319 -0.811 1.00 90.06 414 ALA A CA 1
ATOM 3285 C C . ALA A 1 414 ? 14.378 -10.019 -0.747 1.00 90.06 414 ALA A C 1
ATOM 3287 O O . ALA A 1 414 ? 13.734 -9.992 0.303 1.00 90.06 414 ALA A O 1
ATOM 3288 N N . LEU A 1 415 ? 13.940 -10.690 -1.818 1.00 91.50 415 LEU A N 1
ATOM 3289 C CA . LEU A 1 415 ? 12.682 -11.449 -1.823 1.00 91.50 415 LEU A CA 1
ATOM 3290 C C . LEU A 1 415 ? 12.725 -12.663 -0.884 1.00 91.50 415 LEU A C 1
ATOM 3292 O O . LEU A 1 415 ? 11.710 -12.991 -0.271 1.00 91.50 415 LEU A O 1
ATOM 3296 N N . THR A 1 416 ? 13.890 -13.298 -0.738 1.00 91.50 416 THR A N 1
ATOM 3297 C CA . THR A 1 416 ? 14.070 -14.523 0.068 1.00 91.50 416 THR A CA 1
ATOM 3298 C C . THR A 1 416 ? 14.471 -14.255 1.518 1.00 91.50 416 THR A C 1
ATOM 3300 O O . THR A 1 416 ? 14.269 -15.102 2.388 1.00 91.50 416 THR A O 1
ATOM 3303 N N . SER A 1 417 ? 15.014 -13.073 1.812 1.00 87.75 417 SER A N 1
ATOM 3304 C CA . SER A 1 417 ? 15.365 -12.682 3.177 1.00 87.75 417 SER A CA 1
ATOM 3305 C C . SER A 1 417 ? 14.120 -12.353 4.009 1.00 87.75 417 SER A C 1
ATOM 3307 O O . SER A 1 417 ? 13.200 -11.702 3.501 1.00 87.75 417 SER A O 1
ATOM 3309 N N . PRO A 1 418 ? 14.094 -12.716 5.306 1.00 77.31 418 PRO A N 1
ATOM 3310 C CA . PRO A 1 418 ? 13.022 -12.311 6.208 1.00 77.31 418 PRO A CA 1
ATOM 3311 C C . PRO A 1 418 ? 12.941 -10.783 6.329 1.00 77.31 418 PRO A C 1
ATOM 3313 O O . PRO A 1 418 ? 13.943 -10.074 6.194 1.00 77.31 418 PRO A O 1
ATOM 3316 N N . HIS A 1 419 ? 11.735 -10.266 6.581 1.00 68.12 419 HIS A N 1
ATOM 3317 C CA . HIS A 1 419 ? 11.494 -8.828 6.662 1.00 68.12 419 HIS A CA 1
ATOM 3318 C C . HIS A 1 419 ? 12.335 -8.184 7.788 1.00 68.12 419 HIS A C 1
ATOM 3320 O O . HIS A 1 419 ? 12.245 -8.618 8.945 1.00 68.12 419 HIS A O 1
ATOM 3326 N N . PRO A 1 420 ? 13.140 -7.145 7.494 1.00 55.22 420 PRO A N 1
ATOM 3327 C CA . PRO A 1 420 ? 13.899 -6.432 8.512 1.00 55.22 420 PRO A CA 1
ATOM 3328 C C . PRO A 1 420 ? 12.941 -5.569 9.346 1.00 55.22 420 PRO A C 1
ATOM 3330 O O . PRO A 1 420 ? 12.621 -4.452 8.963 1.00 55.22 420 PRO A O 1
ATOM 3333 N N . GLY A 1 421 ? 12.455 -6.096 10.475 1.00 55.16 421 GLY A N 1
ATOM 3334 C CA . GLY A 1 421 ? 11.614 -5.325 11.404 1.00 55.16 421 GLY A CA 1
ATOM 3335 C C . GLY A 1 421 ? 10.471 -6.065 12.102 1.00 55.16 421 GLY A C 1
ATOM 3336 O O . GLY A 1 421 ? 9.733 -5.432 12.846 1.00 55.16 421 GLY A O 1
ATOM 3337 N N . GLY A 1 422 ? 10.291 -7.376 11.904 1.00 41.56 422 GLY A N 1
ATOM 3338 C CA . GLY A 1 422 ? 9.383 -8.206 12.720 1.00 41.56 422 GLY A CA 1
ATOM 3339 C C . GLY A 1 422 ? 7.871 -7.946 12.585 1.00 41.56 422 GLY A C 1
ATOM 3340 O O . GLY A 1 422 ? 7.088 -8.767 13.057 1.00 41.56 422 GLY A O 1
ATOM 3341 N N . ASN A 1 423 ? 7.431 -6.871 11.919 1.00 46.34 423 ASN A N 1
ATOM 3342 C CA . ASN A 1 423 ? 6.012 -6.639 11.644 1.00 46.34 423 ASN A CA 1
ATOM 3343 C C . ASN A 1 423 ? 5.542 -7.483 10.444 1.00 46.34 423 ASN A C 1
ATOM 3345 O O . ASN A 1 423 ? 5.965 -7.318 9.303 1.00 46.34 423 ASN A O 1
ATOM 3349 N N . SER A 1 424 ? 4.675 -8.436 10.774 1.00 52.53 424 SER A N 1
ATOM 3350 C CA . SER A 1 424 ? 4.411 -9.714 10.107 1.00 52.53 424 SER A CA 1
ATOM 3351 C C . SER A 1 424 ? 3.245 -9.661 9.103 1.00 52.53 424 SER A C 1
ATOM 3353 O O . SER A 1 424 ? 2.209 -10.290 9.326 1.00 52.53 424 SER A O 1
ATOM 3355 N N . GLN A 1 425 ? 3.372 -8.919 7.998 1.00 60.75 425 GLN A N 1
ATOM 3356 C CA . GLN A 1 425 ? 2.377 -8.999 6.906 1.00 60.75 425 GLN A CA 1
ATOM 3357 C C . GLN A 1 425 ? 2.920 -9.527 5.577 1.00 60.75 425 GLN A C 1
ATOM 3359 O O . GLN A 1 425 ? 2.127 -9.991 4.764 1.00 60.75 425 GLN A O 1
ATOM 3364 N N . SER A 1 426 ? 4.231 -9.496 5.342 1.00 68.81 426 SER A N 1
ATOM 3365 C CA . SER A 1 426 ? 4.844 -10.013 4.116 1.00 68.81 426 SER A CA 1
ATOM 3366 C C . SER A 1 426 ? 5.537 -11.357 4.349 1.00 68.81 426 SER A C 1
ATOM 3368 O O . SER A 1 426 ? 6.050 -11.635 5.434 1.00 68.81 426 SER A O 1
ATOM 3370 N N . LEU A 1 427 ? 5.528 -12.208 3.320 1.00 82.00 427 LEU A N 1
ATOM 3371 C CA . LEU A 1 427 ? 6.112 -13.549 3.354 1.00 82.00 427 LEU A CA 1
ATOM 3372 C C . LEU A 1 427 ? 7.424 -13.557 2.564 1.00 82.00 427 LEU A C 1
ATOM 3374 O O . LEU A 1 427 ? 7.467 -13.074 1.432 1.00 82.00 427 LEU A O 1
ATOM 3378 N N . ALA A 1 428 ? 8.480 -14.124 3.151 1.00 85.62 428 ALA A N 1
ATOM 3379 C CA . ALA A 1 428 ? 9.725 -14.383 2.435 1.00 85.62 428 ALA A CA 1
ATOM 3380 C C . ALA A 1 428 ? 9.510 -15.479 1.382 1.00 85.62 428 ALA A C 1
ATOM 3382 O O . ALA A 1 428 ? 8.926 -16.523 1.673 1.00 85.62 428 ALA A O 1
ATOM 3383 N N . TRP A 1 429 ? 9.981 -15.238 0.163 1.00 92.00 429 TRP A N 1
ATOM 3384 C CA . TRP A 1 429 ? 9.839 -16.171 -0.950 1.00 92.00 429 TRP A CA 1
ATOM 3385 C C . TRP A 1 429 ? 10.807 -17.341 -0.773 1.00 92.00 429 TRP A C 1
ATOM 3387 O O . TRP A 1 429 ? 11.925 -17.174 -0.279 1.00 92.00 429 TRP A O 1
ATOM 3397 N N . THR A 1 430 ? 10.413 -18.531 -1.213 1.00 91.19 430 THR A N 1
ATOM 3398 C CA . THR A 1 430 ? 11.352 -19.646 -1.342 1.00 91.19 430 THR A CA 1
ATOM 3399 C C . THR A 1 430 ? 12.226 -19.475 -2.588 1.00 91.19 430 THR A C 1
ATOM 3401 O O . THR A 1 430 ? 11.924 -18.704 -3.499 1.00 91.19 430 THR A O 1
ATOM 3404 N N . GLN A 1 431 ? 13.323 -20.229 -2.664 1.00 89.12 431 GLN A N 1
ATOM 3405 C CA . GLN A 1 431 ? 14.165 -20.263 -3.868 1.00 89.12 431 GLN A CA 1
ATOM 3406 C C . GLN A 1 431 ? 13.418 -20.819 -5.093 1.00 89.12 431 GLN A C 1
ATOM 3408 O O . GLN A 1 431 ? 13.749 -20.490 -6.231 1.00 89.12 431 GLN A O 1
ATOM 3413 N N . GLU A 1 432 ? 12.416 -21.671 -4.870 1.00 88.62 432 GLU A N 1
ATOM 3414 C CA . GLU A 1 432 ? 11.533 -22.173 -5.922 1.00 88.62 432 GLU A CA 1
ATOM 3415 C C . GLU A 1 432 ? 10.570 -21.080 -6.393 1.00 88.62 432 GLU A C 1
ATOM 3417 O O . GLU A 1 432 ? 10.497 -20.826 -7.594 1.00 88.62 432 GLU A O 1
ATOM 3422 N N . ASP A 1 433 ? 9.960 -20.334 -5.463 1.00 88.62 433 ASP A N 1
ATOM 3423 C CA . ASP A 1 433 ? 9.122 -19.177 -5.799 1.00 88.62 433 ASP A CA 1
ATOM 3424 C C . ASP A 1 433 ? 9.901 -18.156 -6.634 1.00 88.62 433 ASP A C 1
ATOM 3426 O O . ASP A 1 433 ? 9.405 -17.675 -7.648 1.00 88.62 433 ASP A O 1
ATOM 3430 N N . VAL A 1 434 ? 11.144 -17.842 -6.262 1.00 88.62 434 VAL A N 1
ATOM 3431 C CA . VAL A 1 434 ? 11.980 -16.933 -7.058 1.00 88.62 434 VAL A CA 1
ATOM 3432 C C . VAL A 1 434 ? 12.220 -17.481 -8.463 1.00 88.62 434 VAL A C 1
ATOM 3434 O O . VAL A 1 434 ? 12.110 -16.740 -9.430 1.00 88.62 434 VAL A O 1
ATOM 3437 N N . ARG A 1 435 ? 12.503 -18.773 -8.626 1.00 86.81 435 ARG A N 1
ATOM 3438 C CA . ARG A 1 435 ? 12.755 -19.345 -9.956 1.00 86.81 435 ARG A CA 1
ATOM 3439 C C . ARG A 1 435 ? 11.512 -19.312 -10.849 1.00 86.81 435 ARG A C 1
ATOM 3441 O O . ARG A 1 435 ? 11.614 -19.012 -12.035 1.00 86.81 435 ARG A O 1
ATOM 3448 N N . GLU A 1 436 ? 10.357 -19.638 -10.288 1.00 88.56 436 GLU A N 1
ATOM 3449 C CA . GLU A 1 436 ? 9.142 -19.924 -11.054 1.00 88.56 436 GLU A CA 1
ATOM 3450 C C . GLU A 1 436 ? 8.231 -18.706 -11.155 1.00 88.56 436 GLU A C 1
ATOM 3452 O O . GLU A 1 436 ? 7.881 -18.259 -12.250 1.00 88.56 436 GLU A O 1
ATOM 3457 N N . THR A 1 437 ? 7.922 -18.102 -10.011 1.00 91.75 437 THR A N 1
ATOM 3458 C CA . THR A 1 437 ? 7.048 -16.935 -9.911 1.00 91.75 437 THR A CA 1
ATOM 3459 C C . THR A 1 437 ? 7.718 -15.705 -10.521 1.00 91.75 437 THR A C 1
ATOM 3461 O O . THR A 1 437 ? 7.113 -15.019 -11.349 1.00 91.75 437 THR A O 1
ATOM 3464 N N . LEU A 1 438 ? 8.986 -15.434 -10.183 1.00 91.75 438 LEU A N 1
ATOM 3465 C CA . LEU A 1 438 ? 9.701 -14.297 -10.776 1.00 91.75 438 LEU A CA 1
ATOM 3466 C C . LEU A 1 438 ? 9.981 -14.527 -12.265 1.00 91.75 438 LEU A C 1
ATOM 3468 O O . LEU A 1 438 ? 9.881 -13.585 -13.045 1.00 91.75 438 LEU A O 1
ATOM 3472 N N . GLY A 1 439 ? 10.271 -15.768 -12.675 1.00 90.81 439 GLY A N 1
ATOM 3473 C CA . GLY A 1 439 ? 10.435 -16.131 -14.087 1.00 90.81 439 GLY A CA 1
ATOM 3474 C C . GLY A 1 439 ? 9.163 -15.907 -14.910 1.00 90.81 439 GLY A C 1
ATOM 3475 O O . GLY A 1 439 ? 9.215 -15.412 -16.039 1.00 90.81 439 GLY A O 1
ATOM 3476 N N . THR A 1 440 ? 8.002 -16.183 -14.318 1.00 92.38 440 THR A N 1
ATOM 3477 C CA . THR A 1 440 ? 6.694 -15.894 -14.912 1.00 92.38 440 THR A CA 1
ATOM 3478 C C . THR A 1 440 ? 6.467 -14.392 -15.095 1.00 92.38 440 THR A C 1
ATOM 3480 O O . THR A 1 440 ? 6.119 -13.950 -16.192 1.00 92.38 440 THR A O 1
ATOM 3483 N N . ILE A 1 441 ? 6.741 -13.586 -14.064 1.00 95.12 441 ILE A N 1
ATOM 3484 C CA . ILE A 1 441 ? 6.660 -12.118 -14.154 1.00 95.12 441 ILE A CA 1
ATOM 3485 C C . ILE A 1 441 ? 7.644 -11.574 -15.201 1.00 95.12 441 ILE A C 1
ATOM 3487 O O . ILE A 1 441 ? 7.278 -10.745 -16.037 1.00 95.12 441 ILE A O 1
ATOM 3491 N N . ALA A 1 442 ? 8.879 -12.078 -15.199 1.00 93.31 442 ALA A N 1
ATOM 3492 C CA . ALA A 1 442 ? 9.909 -11.708 -16.160 1.00 93.31 442 ALA A CA 1
ATOM 3493 C C . ALA A 1 442 ? 9.471 -12.005 -17.600 1.00 93.31 442 ALA A C 1
ATOM 3495 O O . ALA A 1 442 ? 9.730 -11.206 -18.495 1.00 93.31 442 ALA A O 1
ATOM 3496 N N . THR A 1 443 ? 8.761 -13.114 -17.828 1.00 92.00 443 THR A N 1
ATOM 3497 C CA . THR A 1 443 ? 8.216 -13.471 -19.147 1.00 92.00 443 THR A CA 1
ATOM 3498 C C . THR A 1 443 ? 7.181 -12.449 -19.627 1.00 92.00 443 THR A C 1
ATOM 3500 O O . THR A 1 443 ? 7.211 -12.056 -20.794 1.00 92.00 443 THR A O 1
ATOM 3503 N N . LEU A 1 444 ? 6.305 -11.950 -18.746 1.00 92.75 444 LEU A N 1
ATOM 3504 C CA . LEU A 1 444 ? 5.408 -10.835 -19.084 1.00 92.75 444 LEU A CA 1
ATOM 3505 C C . LEU A 1 444 ? 6.201 -9.587 -19.488 1.00 92.75 444 LEU A C 1
ATOM 3507 O O . LEU A 1 444 ? 5.924 -8.997 -20.532 1.00 92.75 444 LEU A O 1
ATOM 3511 N N . GLY A 1 445 ? 7.219 -9.233 -18.697 1.00 92.38 445 GLY A N 1
ATOM 3512 C CA . GLY A 1 445 ? 8.125 -8.120 -18.985 1.00 92.38 445 GLY A CA 1
ATOM 3513 C C . GLY A 1 445 ? 8.863 -8.284 -20.317 1.00 92.38 445 GLY A C 1
ATOM 3514 O O . GLY A 1 445 ? 8.972 -7.328 -21.076 1.00 92.38 445 GLY A O 1
ATOM 3515 N N . LEU A 1 446 ? 9.286 -9.496 -20.680 1.00 90.62 446 LEU A N 1
ATOM 3516 C CA . LEU A 1 446 ? 9.948 -9.770 -21.957 1.00 90.62 446 LEU A CA 1
ATOM 3517 C C . LEU A 1 446 ? 9.049 -9.434 -23.152 1.00 90.62 446 LEU A C 1
ATOM 3519 O O . LEU A 1 446 ? 9.516 -8.886 -24.147 1.00 90.62 446 LEU A O 1
ATOM 3523 N N . TYR A 1 447 ? 7.755 -9.743 -23.057 1.00 88.12 447 TYR A N 1
ATOM 3524 C CA . TYR A 1 447 ? 6.796 -9.544 -24.141 1.00 88.12 447 TYR A CA 1
ATOM 3525 C C . TYR A 1 447 ? 5.960 -8.267 -23.999 1.00 88.12 447 TYR A C 1
ATOM 3527 O O . TYR A 1 447 ? 5.075 -8.055 -24.824 1.00 88.12 447 TYR A O 1
ATOM 3535 N N . HIS A 1 448 ? 6.223 -7.369 -23.045 1.00 87.00 448 HIS A N 1
ATOM 3536 C CA . HIS A 1 448 ? 5.430 -6.137 -22.927 1.00 87.00 448 HIS A CA 1
ATOM 3537 C C . HIS A 1 448 ? 5.668 -5.175 -24.112 1.00 87.00 448 HIS A C 1
ATOM 3539 O O . HIS A 1 448 ? 4.767 -4.458 -24.523 1.00 87.00 448 HIS A O 1
ATOM 3545 N N . ARG A 1 449 ? 6.832 -5.207 -24.775 1.00 79.50 449 ARG A N 1
ATOM 3546 C CA . ARG A 1 449 ? 7.113 -4.325 -25.925 1.00 79.50 449 ARG A CA 1
ATOM 3547 C C . ARG A 1 449 ? 6.355 -4.741 -27.184 1.00 79.50 449 ARG A C 1
ATOM 3549 O O . ARG A 1 449 ? 6.453 -5.883 -27.622 1.00 79.50 449 ARG A O 1
ATOM 3556 N N . LYS A 1 450 ? 5.728 -3.778 -27.872 1.00 67.69 450 LYS A N 1
ATOM 3557 C CA . LYS A 1 450 ? 5.000 -3.969 -29.149 1.00 67.69 450 LYS A CA 1
ATOM 3558 C C . LYS A 1 450 ? 5.784 -4.723 -30.234 1.00 67.69 450 LYS A C 1
ATOM 3560 O O . LYS A 1 450 ? 5.193 -5.468 -31.008 1.00 67.69 450 LYS A O 1
ATOM 3565 N N . ALA A 1 451 ? 7.105 -4.543 -30.305 1.00 68.88 451 ALA A N 1
ATOM 3566 C CA . ALA A 1 451 ? 7.948 -5.241 -31.282 1.00 68.88 451 ALA A CA 1
ATOM 3567 C C . ALA A 1 451 ? 7.981 -6.772 -31.077 1.00 68.88 451 ALA A C 1
ATOM 3569 O O . ALA A 1 451 ? 8.275 -7.512 -32.018 1.00 68.88 451 ALA A O 1
ATOM 3570 N N . MET A 1 452 ? 7.656 -7.249 -29.872 1.00 75.06 452 MET A N 1
ATOM 3571 C CA . MET A 1 452 ? 7.632 -8.665 -29.520 1.00 75.06 452 MET A CA 1
ATOM 3572 C C . MET A 1 452 ? 6.322 -9.304 -29.977 1.00 75.06 452 MET A C 1
ATOM 3574 O O . MET A 1 452 ? 5.231 -8.864 -29.601 1.00 75.06 452 MET A O 1
ATOM 3578 N N . LYS A 1 453 ? 6.411 -10.355 -30.799 1.00 76.44 453 LYS A N 1
ATOM 3579 C CA . LYS A 1 453 ? 5.222 -11.007 -31.367 1.00 76.44 453 LYS A CA 1
ATOM 3580 C C . LYS A 1 453 ? 4.635 -12.038 -30.409 1.00 76.44 453 LYS A C 1
ATOM 3582 O O . LYS A 1 453 ? 5.373 -12.816 -29.809 1.00 76.44 453 LYS A O 1
ATOM 3587 N N . LEU A 1 454 ? 3.305 -12.090 -30.333 1.00 76.00 454 LEU A N 1
ATOM 3588 C CA . LEU A 1 454 ? 2.607 -13.081 -29.511 1.00 76.00 454 LEU A CA 1
ATOM 3589 C C . LEU A 1 454 ? 2.426 -14.417 -30.251 1.00 76.00 454 LEU A C 1
ATOM 3591 O O . LEU A 1 454 ? 2.691 -15.460 -29.673 1.00 76.00 454 LEU A O 1
ATOM 3595 N N . SER A 1 455 ? 2.092 -14.395 -31.545 1.00 72.94 455 SER A N 1
ATOM 3596 C CA . SER A 1 455 ? 1.921 -15.601 -32.375 1.00 72.94 455 SER A CA 1
ATOM 3597 C C . SER A 1 455 ? 2.698 -15.524 -33.692 1.00 72.94 455 SER A C 1
ATOM 3599 O O . SER A 1 455 ? 2.941 -14.429 -34.205 1.00 72.94 455 SER A O 1
ATOM 3601 N N . GLN A 1 456 ? 3.039 -16.677 -34.278 1.00 66.25 456 GLN A N 1
ATOM 3602 C CA . GLN A 1 456 ? 3.579 -16.749 -35.642 1.00 66.25 456 GLN A CA 1
ATOM 3603 C C . GLN A 1 456 ? 2.465 -16.502 -36.663 1.00 66.25 456 GLN A C 1
ATOM 3605 O O . GLN A 1 456 ? 1.451 -17.198 -36.646 1.00 66.25 456 GLN A O 1
ATOM 3610 N N . THR A 1 457 ? 2.644 -15.545 -37.568 1.00 53.84 457 THR A N 1
ATOM 3611 C CA . THR A 1 457 ? 1.681 -15.260 -38.640 1.00 53.84 457 THR A CA 1
ATOM 3612 C C . THR A 1 457 ? 2.418 -15.151 -39.956 1.00 53.84 457 THR A C 1
ATOM 3614 O O . THR A 1 457 ? 2.953 -14.103 -40.280 1.00 53.84 457 THR A O 1
ATOM 3617 N N . GLU A 1 458 ? 2.477 -16.307 -40.626 1.00 46.22 458 GLU A N 1
ATOM 3618 C CA . GLU A 1 458 ? 3.255 -16.645 -41.825 1.00 46.22 458 GLU A CA 1
ATOM 3619 C C . GLU A 1 458 ? 4.745 -16.229 -41.810 1.00 46.22 458 GLU A C 1
ATOM 3621 O O . GLU A 1 458 ? 5.153 -15.222 -41.225 1.00 46.22 458 GLU A O 1
ATOM 3626 N N . PRO A 1 459 ? 5.632 -17.021 -42.431 1.00 41.19 459 PRO A N 1
ATOM 3627 C CA . PRO A 1 459 ? 7.009 -16.605 -42.594 1.00 41.19 459 PRO A CA 1
ATOM 3628 C C . PRO A 1 459 ? 7.043 -15.504 -43.660 1.00 41.19 459 PRO A C 1
ATOM 3630 O O . PRO A 1 459 ? 7.092 -15.793 -44.851 1.00 41.19 459 PRO A O 1
ATOM 3633 N N . GLU A 1 460 ? 7.058 -14.228 -43.265 1.00 43.34 460 GLU A N 1
ATOM 3634 C CA . GLU A 1 460 ? 7.721 -13.235 -44.115 1.00 43.34 460 GLU A CA 1
ATOM 3635 C C . GLU A 1 460 ? 9.204 -13.636 -44.176 1.00 43.34 460 GLU A C 1
ATOM 3637 O O . GLU A 1 460 ? 9.998 -13.301 -43.286 1.00 43.34 460 GLU A O 1
ATOM 3642 N N . GLU A 1 461 ? 9.561 -14.423 -45.197 1.00 37.44 461 GLU A N 1
ATOM 3643 C CA . GLU A 1 461 ? 10.943 -14.732 -45.552 1.00 37.44 461 GLU A CA 1
ATOM 3644 C C . GLU A 1 461 ? 11.742 -13.421 -45.579 1.00 37.44 461 GLU A C 1
ATOM 3646 O O . GLU A 1 461 ? 11.466 -12.508 -46.356 1.00 37.44 461 GLU A O 1
ATOM 3651 N N . GLY A 1 462 ? 12.720 -13.307 -44.677 1.00 41.97 462 GLY A N 1
ATOM 3652 C CA . GLY A 1 462 ? 13.635 -12.164 -44.616 1.00 41.97 462 GLY A CA 1
ATOM 3653 C C . GLY A 1 462 ? 13.380 -11.126 -43.516 1.00 41.97 462 GLY A C 1
ATOM 3654 O O . GLY A 1 462 ? 14.174 -10.193 -43.416 1.00 41.97 462 GLY A O 1
ATOM 3655 N N . LYS A 1 463 ? 12.354 -11.271 -42.657 1.00 40.69 463 LYS A N 1
ATOM 3656 C CA . LYS A 1 463 ? 12.146 -10.389 -41.477 1.00 40.69 463 LYS A CA 1
ATOM 3657 C C . LYS A 1 463 ? 12.179 -11.089 -40.114 1.00 40.69 463 LYS A C 1
ATOM 3659 O O . LYS A 1 463 ? 11.702 -10.537 -39.123 1.00 40.69 463 LYS A O 1
ATOM 3664 N N . TYR A 1 464 ? 12.776 -12.273 -40.035 1.00 37.28 464 TYR A N 1
ATOM 3665 C CA . TYR A 1 464 ? 13.089 -12.909 -38.759 1.00 37.28 464 TYR A CA 1
ATOM 3666 C C . TYR A 1 464 ? 14.510 -13.457 -38.722 1.00 37.28 464 TYR A C 1
ATOM 3668 O O . TYR A 1 464 ? 14.955 -14.036 -39.714 1.00 37.28 464 TYR A O 1
ATOM 3676 N N . PRO A 1 465 ? 15.187 -13.383 -37.564 1.00 46.59 465 PRO A N 1
ATOM 3677 C CA . PRO A 1 465 ? 14.856 -12.653 -36.330 1.00 46.59 465 PRO A CA 1
ATOM 3678 C C . PRO A 1 465 ? 15.625 -11.329 -36.251 1.00 46.59 465 PRO A C 1
ATOM 3680 O O . PRO A 1 465 ? 16.637 -11.176 -36.928 1.00 46.59 465 PRO A O 1
ATOM 3683 N N . TYR A 1 466 ? 15.155 -10.384 -35.428 1.00 47.31 466 TYR A N 1
ATOM 3684 C CA . TYR A 1 466 ? 15.921 -9.191 -35.044 1.00 47.31 466 TYR A CA 1
ATOM 3685 C C . TYR A 1 466 ? 17.341 -9.624 -34.639 1.00 47.31 466 TYR A C 1
ATOM 3687 O O . TYR A 1 466 ? 17.487 -10.285 -33.615 1.00 47.31 466 TYR A O 1
ATOM 3695 N N . PRO A 1 467 ? 18.385 -9.332 -35.432 1.00 43.53 467 PRO A N 1
ATOM 3696 C CA . PRO A 1 467 ? 19.730 -9.717 -35.053 1.00 43.53 467 PRO A CA 1
ATOM 3697 C C . PRO A 1 467 ? 20.189 -8.749 -33.964 1.00 43.53 467 PRO A C 1
ATOM 3699 O O . PRO A 1 467 ? 20.332 -7.556 -34.229 1.00 43.53 467 PRO A O 1
ATOM 3702 N N . TYR A 1 468 ? 20.398 -9.255 -32.748 1.00 54.66 468 TYR A N 1
ATOM 3703 C CA . TYR A 1 468 ? 21.006 -8.524 -31.634 1.00 54.66 468 TYR A CA 1
ATOM 3704 C C . TYR A 1 468 ? 22.520 -8.751 -31.701 1.00 54.66 468 TYR A C 1
ATOM 3706 O O . TYR A 1 468 ? 23.016 -9.754 -31.196 1.00 54.66 468 TYR A O 1
ATOM 3714 N N . PRO A 1 469 ? 23.300 -7.882 -32.362 1.00 47.06 469 PRO A N 1
ATOM 3715 C CA . PRO A 1 469 ? 24.654 -8.239 -32.786 1.00 47.06 469 PRO A CA 1
ATOM 3716 C C . PRO A 1 469 ? 25.642 -8.370 -31.618 1.00 47.06 469 PRO A C 1
ATOM 3718 O O . PRO A 1 469 ? 26.717 -8.937 -31.796 1.00 47.06 469 PRO A O 1
ATOM 3721 N N . PHE A 1 470 ? 25.294 -7.825 -30.446 1.00 51.12 470 PHE A N 1
ATOM 3722 C CA . PHE A 1 470 ? 26.151 -7.759 -29.260 1.00 51.12 470 PHE A CA 1
ATOM 3723 C C . PHE A 1 470 ? 25.693 -8.665 -28.103 1.00 51.12 470 PHE A C 1
ATOM 3725 O O . PHE A 1 470 ? 26.502 -8.973 -27.235 1.00 51.12 470 PHE A O 1
ATOM 3732 N N . LEU A 1 471 ? 24.436 -9.125 -28.088 1.00 54.09 471 LEU A N 1
ATOM 3733 C CA . LEU A 1 471 ? 23.931 -10.097 -27.112 1.00 54.09 471 LEU A CA 1
ATOM 3734 C C . LEU A 1 471 ? 24.148 -11.506 -27.675 1.00 54.09 471 LEU A C 1
ATOM 3736 O O . LEU A 1 471 ? 23.230 -12.135 -28.191 1.00 54.09 471 LEU A O 1
ATOM 3740 N N . LYS A 1 472 ? 25.380 -12.013 -27.587 1.00 53.22 472 LYS A N 1
ATOM 3741 C CA . LYS A 1 472 ? 25.622 -13.462 -27.654 1.00 53.22 472 LYS A CA 1
ATOM 3742 C C . LYS A 1 472 ? 25.350 -14.051 -26.273 1.00 53.22 472 LYS A C 1
ATOM 3744 O O . LYS A 1 472 ? 26.275 -14.407 -25.557 1.00 53.22 472 LYS A O 1
ATOM 3749 N N . VAL A 1 473 ? 24.085 -14.015 -25.868 1.00 54.06 473 VAL A N 1
ATOM 3750 C CA . VAL A 1 473 ? 23.615 -14.673 -24.648 1.00 54.06 473 VAL A CA 1
ATOM 3751 C C . VAL A 1 473 ? 22.966 -15.985 -25.085 1.00 54.06 473 VAL A C 1
ATOM 3753 O O . VAL A 1 473 ? 22.055 -15.928 -25.923 1.00 54.06 473 VAL A O 1
ATOM 3756 N N . PRO A 1 474 ? 23.409 -17.151 -24.577 1.00 49.97 474 PRO A N 1
ATOM 3757 C CA . PRO A 1 474 ? 22.826 -18.438 -24.935 1.00 49.97 474 PRO A CA 1
ATOM 3758 C C . PRO A 1 474 ? 21.296 -18.418 -24.798 1.00 49.97 474 PRO A C 1
ATOM 3760 O O . PRO A 1 474 ? 20.768 -18.182 -23.715 1.00 49.97 474 PRO A O 1
ATOM 3763 N N . GLY A 1 475 ? 20.572 -18.656 -25.895 1.00 54.41 475 GLY A N 1
ATOM 3764 C CA . GLY A 1 475 ? 19.105 -18.749 -25.895 1.00 54.41 475 GLY A CA 1
ATOM 3765 C C . GLY A 1 475 ? 18.330 -17.434 -26.075 1.00 54.41 475 GLY A C 1
ATOM 3766 O O . GLY A 1 475 ? 17.103 -17.480 -26.115 1.00 54.41 475 GLY A O 1
ATOM 3767 N N . LEU A 1 476 ? 19.001 -16.282 -26.224 1.00 57.53 476 LEU A N 1
ATOM 3768 C CA . LEU A 1 476 ? 18.367 -14.984 -26.539 1.00 57.53 476 LEU A CA 1
ATOM 3769 C C . LEU A 1 476 ? 18.878 -14.347 -27.841 1.00 57.53 476 LEU A C 1
ATOM 3771 O O . LEU A 1 476 ? 18.475 -13.239 -28.195 1.00 57.53 476 LEU A O 1
ATOM 3775 N N . ASP A 1 477 ? 19.716 -15.056 -28.596 1.00 56.94 477 ASP A N 1
ATOM 3776 C CA . ASP A 1 477 ? 20.139 -14.675 -29.947 1.00 56.94 477 ASP A CA 1
ATOM 3777 C C . ASP A 1 477 ? 18.949 -14.578 -30.919 1.00 56.94 477 ASP A C 1
ATOM 3779 O O . ASP A 1 477 ? 18.982 -13.819 -31.894 1.00 56.94 477 ASP A O 1
ATOM 3783 N N . LYS A 1 478 ? 17.875 -15.325 -30.627 1.00 67.94 478 LYS A N 1
ATOM 3784 C CA . LYS A 1 478 ? 16.584 -15.288 -31.319 1.00 67.94 478 LYS A CA 1
ATOM 3785 C C . LYS A 1 478 ? 15.456 -15.495 -30.313 1.00 67.94 478 LYS A C 1
ATOM 3787 O O . LYS A 1 478 ? 15.194 -16.623 -29.912 1.00 67.94 478 LYS A O 1
ATOM 3792 N N . ILE A 1 479 ? 14.745 -14.431 -29.943 1.00 74.06 479 ILE A N 1
ATOM 3793 C CA . ILE A 1 479 ? 13.560 -14.578 -29.089 1.00 74.06 479 ILE A CA 1
ATOM 3794 C C . ILE A 1 479 ? 12.380 -15.020 -29.969 1.00 74.06 479 ILE A C 1
ATOM 3796 O O . ILE A 1 479 ? 12.010 -14.283 -30.894 1.00 74.06 479 ILE A O 1
ATOM 3800 N N . PRO A 1 480 ? 11.795 -16.210 -29.738 1.00 78.62 480 PRO A N 1
ATOM 3801 C CA . PRO A 1 480 ? 10.649 -16.670 -30.510 1.00 78.62 480 PRO A CA 1
ATOM 3802 C C . PRO A 1 480 ? 9.400 -15.839 -30.185 1.00 78.62 480 PRO A C 1
ATOM 3804 O O . PRO A 1 480 ? 9.374 -15.035 -29.250 1.00 78.62 480 PRO A O 1
ATOM 3807 N N . CYS A 1 481 ? 8.323 -16.027 -30.948 1.00 80.69 481 CYS A N 1
ATOM 3808 C CA . CYS A 1 481 ? 7.030 -15.484 -30.523 1.00 80.69 481 CYS A CA 1
ATOM 3809 C C . CYS A 1 481 ? 6.571 -16.138 -29.206 1.00 80.69 481 CYS A C 1
ATOM 3811 O O . CYS A 1 481 ? 6.993 -17.256 -28.900 1.00 80.69 481 CYS A O 1
ATOM 3813 N N . LEU A 1 482 ? 5.692 -15.468 -28.454 1.00 83.94 482 LEU A N 1
ATOM 3814 C CA . LEU A 1 482 ? 5.206 -15.966 -27.160 1.00 83.94 482 LEU A CA 1
ATOM 3815 C C . LEU A 1 482 ? 4.666 -17.404 -27.264 1.00 83.94 482 LEU A C 1
ATOM 3817 O O . LEU A 1 482 ? 5.021 -18.250 -26.456 1.00 83.94 482 LEU A O 1
ATOM 3821 N N . ASP A 1 483 ? 3.882 -17.722 -28.294 1.00 82.12 483 ASP A N 1
ATOM 3822 C CA . ASP A 1 483 ? 3.315 -19.064 -28.499 1.00 82.12 483 ASP A CA 1
ATOM 3823 C C . ASP A 1 483 ? 4.362 -20.173 -28.582 1.00 82.12 483 ASP A C 1
ATOM 3825 O O . ASP A 1 483 ? 4.130 -21.298 -28.147 1.00 82.12 483 ASP A O 1
ATOM 3829 N N . GLU A 1 484 ? 5.494 -19.877 -29.207 1.00 83.25 484 GLU A N 1
ATOM 3830 C CA . GLU A 1 484 ? 6.595 -20.817 -29.365 1.00 83.25 484 GLU A CA 1
ATOM 3831 C C . GLU A 1 484 ? 7.459 -20.861 -28.104 1.00 83.25 484 GLU A C 1
ATOM 3833 O O . GLU A 1 484 ? 7.857 -21.947 -27.688 1.00 83.25 484 GLU A O 1
ATOM 3838 N N . PHE A 1 485 ? 7.641 -19.722 -27.432 1.00 84.50 485 PHE A N 1
ATOM 3839 C CA . PHE A 1 485 ? 8.278 -19.651 -26.119 1.00 84.50 485 PHE A CA 1
ATOM 3840 C C . PHE A 1 485 ? 7.551 -20.527 -25.085 1.00 84.50 485 PHE A C 1
ATOM 3842 O O . PHE A 1 485 ? 8.166 -21.360 -24.422 1.00 84.50 485 PHE A O 1
ATOM 3849 N N . LEU A 1 486 ? 6.220 -20.420 -25.020 1.00 85.62 486 LEU A N 1
ATOM 3850 C CA . LEU A 1 486 ? 5.377 -21.168 -24.081 1.00 85.62 486 LEU A CA 1
ATOM 3851 C C . LEU A 1 486 ? 5.333 -22.682 -24.353 1.00 85.62 486 LEU A C 1
ATOM 3853 O O . LEU A 1 486 ? 4.965 -23.447 -23.465 1.00 85.62 486 LEU A O 1
ATOM 3857 N N . LYS A 1 487 ? 5.713 -23.146 -25.555 1.00 83.38 487 LYS A N 1
ATOM 3858 C CA . LYS A 1 487 ? 5.862 -24.589 -25.839 1.00 83.38 487 LYS A CA 1
ATOM 3859 C C . LYS A 1 487 ? 7.108 -25.182 -25.185 1.00 83.38 487 LYS A C 1
ATOM 3861 O O . LYS A 1 487 ? 7.116 -26.375 -24.897 1.00 83.38 487 LYS A O 1
ATOM 3866 N N . GLY A 1 488 ? 8.156 -24.375 -25.012 1.00 70.38 488 GLY A N 1
ATOM 3867 C CA . GLY A 1 488 ? 9.435 -24.808 -24.449 1.00 70.38 488 GLY A CA 1
ATOM 3868 C C . GLY A 1 488 ? 9.438 -24.874 -22.923 1.00 70.38 488 GLY A C 1
ATOM 3869 O O . GLY A 1 488 ? 10.127 -25.723 -22.364 1.00 70.38 488 GLY A O 1
ATOM 3870 N N . SER A 1 489 ? 8.636 -24.028 -22.268 1.00 70.44 489 SER A N 1
ATOM 3871 C CA . SER A 1 489 ? 8.603 -23.900 -20.810 1.00 70.44 489 SER A CA 1
ATOM 3872 C C . SER A 1 489 ? 7.191 -23.545 -20.329 1.00 70.44 489 SER A C 1
ATOM 3874 O O . SER A 1 489 ? 6.724 -22.440 -20.621 1.00 70.44 489 SER A O 1
ATOM 3876 N N . PRO A 1 490 ? 6.490 -24.428 -19.589 1.00 74.69 490 PRO A N 1
ATOM 3877 C CA . PRO A 1 490 ? 5.240 -24.048 -18.947 1.00 74.69 490 PRO A CA 1
ATOM 3878 C C . PRO A 1 490 ? 5.517 -22.952 -17.915 1.00 74.69 490 PRO A C 1
ATOM 3880 O O . PRO A 1 490 ? 6.416 -23.069 -17.084 1.00 74.69 490 PRO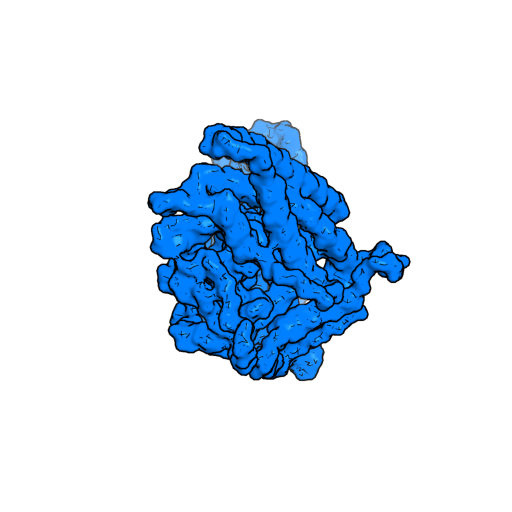 A O 1
ATOM 3883 N N . VAL A 1 491 ? 4.736 -21.881 -17.985 1.00 84.31 491 VAL A N 1
ATOM 3884 C CA . VAL A 1 491 ? 4.817 -20.750 -17.062 1.00 84.31 491 VAL A CA 1
ATOM 3885 C C . VAL A 1 491 ? 3.926 -21.065 -15.866 1.00 84.31 491 VAL A C 1
ATOM 3887 O O . VAL A 1 491 ? 2.737 -21.352 -16.040 1.00 84.31 491 VAL A O 1
ATOM 3890 N N . LYS A 1 492 ? 4.504 -21.057 -14.665 1.00 87.69 492 LYS A N 1
ATOM 3891 C CA . LYS A 1 492 ? 3.802 -21.435 -13.439 1.00 87.69 492 LYS A CA 1
ATOM 3892 C C . LYS A 1 492 ? 4.067 -20.473 -12.294 1.00 87.69 492 LYS A C 1
ATOM 3894 O O . LYS A 1 492 ? 5.167 -19.941 -12.149 1.00 87.69 492 LYS A O 1
ATOM 3899 N N . ILE A 1 493 ? 3.039 -20.286 -11.480 1.00 88.19 493 ILE A N 1
ATOM 3900 C CA . ILE A 1 493 ? 3.110 -19.591 -10.201 1.00 88.19 493 ILE A CA 1
ATOM 3901 C C . ILE A 1 493 ? 2.969 -20.664 -9.134 1.00 88.19 493 ILE A C 1
ATOM 3903 O O . ILE A 1 493 ? 1.883 -21.216 -8.948 1.00 88.19 493 ILE A O 1
ATOM 3907 N N . ARG A 1 494 ? 4.073 -20.970 -8.447 1.00 84.50 494 ARG A N 1
ATOM 3908 C CA . ARG A 1 494 ? 4.142 -22.082 -7.491 1.00 84.50 494 ARG A CA 1
ATOM 3909 C C . ARG A 1 494 ? 3.718 -23.396 -8.177 1.00 84.50 494 ARG A C 1
ATOM 3911 O O . ARG A 1 494 ? 4.310 -23.797 -9.179 1.00 84.50 494 ARG A O 1
ATOM 3918 N N . ASP A 1 495 ? 2.654 -24.026 -7.690 1.00 81.75 495 ASP A N 1
ATOM 3919 C CA . ASP A 1 495 ? 2.133 -25.292 -8.213 1.00 81.75 495 ASP A CA 1
ATOM 3920 C C . ASP A 1 495 ? 1.139 -25.128 -9.383 1.00 81.75 495 ASP A C 1
ATOM 3922 O O . ASP A 1 495 ? 0.747 -26.119 -10.001 1.00 81.75 495 ASP A O 1
ATOM 3926 N N . GLU A 1 496 ? 0.732 -23.899 -9.718 1.00 88.56 496 GLU A N 1
ATOM 3927 C CA . GLU A 1 496 ? -0.325 -23.626 -10.700 1.00 88.56 496 GLU A CA 1
ATOM 3928 C C . GLU A 1 496 ? 0.252 -23.243 -12.069 1.00 88.56 496 GLU A C 1
ATOM 3930 O O . GLU A 1 496 ? 0.994 -22.267 -12.210 1.00 88.56 496 GLU A O 1
ATOM 3935 N N . ILE A 1 497 ? -0.121 -23.994 -13.109 1.00 90.94 497 ILE A N 1
ATOM 3936 C CA . ILE A 1 497 ? 0.295 -23.738 -14.495 1.00 90.94 497 ILE A CA 1
ATOM 3937 C C . ILE A 1 497 ? -0.698 -22.783 -15.155 1.00 90.94 497 ILE A C 1
ATOM 3939 O O . ILE A 1 497 ? -1.889 -23.082 -15.264 1.00 90.94 497 ILE A O 1
ATOM 3943 N N . LEU A 1 498 ? -0.200 -21.660 -15.674 1.00 91.69 498 LEU A N 1
ATOM 3944 C CA . LEU A 1 498 ? -1.033 -20.695 -16.381 1.00 91.69 498 LEU A CA 1
ATOM 3945 C C . LEU A 1 498 ? -1.277 -21.142 -17.826 1.00 91.69 498 LEU A C 1
ATOM 3947 O O . LEU A 1 498 ? -0.356 -21.498 -18.565 1.00 91.69 498 LEU A O 1
ATOM 3951 N N . ALA A 1 499 ? -2.538 -21.098 -18.257 1.00 90.44 499 ALA A N 1
ATOM 3952 C CA . ALA A 1 499 ? -2.901 -21.467 -19.620 1.00 90.44 499 ALA A CA 1
ATOM 3953 C C . ALA A 1 499 ? -2.322 -20.461 -20.644 1.00 90.44 499 ALA A C 1
ATOM 3955 O O . ALA A 1 499 ? -2.396 -19.252 -20.411 1.00 90.44 499 ALA A O 1
ATOM 3956 N N . PRO A 1 500 ? -1.829 -20.905 -21.819 1.00 87.81 500 PRO A N 1
ATOM 3957 C CA . PRO A 1 500 ? -1.223 -20.009 -22.810 1.00 87.81 500 PRO A CA 1
ATOM 3958 C C . PRO A 1 500 ? -2.109 -18.837 -23.253 1.00 87.81 500 PRO A C 1
ATOM 3960 O O . PRO A 1 500 ? -1.627 -17.713 -23.368 1.00 87.81 500 PRO A O 1
ATOM 3963 N N . ASP A 1 501 ? -3.413 -19.067 -23.451 1.00 85.12 501 ASP A N 1
ATOM 3964 C CA . ASP A 1 501 ? -4.364 -17.997 -23.790 1.00 85.12 501 ASP A CA 1
ATOM 3965 C C . ASP A 1 501 ? -4.467 -16.941 -22.683 1.00 85.12 501 ASP A C 1
ATOM 3967 O O . ASP A 1 501 ? -4.601 -15.751 -22.961 1.00 85.12 501 ASP A O 1
ATOM 3971 N N . ARG A 1 502 ? -4.358 -17.363 -21.419 1.00 90.38 502 ARG A N 1
ATOM 3972 C CA . ARG A 1 502 ? -4.397 -16.458 -20.269 1.00 90.38 502 ARG A CA 1
ATOM 3973 C C . ARG A 1 502 ? -3.129 -15.625 -20.188 1.00 90.38 502 ARG A C 1
ATOM 3975 O O . ARG A 1 502 ? -3.227 -14.421 -20.011 1.00 90.38 502 ARG A O 1
ATOM 3982 N N . ILE A 1 503 ? -1.960 -16.202 -20.455 1.00 90.38 503 ILE A N 1
ATOM 3983 C CA . ILE A 1 503 ? -0.700 -15.442 -20.517 1.00 90.38 503 ILE A CA 1
ATOM 3984 C C . ILE A 1 503 ? -0.756 -14.372 -21.618 1.00 90.38 503 ILE A C 1
ATOM 3986 O O . ILE A 1 503 ? -0.344 -13.236 -21.384 1.00 90.38 503 ILE A O 1
ATOM 3990 N N . ARG A 1 504 ? -1.323 -14.691 -22.794 1.00 85.75 504 ARG A N 1
ATOM 3991 C CA . ARG A 1 504 ? -1.552 -13.699 -23.866 1.00 85.75 504 ARG A CA 1
ATOM 3992 C C . ARG A 1 504 ? -2.413 -12.540 -23.374 1.00 85.75 504 ARG A C 1
ATOM 3994 O O . ARG A 1 504 ? -2.050 -11.387 -23.592 1.00 85.75 504 ARG A O 1
ATOM 4001 N N . LEU A 1 505 ? -3.514 -12.844 -22.683 1.00 87.69 505 LEU A N 1
ATOM 4002 C CA . LEU A 1 505 ? -4.370 -11.828 -22.077 1.00 87.69 505 LEU A CA 1
ATOM 4003 C C . LEU A 1 505 ? -3.586 -10.948 -21.095 1.00 87.69 505 LEU A C 1
ATOM 4005 O O . LEU A 1 505 ? -3.692 -9.731 -21.189 1.00 87.69 505 LEU A O 1
ATOM 4009 N N . LEU A 1 506 ? -2.775 -11.523 -20.200 1.00 93.12 506 LEU A N 1
ATOM 4010 C CA . LEU A 1 506 ? -2.007 -10.738 -19.224 1.00 93.12 506 LEU A CA 1
ATOM 4011 C C . LEU A 1 506 ? -0.982 -9.811 -19.893 1.00 93.12 506 LEU A C 1
ATOM 4013 O O . LEU A 1 506 ? -0.871 -8.652 -19.503 1.00 93.12 506 LEU A O 1
ATOM 4017 N N . VAL A 1 507 ? -0.276 -10.279 -20.928 1.00 89.88 507 VAL A N 1
ATOM 4018 C CA . VAL A 1 507 ? 0.652 -9.437 -21.708 1.00 89.88 507 VAL A CA 1
ATOM 4019 C C . VAL A 1 507 ? -0.093 -8.300 -22.410 1.00 89.88 507 VAL A C 1
ATOM 4021 O O . VAL A 1 507 ? 0.390 -7.169 -22.430 1.00 89.88 507 VAL A O 1
ATOM 4024 N N . CYS A 1 508 ? -1.275 -8.570 -22.969 1.00 84.88 508 CYS A N 1
ATOM 4025 C CA . CYS A 1 508 ? -2.107 -7.537 -23.584 1.00 84.88 508 CYS A CA 1
ATOM 4026 C C . CYS A 1 508 ? -2.629 -6.527 -22.558 1.00 84.88 508 CYS A C 1
ATOM 4028 O O . CYS A 1 508 ? -2.554 -5.333 -22.817 1.00 84.88 508 CYS A O 1
ATOM 4030 N N . LEU A 1 509 ? -3.102 -6.972 -21.390 1.00 88.31 509 LEU A N 1
ATOM 4031 C CA . LEU A 1 509 ? -3.536 -6.075 -20.316 1.00 88.31 509 LEU A CA 1
ATOM 4032 C C . LEU A 1 509 ? -2.384 -5.194 -19.826 1.00 88.31 509 LEU A C 1
ATOM 4034 O O . LEU A 1 509 ? -2.578 -3.993 -19.683 1.00 88.31 509 LEU A O 1
ATOM 4038 N N . LEU A 1 510 ? -1.186 -5.761 -19.641 1.00 90.25 510 LEU A N 1
ATOM 4039 C CA . LEU A 1 510 ? 0.018 -5.000 -19.298 1.00 90.25 510 LEU A CA 1
ATOM 4040 C C . LEU A 1 510 ? 0.308 -3.922 -20.351 1.00 90.25 510 LEU A C 1
ATOM 4042 O O . LEU A 1 510 ? 0.459 -2.762 -19.996 1.00 90.25 510 LEU A O 1
ATOM 4046 N N . ARG A 1 511 ? 0.309 -4.288 -21.640 1.00 85.69 511 ARG A N 1
ATOM 4047 C CA . ARG A 1 511 ? 0.501 -3.349 -22.760 1.00 85.69 511 ARG A CA 1
ATOM 4048 C C . ARG A 1 511 ? -0.544 -2.242 -22.795 1.00 85.69 511 ARG A C 1
ATOM 4050 O O . ARG A 1 511 ? -0.193 -1.097 -23.039 1.00 85.69 511 ARG A O 1
ATOM 4057 N N . ILE A 1 512 ? -1.812 -2.589 -22.582 1.00 80.00 512 ILE A N 1
ATOM 4058 C CA . ILE A 1 512 ? -2.918 -1.629 -22.563 1.00 80.00 512 ILE A CA 1
ATOM 4059 C C . ILE A 1 512 ? -2.712 -0.641 -21.417 1.00 80.00 512 ILE A C 1
ATOM 4061 O O . ILE A 1 512 ? -2.714 0.562 -21.654 1.00 80.00 512 ILE A O 1
ATOM 4065 N N . ILE A 1 513 ? -2.496 -1.136 -20.196 1.00 85.94 513 ILE A N 1
ATOM 4066 C CA . ILE A 1 513 ? -2.319 -0.293 -19.009 1.00 85.94 513 ILE A CA 1
ATOM 4067 C C . ILE A 1 513 ? -1.088 0.609 -19.166 1.00 85.94 513 ILE A C 1
ATOM 4069 O O . ILE A 1 513 ? -1.192 1.803 -18.911 1.00 85.94 513 ILE A O 1
ATOM 4073 N N . ASP A 1 514 ? 0.031 0.064 -19.648 1.00 83.81 514 ASP A N 1
ATOM 4074 C CA . ASP A 1 514 ? 1.265 0.814 -19.909 1.00 83.81 514 ASP A CA 1
ATOM 4075 C C . ASP A 1 514 ? 1.090 1.883 -21.002 1.00 83.81 514 ASP A C 1
ATOM 4077 O O . ASP A 1 514 ? 1.494 3.031 -20.836 1.00 83.81 514 ASP A O 1
ATOM 4081 N N . SER A 1 515 ? 0.386 1.562 -22.093 1.00 76.19 515 SER A N 1
ATOM 4082 C CA . SER A 1 515 ? 0.103 2.528 -23.167 1.00 76.19 515 SER A CA 1
ATOM 4083 C C . SER A 1 515 ? -0.824 3.671 -22.745 1.00 76.19 515 SER A C 1
ATOM 4085 O O . SER A 1 515 ? -0.770 4.758 -23.317 1.00 76.19 515 SER A O 1
ATOM 4087 N N . LEU A 1 516 ? -1.679 3.427 -21.747 1.00 74.19 516 LEU A N 1
ATOM 4088 C CA . LEU A 1 516 ? -2.573 4.432 -21.175 1.00 74.19 516 LEU A CA 1
ATOM 4089 C C . LEU A 1 516 ? -1.873 5.298 -20.132 1.00 74.19 516 LEU A C 1
ATOM 4091 O O . LEU A 1 516 ? -2.498 6.206 -19.590 1.00 74.19 516 LEU A O 1
ATOM 4095 N N . ASP A 1 517 ? -0.605 5.036 -19.831 1.00 72.88 517 ASP A N 1
ATOM 4096 C CA . ASP A 1 517 ? 0.127 5.869 -18.907 1.00 72.88 517 ASP A CA 1
ATOM 4097 C C . ASP A 1 517 ? 0.576 7.183 -19.545 1.00 72.88 517 ASP A C 1
ATOM 4099 O O . ASP A 1 517 ? 1.269 7.258 -20.564 1.00 72.88 517 ASP A O 1
ATOM 4103 N N . GLU A 1 518 ? 0.229 8.277 -18.888 1.00 61.50 518 GLU A N 1
ATOM 4104 C CA . GLU A 1 518 ? 0.388 9.612 -19.426 1.00 61.50 518 GLU A CA 1
ATOM 4105 C C . GLU A 1 518 ? 1.785 10.133 -19.187 1.00 61.50 518 GLU A C 1
ATOM 4107 O O . GLU A 1 518 ? 2.155 10.530 -18.083 1.00 61.50 518 GLU A O 1
ATOM 4112 N N . GLN A 1 519 ? 2.594 10.210 -20.240 1.00 54.44 519 GLN A N 1
ATOM 4113 C CA . GLN A 1 519 ? 3.898 10.858 -20.115 1.00 54.44 519 GLN A CA 1
ATOM 4114 C C . GLN A 1 519 ? 3.796 12.353 -19.763 1.00 54.44 519 GLN A C 1
ATOM 4116 O O . GLN A 1 519 ? 4.779 12.912 -19.282 1.00 54.44 519 GLN A O 1
ATOM 4121 N N . GLY A 1 520 ? 2.633 12.986 -19.976 1.00 51.38 520 GLY A N 1
ATOM 4122 C CA . GLY A 1 520 ? 2.374 14.401 -19.685 1.00 51.38 520 GLY A CA 1
ATOM 4123 C C . GLY A 1 520 ? 2.039 14.718 -18.231 1.00 51.38 520 GLY A C 1
ATOM 4124 O O . GLY A 1 520 ? 2.636 15.645 -17.680 1.00 51.38 520 GLY A O 1
ATOM 4125 N N . ALA A 1 521 ? 1.203 13.909 -17.572 1.00 50.28 521 ALA A N 1
ATOM 4126 C CA . ALA A 1 521 ? 0.892 14.055 -16.144 1.00 50.28 521 ALA A CA 1
ATOM 4127 C C . ALA A 1 521 ? 2.155 14.013 -15.250 1.00 50.28 521 ALA A C 1
ATOM 4129 O O . ALA A 1 521 ? 2.211 14.655 -14.202 1.00 50.28 521 ALA A O 1
ATOM 4130 N N . ARG A 1 522 ? 3.213 13.341 -15.733 1.00 55.84 522 ARG A N 1
ATOM 4131 C CA . ARG A 1 522 ? 4.535 13.168 -15.101 1.00 55.84 522 ARG A CA 1
ATOM 4132 C C . ARG A 1 522 ? 5.442 14.406 -15.119 1.00 55.84 522 ARG A C 1
ATOM 4134 O O . ARG A 1 522 ? 6.482 14.404 -14.469 1.00 55.84 522 ARG A O 1
ATOM 4141 N N . THR A 1 523 ? 5.104 15.444 -15.885 1.00 52.28 523 THR A N 1
ATOM 4142 C CA . THR A 1 523 ? 6.013 16.585 -16.124 1.00 52.28 523 THR A CA 1
ATOM 4143 C C . THR A 1 523 ? 5.996 17.644 -15.010 1.00 52.28 523 THR A C 1
ATOM 4145 O O . THR A 1 523 ? 6.914 18.456 -14.914 1.00 52.28 523 THR A O 1
ATOM 4148 N N . GLY A 1 524 ? 5.016 17.587 -14.101 1.00 57.50 524 GLY A N 1
ATOM 4149 C CA . GLY A 1 524 ? 4.835 18.579 -13.042 1.00 57.50 524 GLY A CA 1
ATOM 4150 C C . GLY A 1 524 ? 4.259 19.903 -13.562 1.00 57.50 524 GLY A C 1
ATOM 4151 O O . GLY A 1 524 ? 3.871 20.032 -14.721 1.00 57.50 524 GLY A O 1
ATOM 4152 N N . GLY A 1 525 ? 4.161 20.910 -12.690 1.00 60.09 525 GLY A N 1
ATOM 4153 C CA . GLY A 1 525 ? 3.710 22.248 -13.094 1.00 60.09 525 GLY A CA 1
ATOM 4154 C C . GLY A 1 525 ? 4.688 22.938 -14.059 1.00 60.09 525 GLY A C 1
ATOM 4155 O O . GLY A 1 525 ? 5.840 22.524 -14.187 1.00 60.09 525 GLY A O 1
ATOM 4156 N N . LYS A 1 526 ? 4.262 24.047 -14.690 1.00 66.56 526 LYS A N 1
ATOM 4157 C CA . LYS A 1 526 ? 5.083 24.826 -15.649 1.00 66.56 526 LYS A CA 1
ATOM 4158 C C . LYS A 1 526 ? 6.497 25.147 -15.107 1.00 66.56 526 LYS A C 1
ATOM 4160 O O . LYS A 1 526 ? 7.460 25.117 -15.868 1.00 66.56 526 LYS A O 1
ATOM 4165 N N . GLU A 1 527 ? 6.631 25.396 -13.801 1.00 65.06 527 GLU A N 1
ATOM 4166 C CA . GLU A 1 527 ? 7.912 25.670 -13.124 1.00 65.06 527 GLU A CA 1
ATOM 4167 C C . GLU A 1 527 ? 8.830 24.441 -13.017 1.00 65.06 527 GLU A C 1
ATOM 4169 O O . GLU A 1 527 ? 10.022 24.547 -13.298 1.00 65.06 527 GLU A O 1
ATOM 4174 N N . ALA A 1 528 ? 8.289 23.269 -12.667 1.00 67.44 528 ALA A N 1
ATOM 4175 C CA . ALA A 1 528 ? 9.060 22.028 -12.566 1.00 67.44 528 ALA A CA 1
ATOM 4176 C C . ALA A 1 528 ? 9.599 21.600 -13.937 1.00 67.44 528 ALA A C 1
ATOM 4178 O O . ALA A 1 528 ? 10.766 21.231 -14.059 1.00 67.44 528 ALA A O 1
ATOM 4179 N N . VAL A 1 529 ? 8.780 21.743 -14.985 1.00 67.25 529 VAL A N 1
ATOM 4180 C CA . VAL A 1 529 ? 9.210 21.514 -16.370 1.00 67.25 529 VAL A CA 1
ATOM 4181 C C . VAL A 1 529 ? 10.311 22.481 -16.767 1.00 67.25 529 VAL A C 1
ATOM 4183 O O . VAL A 1 529 ? 11.300 22.066 -17.363 1.00 67.25 529 VAL A O 1
ATOM 4186 N N . HIS A 1 530 ? 10.161 23.768 -16.446 1.00 70.62 530 HIS A N 1
ATOM 4187 C CA . HIS A 1 530 ? 11.182 24.760 -16.762 1.00 70.62 530 HIS A CA 1
ATOM 4188 C C . HIS A 1 530 ? 12.521 24.415 -16.100 1.00 70.62 530 HIS A C 1
ATOM 4190 O O . HIS A 1 530 ? 13.528 24.341 -16.800 1.00 70.62 530 HIS A O 1
ATOM 4196 N N . PHE A 1 531 ? 12.509 24.100 -14.801 1.00 74.75 531 PHE A N 1
ATOM 4197 C CA . PHE A 1 531 ? 13.697 23.654 -14.076 1.00 74.75 531 PHE A CA 1
ATOM 4198 C C . PHE A 1 531 ? 14.304 22.387 -14.691 1.00 74.75 531 PHE A C 1
ATOM 4200 O O . PHE A 1 531 ? 15.506 22.337 -14.928 1.00 74.75 531 PHE A O 1
ATOM 4207 N N . HIS A 1 532 ? 13.484 21.385 -15.022 1.00 73.12 532 HIS A N 1
ATOM 4208 C CA . HIS A 1 532 ? 13.969 20.151 -15.638 1.00 73.12 532 HIS A CA 1
ATOM 4209 C C . HIS A 1 532 ? 14.601 20.403 -17.013 1.00 73.12 532 HIS A C 1
ATOM 4211 O O . HIS A 1 532 ? 15.655 19.858 -17.323 1.00 73.12 532 HIS A O 1
ATOM 4217 N N . LEU A 1 533 ? 14.011 21.279 -17.833 1.00 74.06 533 LEU A N 1
ATOM 4218 C CA . LEU A 1 533 ? 14.592 21.680 -19.115 1.00 74.06 533 LEU A CA 1
ATOM 4219 C C . LEU A 1 533 ? 15.936 22.402 -18.933 1.00 74.06 533 LEU A C 1
ATOM 4221 O O . LEU A 1 533 ? 16.862 22.141 -19.700 1.00 74.06 533 LEU A O 1
ATOM 4225 N N . GLU A 1 534 ? 16.063 23.278 -17.932 1.00 78.81 534 GLU A N 1
ATOM 4226 C CA . GLU A 1 534 ? 17.334 23.935 -17.592 1.00 78.81 534 GLU A CA 1
ATOM 4227 C C . GLU A 1 534 ? 18.379 22.946 -17.057 1.00 78.81 534 GLU A C 1
ATOM 4229 O O . GLU A 1 534 ? 19.562 23.038 -17.403 1.00 78.81 534 GLU A O 1
ATOM 4234 N N . GLN A 1 535 ? 17.957 21.960 -16.266 1.00 80.38 535 GLN A N 1
ATOM 4235 C CA . GLN A 1 535 ? 18.826 20.894 -15.783 1.00 80.38 535 GLN A CA 1
ATOM 4236 C C . GLN A 1 535 ? 19.312 20.021 -16.943 1.00 80.38 535 GLN A C 1
ATOM 4238 O O . GLN A 1 535 ? 20.514 19.814 -17.072 1.00 80.38 535 GLN A O 1
ATOM 4243 N N . LEU A 1 536 ? 18.424 19.588 -17.842 1.00 78.31 536 LEU A N 1
ATOM 4244 C CA . LEU A 1 536 ? 18.793 18.848 -19.052 1.00 78.31 536 LEU A CA 1
ATOM 4245 C C . LEU A 1 536 ? 19.755 19.644 -19.939 1.00 78.31 536 LEU A C 1
ATOM 4247 O O . LEU A 1 536 ? 20.669 19.072 -20.529 1.00 78.31 536 LEU A O 1
ATOM 4251 N N . GLU A 1 537 ? 19.583 20.966 -20.027 1.00 81.69 537 GLU A N 1
ATOM 4252 C CA . GLU A 1 537 ? 20.543 21.837 -20.706 1.00 81.69 537 GLU A CA 1
ATOM 4253 C C . GLU A 1 537 ? 21.906 21.848 -20.040 1.00 81.69 537 GLU A C 1
ATOM 4255 O O . GLU A 1 537 ? 22.916 21.733 -20.732 1.00 81.69 537 GLU A O 1
ATOM 4260 N N . THR A 1 538 ? 21.930 22.010 -18.723 1.00 85.31 538 THR A N 1
ATOM 4261 C CA . THR A 1 538 ? 23.166 22.033 -17.942 1.00 85.31 538 THR A CA 1
ATOM 4262 C C . THR A 1 538 ? 23.887 20.702 -18.082 1.00 85.31 538 THR A C 1
ATOM 4264 O O . THR A 1 538 ? 25.035 20.659 -18.500 1.00 85.31 538 THR A O 1
ATOM 4267 N N . GLU A 1 539 ? 23.177 19.599 -17.888 1.00 84.00 539 GLU A N 1
ATOM 4268 C CA . GLU A 1 539 ? 23.728 18.261 -18.013 1.00 84.00 539 GLU A CA 1
ATOM 4269 C C . GLU A 1 539 ? 24.183 17.911 -19.439 1.00 84.00 539 GLU A C 1
ATOM 4271 O O . GLU A 1 539 ? 25.141 17.155 -19.615 1.00 84.00 539 GLU A O 1
ATOM 4276 N N . ALA A 1 540 ? 23.494 18.417 -20.468 1.00 85.19 540 ALA A N 1
ATOM 4277 C CA . ALA A 1 540 ? 23.936 18.274 -21.851 1.00 85.19 540 ALA A CA 1
ATOM 4278 C C . ALA A 1 540 ? 25.239 19.046 -22.096 1.00 85.19 540 ALA A C 1
ATOM 4280 O O . ALA A 1 540 ? 26.128 18.529 -22.771 1.00 85.19 540 ALA A O 1
ATOM 4281 N N . ARG A 1 541 ? 25.370 20.256 -21.531 1.00 88.50 541 ARG A N 1
ATOM 4282 C CA . ARG A 1 541 ? 26.611 21.044 -21.586 1.00 88.50 541 ARG A CA 1
ATOM 4283 C C . ARG A 1 541 ? 27.737 20.353 -20.820 1.00 88.50 541 ARG A C 1
ATOM 4285 O O . ARG A 1 541 ? 28.823 20.245 -21.369 1.00 88.50 541 ARG A O 1
ATOM 4292 N N . ASP A 1 542 ? 27.476 19.810 -19.634 1.00 89.31 542 ASP A N 1
ATOM 4293 C CA . ASP A 1 542 ? 28.475 19.094 -18.831 1.00 89.31 542 ASP A CA 1
ATOM 4294 C C . ASP A 1 542 ? 29.006 17.844 -19.554 1.00 89.31 542 ASP A C 1
ATOM 4296 O O . ASP A 1 542 ? 30.209 17.576 -19.555 1.00 89.31 542 ASP A O 1
ATOM 4300 N N . GLU A 1 543 ? 28.131 17.071 -20.211 1.00 89.00 543 GLU A N 1
ATOM 4301 C CA . GLU A 1 543 ? 28.554 15.931 -21.039 1.00 89.00 543 GLU A CA 1
ATOM 4302 C C . GLU A 1 543 ? 29.336 16.381 -22.285 1.00 89.00 543 GLU A C 1
ATOM 4304 O O . GLU A 1 543 ? 30.271 15.696 -22.701 1.00 89.00 543 GLU A O 1
ATOM 4309 N N . GLU A 1 544 ? 29.011 17.542 -22.858 1.00 90.69 544 GLU A N 1
ATOM 4310 C CA . GLU A 1 544 ? 29.755 18.133 -23.976 1.00 90.69 544 GLU A CA 1
ATOM 4311 C C . GLU A 1 544 ? 31.140 18.649 -23.535 1.00 90.69 544 GLU A C 1
ATOM 4313 O O . GLU A 1 544 ? 32.137 18.410 -24.217 1.00 90.69 544 GLU A O 1
ATOM 4318 N N . GLU A 1 545 ? 31.249 19.285 -22.367 1.00 90.44 545 GLU A N 1
ATOM 4319 C CA . GLU A 1 545 ? 32.524 19.696 -21.767 1.00 90.44 545 GLU A CA 1
ATOM 4320 C C . GLU A 1 545 ? 33.390 18.487 -21.402 1.00 90.44 545 GLU A C 1
ATOM 4322 O O . GLU A 1 545 ? 34.593 18.461 -21.687 1.00 90.44 545 GLU A O 1
ATOM 4327 N N . ARG A 1 546 ? 32.776 17.438 -20.844 1.00 90.62 546 ARG A N 1
ATOM 4328 C CA . ARG A 1 546 ? 33.435 16.151 -20.612 1.00 90.62 546 ARG A CA 1
ATOM 4329 C C . ARG A 1 546 ? 33.943 15.552 -21.918 1.00 90.62 546 ARG A C 1
ATOM 4331 O O . ARG A 1 546 ? 35.095 15.120 -21.968 1.00 90.62 546 ARG A O 1
ATOM 4338 N N . ALA A 1 547 ? 33.120 15.531 -22.968 1.00 90.50 547 ALA A N 1
ATOM 4339 C CA . ALA A 1 547 ? 33.539 15.065 -24.284 1.00 90.50 547 ALA A CA 1
ATOM 4340 C C . ALA A 1 547 ? 34.718 15.896 -24.804 1.00 90.50 547 ALA A C 1
ATOM 4342 O O . ALA A 1 547 ? 35.699 15.323 -25.259 1.00 90.50 547 ALA A O 1
ATOM 4343 N N . LYS A 1 548 ? 34.697 17.223 -24.657 1.00 89.88 548 LYS A N 1
ATOM 4344 C CA . LYS A 1 548 ? 35.820 18.086 -25.043 1.00 89.88 548 LYS A CA 1
ATOM 4345 C C . LYS A 1 548 ? 37.117 17.711 -24.317 1.00 89.88 548 LYS A C 1
ATOM 4347 O O . LYS A 1 548 ? 38.132 17.503 -24.977 1.00 89.88 548 LYS A O 1
ATOM 4352 N N . GLY A 1 549 ? 37.082 17.548 -22.993 1.00 89.88 549 GLY A N 1
ATOM 4353 C CA . GLY A 1 549 ? 38.256 17.130 -22.216 1.00 89.88 549 GLY A CA 1
ATOM 4354 C C . GLY A 1 549 ? 38.767 15.734 -22.603 1.00 89.88 549 GLY A C 1
ATOM 4355 O O . GLY A 1 549 ? 39.974 15.521 -22.735 1.00 89.88 549 GLY A O 1
ATOM 4356 N N . LEU A 1 550 ? 37.855 14.786 -22.852 1.00 90.75 550 LEU A N 1
ATOM 4357 C CA . LEU A 1 550 ? 38.199 13.458 -23.374 1.00 90.75 550 LEU A CA 1
ATOM 4358 C C . LEU A 1 550 ? 38.801 13.540 -24.781 1.00 90.75 550 LEU A C 1
ATOM 4360 O O . LEU A 1 550 ? 39.736 12.803 -25.073 1.00 90.75 550 LEU A O 1
ATOM 4364 N N . GLY A 1 551 ? 38.299 14.439 -25.627 1.00 87.94 551 GLY A N 1
ATOM 4365 C CA . GLY A 1 551 ? 38.786 14.679 -26.982 1.00 87.94 551 GLY A CA 1
ATOM 4366 C C . GLY A 1 551 ? 40.203 15.243 -26.989 1.00 87.94 551 GLY A C 1
ATOM 4367 O O . GLY A 1 551 ? 41.062 14.719 -27.689 1.00 87.94 551 GLY A O 1
ATOM 4368 N N . GLU A 1 552 ? 40.494 16.233 -26.140 1.00 87.50 552 GLU A N 1
ATOM 4369 C CA . GLU A 1 552 ? 41.852 16.767 -25.959 1.00 87.50 552 GLU A CA 1
ATOM 4370 C C . GLU A 1 552 ? 42.829 15.668 -25.508 1.00 87.50 552 GLU A C 1
ATOM 4372 O O . GLU A 1 552 ? 43.931 15.537 -26.050 1.00 87.50 552 GLU A O 1
ATOM 4377 N N . ALA A 1 553 ? 42.422 14.833 -24.546 1.00 87.25 553 ALA A N 1
ATOM 4378 C CA . ALA A 1 553 ? 43.217 13.689 -24.105 1.00 87.25 553 ALA A CA 1
ATOM 4379 C C . ALA A 1 553 ? 43.415 12.656 -25.228 1.00 87.25 553 ALA A C 1
ATOM 4381 O O . ALA A 1 553 ? 44.524 12.147 -25.407 1.00 87.25 553 ALA A O 1
ATOM 4382 N N . LEU A 1 554 ? 42.360 12.370 -25.996 1.00 87.00 554 LEU A N 1
ATOM 4383 C CA . LEU A 1 554 ? 42.368 11.416 -27.100 1.00 87.00 554 LEU A CA 1
ATOM 4384 C C . LEU A 1 554 ? 43.312 11.874 -28.213 1.00 87.00 554 LEU A C 1
ATOM 4386 O O . LEU A 1 554 ? 44.180 11.107 -28.621 1.00 87.00 554 LEU A O 1
ATOM 4390 N N . GLU A 1 555 ? 43.208 13.127 -28.651 1.00 84.31 555 GLU A N 1
ATOM 4391 C CA . GLU A 1 555 ? 44.083 13.703 -29.675 1.00 84.31 555 GLU A CA 1
ATOM 4392 C C . GLU A 1 555 ? 45.547 13.726 -29.238 1.00 84.31 555 GLU A C 1
ATOM 4394 O O . GLU A 1 555 ? 46.433 13.369 -30.016 1.00 84.31 555 GLU A O 1
ATOM 4399 N N . ASN A 1 556 ? 45.820 14.121 -27.991 1.00 83.94 556 ASN A N 1
ATOM 4400 C CA . ASN A 1 556 ? 47.179 14.128 -27.455 1.00 83.94 556 ASN A CA 1
ATOM 4401 C C . ASN A 1 556 ? 47.771 12.713 -27.404 1.00 83.94 556 ASN A C 1
ATOM 4403 O O . ASN A 1 556 ? 48.929 12.510 -27.776 1.00 83.94 556 ASN A O 1
ATOM 4407 N N . ALA A 1 557 ? 46.973 11.726 -26.995 1.00 84.19 557 ALA A N 1
ATOM 4408 C CA . ALA A 1 557 ? 47.403 10.337 -26.950 1.00 84.19 557 ALA A CA 1
ATOM 4409 C C . ALA A 1 557 ? 47.607 9.744 -28.358 1.00 84.19 557 ALA A C 1
ATOM 4411 O O . ALA A 1 557 ? 48.590 9.037 -28.580 1.00 84.19 557 ALA A O 1
ATOM 4412 N N . PHE A 1 558 ? 46.750 10.083 -29.328 1.00 81.81 558 PHE A N 1
ATOM 4413 C CA . PHE A 1 558 ? 46.923 9.687 -30.732 1.00 81.81 558 PHE A CA 1
ATOM 4414 C C . PHE A 1 558 ? 48.195 10.281 -31.341 1.00 81.81 558 PHE A C 1
ATOM 4416 O O . PHE A 1 558 ? 48.989 9.549 -31.935 1.00 81.81 558 PHE A O 1
ATOM 4423 N N . LYS A 1 559 ? 48.448 11.581 -31.127 1.00 78.50 559 LYS A N 1
ATOM 4424 C CA . LYS A 1 559 ? 49.683 12.257 -31.569 1.00 78.50 559 LYS A CA 1
ATOM 4425 C C . LYS A 1 559 ? 50.938 11.576 -31.018 1.00 78.50 559 LYS A C 1
ATOM 4427 O O . LYS A 1 559 ? 51.943 11.480 -31.721 1.00 78.50 559 LYS A O 1
ATOM 4432 N N . PHE A 1 560 ? 50.885 11.099 -29.774 1.00 78.44 560 PHE A N 1
ATOM 4433 C CA . PHE A 1 560 ? 51.997 10.397 -29.138 1.00 78.44 560 PHE A CA 1
ATOM 4434 C C . PHE A 1 560 ? 52.225 8.987 -29.711 1.00 78.44 560 PHE A C 1
ATOM 4436 O O . PHE A 1 560 ? 53.377 8.594 -29.908 1.00 78.44 560 PHE A O 1
ATOM 4443 N N . LEU A 1 561 ? 51.150 8.238 -29.980 1.00 75.12 561 LEU A N 1
ATOM 4444 C CA . LEU A 1 561 ? 51.221 6.829 -30.379 1.00 75.12 561 LEU A CA 1
ATOM 4445 C C . LEU A 1 561 ? 51.466 6.613 -31.881 1.00 75.12 561 LEU A C 1
ATOM 4447 O O . LEU A 1 561 ? 52.260 5.740 -32.224 1.00 75.12 561 LEU A O 1
ATOM 4451 N N . GLU A 1 562 ? 50.846 7.391 -32.774 1.00 68.56 562 GLU A N 1
ATOM 4452 C CA . GLU A 1 562 ? 50.830 7.063 -34.215 1.00 68.56 562 GLU A CA 1
ATOM 4453 C C . GLU A 1 562 ? 51.816 7.859 -35.092 1.00 68.56 562 GLU A C 1
ATOM 4455 O O . GLU A 1 562 ? 51.974 7.547 -36.271 1.00 68.56 562 GLU A O 1
ATOM 4460 N N . LYS A 1 563 ? 52.530 8.854 -34.538 1.00 56.47 563 LYS A N 1
ATOM 4461 C CA . LYS A 1 563 ? 53.662 9.592 -35.161 1.00 56.47 563 LYS A CA 1
ATOM 4462 C C . LYS A 1 563 ? 53.542 9.929 -36.669 1.00 56.47 563 LYS A C 1
ATOM 4464 O O . LYS A 1 563 ? 54.564 10.076 -37.340 1.00 56.47 563 LYS A O 1
ATOM 4469 N N . SER A 1 564 ? 52.339 10.105 -37.220 1.00 46.66 564 SER A N 1
ATOM 4470 C CA . SER A 1 564 ? 52.143 10.534 -38.612 1.00 46.66 564 SER A CA 1
ATOM 4471 C C . SER A 1 564 ? 50.723 11.052 -38.889 1.00 46.66 564 SER A C 1
ATOM 4473 O O . SER A 1 564 ? 49.749 10.347 -38.672 1.00 46.66 564 SER A O 1
ATOM 4475 N N . GLY A 1 565 ? 50.639 12.279 -39.427 1.00 52.06 565 GLY A N 1
ATOM 4476 C CA . GLY A 1 565 ? 49.432 12.895 -40.006 1.00 52.06 565 GLY A CA 1
ATOM 4477 C C . GLY A 1 565 ? 48.444 13.532 -39.016 1.00 52.06 565 GLY A C 1
ATOM 4478 O O . GLY A 1 565 ? 48.227 13.023 -37.922 1.00 52.06 565 GLY A O 1
ATOM 4479 N N . GLU A 1 566 ? 47.826 14.653 -39.410 1.00 49.78 566 GLU A N 1
ATOM 4480 C CA . GLU A 1 566 ? 46.670 15.250 -38.719 1.00 49.78 566 GLU A CA 1
ATOM 4481 C C . GLU A 1 566 ? 45.455 14.314 -38.840 1.00 49.78 566 GLU A C 1
ATOM 4483 O O . GLU A 1 566 ? 44.627 14.451 -39.737 1.00 49.78 566 GLU A O 1
ATOM 4488 N N . TYR A 1 567 ? 45.362 13.315 -37.964 1.00 58.00 567 TYR A N 1
ATOM 4489 C CA . TYR A 1 567 ? 44.188 12.450 -37.875 1.00 58.00 567 TYR A CA 1
ATOM 4490 C C . TYR A 1 567 ? 43.114 13.107 -37.005 1.00 58.00 567 TYR A C 1
ATOM 4492 O O . TYR A 1 567 ? 43.298 13.306 -35.804 1.00 58.00 567 TYR A O 1
ATOM 4500 N N . PHE A 1 568 ? 41.970 13.430 -37.609 1.00 68.88 568 PHE A N 1
ATOM 4501 C CA . PHE A 1 568 ? 40.832 14.068 -36.942 1.00 68.88 568 PHE A CA 1
ATOM 4502 C C . PHE A 1 568 ? 39.894 13.019 -36.315 1.00 68.88 568 PHE A C 1
ATOM 4504 O O . PHE A 1 568 ? 38.718 12.916 -36.665 1.00 68.88 568 PHE A O 1
ATOM 4511 N N . VAL A 1 569 ? 40.435 12.198 -35.406 1.00 79.44 569 VAL A N 1
ATOM 4512 C CA . VAL A 1 569 ? 39.717 11.065 -34.784 1.00 79.44 569 VAL A CA 1
ATOM 4513 C C . VAL A 1 569 ? 38.453 11.529 -34.055 1.00 79.44 569 VAL A C 1
ATOM 4515 O O . VAL A 1 569 ? 37.413 10.882 -34.161 1.00 79.44 569 VAL A O 1
ATOM 4518 N N . CYS A 1 570 ? 38.516 12.669 -33.361 1.00 82.94 570 CYS A N 1
ATOM 4519 C CA . CYS A 1 570 ? 37.362 13.259 -32.683 1.00 82.94 570 CYS A CA 1
ATOM 4520 C C . CYS A 1 570 ? 36.226 13.584 -33.662 1.00 82.94 570 CYS A C 1
ATOM 4522 O O . CYS A 1 570 ? 35.095 13.185 -33.412 1.00 82.94 570 CYS A O 1
ATOM 4524 N N . GLY A 1 571 ? 36.511 14.196 -34.818 1.00 83.44 571 GLY A N 1
ATOM 4525 C CA . GLY A 1 571 ? 35.462 14.471 -35.807 1.00 83.44 571 GLY A CA 1
ATOM 4526 C C . GLY A 1 571 ? 34.893 13.221 -36.466 1.00 83.44 571 GLY A C 1
ATOM 4527 O O . GLY A 1 571 ? 33.697 13.159 -36.713 1.00 83.44 571 GLY A O 1
ATOM 4528 N N . GLN A 1 572 ? 35.706 12.181 -36.676 1.00 84.50 572 GLN A N 1
ATOM 4529 C CA . GLN A 1 572 ? 35.183 10.890 -37.136 1.00 84.50 572 GLN A CA 1
ATOM 4530 C C . GLN A 1 572 ? 34.243 10.263 -36.096 1.00 84.50 572 GLN A C 1
ATOM 4532 O O . GLN A 1 572 ? 33.222 9.682 -36.458 1.00 84.50 572 GLN A O 1
ATOM 4537 N N . LEU A 1 573 ? 34.557 10.393 -34.803 1.00 85.38 573 LEU A N 1
ATOM 4538 C CA . LEU A 1 573 ? 33.672 9.954 -33.722 1.00 85.38 573 LEU A CA 1
ATOM 4539 C C . LEU A 1 573 ? 32.407 10.809 -33.617 1.00 85.38 573 LEU A C 1
ATOM 4541 O O . LEU A 1 573 ? 31.335 10.255 -33.373 1.00 85.38 573 LEU A O 1
ATOM 4545 N N . ASP A 1 574 ? 32.507 12.118 -33.846 1.00 86.69 574 ASP A N 1
ATOM 4546 C CA . ASP A 1 574 ? 31.356 13.019 -33.919 1.00 86.69 574 ASP A CA 1
ATOM 4547 C C . ASP A 1 574 ? 30.413 12.634 -35.064 1.00 86.69 574 ASP A C 1
ATOM 4549 O O . ASP A 1 574 ? 29.203 12.544 -34.840 1.00 86.69 574 ASP A O 1
ATOM 4553 N N . ASP A 1 575 ? 30.954 12.337 -36.250 1.00 84.69 575 ASP A N 1
ATOM 4554 C CA . ASP A 1 575 ? 30.195 11.877 -37.418 1.00 84.69 575 ASP A CA 1
ATOM 4555 C C . ASP A 1 575 ? 29.514 10.526 -37.148 1.00 84.69 575 ASP A C 1
ATOM 4557 O O . ASP A 1 575 ? 28.336 10.332 -37.463 1.00 84.69 575 ASP A O 1
ATOM 4561 N N . ILE A 1 576 ? 30.230 9.590 -36.512 1.00 83.12 576 ILE A N 1
ATOM 4562 C CA . ILE A 1 576 ? 29.687 8.286 -36.101 1.00 83.12 576 ILE A CA 1
ATOM 4563 C C . ILE A 1 576 ? 28.538 8.472 -35.093 1.00 83.12 576 ILE A C 1
ATOM 4565 O O . ILE A 1 576 ? 27.487 7.838 -35.226 1.00 83.12 576 ILE A O 1
ATOM 4569 N N . ALA A 1 577 ? 28.708 9.354 -34.105 1.00 82.94 577 ALA A N 1
ATOM 4570 C CA . ALA A 1 577 ? 27.681 9.666 -33.116 1.00 82.94 577 ALA A CA 1
ATOM 4571 C C . ALA A 1 577 ? 26.471 10.392 -33.737 1.00 82.94 577 ALA A C 1
ATOM 4573 O O . ALA A 1 577 ? 25.330 10.098 -33.381 1.00 82.94 577 ALA A O 1
ATOM 4574 N N . GLU A 1 578 ? 26.691 11.323 -34.671 1.00 84.12 578 GLU A N 1
ATOM 4575 C CA . GLU A 1 578 ? 25.626 12.036 -35.391 1.00 84.12 578 GLU A CA 1
ATOM 4576 C C . GLU A 1 578 ? 24.821 11.100 -36.294 1.00 84.12 578 GLU A C 1
ATOM 4578 O O . GLU A 1 578 ? 23.594 11.189 -36.327 1.00 84.12 578 GLU A O 1
ATOM 4583 N N . SER A 1 579 ? 25.481 10.159 -36.975 1.00 81.12 579 SER A N 1
ATOM 4584 C CA . SER A 1 579 ? 24.802 9.143 -37.783 1.00 81.12 579 SER A CA 1
ATOM 4585 C C . SER A 1 579 ? 23.874 8.279 -36.929 1.00 81.12 579 SER A C 1
ATOM 4587 O O . SER A 1 579 ? 22.726 8.054 -37.311 1.00 81.12 579 SER A O 1
ATOM 4589 N N . LEU A 1 580 ? 24.344 7.825 -35.761 1.00 80.06 580 LEU A N 1
ATOM 4590 C CA . LEU A 1 580 ? 23.531 7.048 -34.823 1.00 80.06 580 LEU A CA 1
ATOM 4591 C C . LEU A 1 580 ? 22.309 7.847 -34.345 1.00 80.06 580 LEU A C 1
ATOM 4593 O O . LEU A 1 580 ? 21.193 7.326 -34.287 1.00 80.06 580 LEU A O 1
ATOM 4597 N N . PHE A 1 581 ? 22.520 9.120 -34.012 1.00 76.06 581 PHE A N 1
ATOM 4598 C CA . PHE A 1 581 ? 21.472 9.997 -33.504 1.00 76.06 581 PHE A CA 1
ATOM 4599 C C . PHE A 1 581 ? 20.453 10.412 -34.585 1.00 76.06 581 PHE A C 1
ATOM 4601 O O . PHE A 1 581 ? 19.253 10.510 -34.324 1.00 76.06 581 PHE A O 1
ATOM 4608 N N . SER A 1 582 ? 20.897 10.588 -35.828 1.00 75.12 582 SER A N 1
ATOM 4609 C CA . SER A 1 582 ? 20.020 10.849 -36.976 1.00 75.12 582 SER A CA 1
ATOM 4610 C C . SER A 1 582 ? 19.123 9.648 -37.293 1.00 75.12 582 SER A C 1
ATOM 4612 O O . SER A 1 582 ? 17.919 9.810 -37.510 1.00 75.12 582 SER A O 1
ATOM 4614 N N . ASP A 1 583 ? 19.678 8.433 -37.244 1.00 67.62 583 ASP A N 1
ATOM 4615 C CA . ASP A 1 583 ? 18.908 7.193 -37.397 1.00 67.62 583 ASP A CA 1
ATOM 4616 C C . ASP A 1 583 ? 17.882 7.006 -36.271 1.00 67.62 583 ASP A C 1
ATOM 4618 O O . ASP A 1 583 ? 16.789 6.480 -36.502 1.00 67.62 583 ASP A O 1
ATOM 4622 N N . PHE A 1 584 ? 18.212 7.471 -35.064 1.00 65.81 584 PHE A N 1
ATOM 4623 C CA . PHE A 1 584 ? 17.295 7.517 -33.931 1.00 65.81 584 PHE A CA 1
ATOM 4624 C C . PHE A 1 584 ? 16.113 8.469 -34.188 1.00 65.81 584 PHE A C 1
ATOM 4626 O O . PHE A 1 584 ? 14.964 8.030 -34.117 1.00 65.81 584 PHE A O 1
ATOM 4633 N N . LYS A 1 585 ? 16.363 9.725 -34.591 1.00 61.59 585 LYS A N 1
ATOM 4634 C CA . LYS A 1 585 ? 15.299 10.697 -34.931 1.00 61.59 585 LYS A CA 1
ATOM 4635 C C . LYS A 1 585 ? 14.366 10.188 -36.036 1.00 61.59 585 LYS A C 1
ATOM 4637 O O . LYS A 1 585 ? 13.153 10.361 -35.957 1.00 61.59 585 LYS A O 1
ATOM 4642 N N . GLY A 1 586 ? 14.916 9.503 -37.041 1.00 46.06 586 GLY A N 1
ATOM 4643 C CA . GLY A 1 586 ? 14.152 8.913 -38.146 1.00 46.06 586 GLY A CA 1
ATOM 4644 C C . GLY A 1 586 ? 13.320 7.668 -37.794 1.00 46.06 586 GLY A C 1
ATOM 4645 O O . GLY A 1 586 ? 12.636 7.136 -38.675 1.00 46.06 586 GLY A O 1
ATOM 4646 N N . LYS A 1 587 ? 13.384 7.157 -36.553 1.00 47.50 587 LYS A N 1
ATOM 4647 C CA . LYS A 1 587 ? 12.461 6.124 -36.040 1.00 47.50 587 LYS A CA 1
ATOM 4648 C C . LYS A 1 587 ? 11.200 6.723 -35.402 1.00 47.50 587 LYS A C 1
ATOM 4650 O O . LYS A 1 587 ? 10.169 6.058 -35.447 1.00 47.50 587 LYS A O 1
ATOM 4655 N N . GLU A 1 588 ? 11.269 7.936 -34.850 1.00 39.94 588 GLU A N 1
ATOM 4656 C CA . GLU A 1 588 ? 10.147 8.599 -34.158 1.00 39.94 588 GLU A CA 1
ATOM 4657 C C . GLU A 1 588 ? 9.304 9.488 -35.090 1.00 39.94 588 GLU A C 1
ATOM 4659 O O . GLU A 1 588 ? 8.114 9.673 -34.855 1.00 39.94 588 GLU A O 1
ATOM 4664 N N . SER A 1 589 ? 9.863 9.960 -36.209 1.00 33.53 589 SER A N 1
ATOM 4665 C CA . SER A 1 589 ? 9.122 10.691 -37.246 1.00 33.53 589 SER A CA 1
ATOM 4666 C C . SER A 1 589 ? 8.822 9.808 -38.463 1.00 33.53 589 SER A C 1
ATOM 4668 O O . SER A 1 589 ? 9.489 9.860 -39.495 1.00 33.53 589 SER A O 1
ATOM 4670 N N . LYS A 1 590 ? 7.768 8.988 -38.399 1.00 36.50 590 LYS A N 1
ATOM 4671 C CA . LYS A 1 590 ? 7.177 8.447 -39.635 1.00 36.50 590 LYS A CA 1
ATOM 4672 C C . LYS A 1 590 ? 6.237 9.471 -40.272 1.00 36.50 590 LYS A C 1
ATOM 4674 O O . LYS A 1 590 ? 5.040 9.255 -40.366 1.00 36.50 590 LYS A O 1
ATOM 4679 N N . GLU A 1 591 ? 6.816 10.541 -40.805 1.00 35.44 591 GLU A N 1
ATOM 4680 C CA . GLU A 1 591 ? 6.253 11.220 -41.971 1.00 35.44 591 GLU A CA 1
ATOM 4681 C C . GLU A 1 591 ? 7.311 11.220 -43.084 1.00 35.44 591 GLU A C 1
ATOM 4683 O O . GLU A 1 591 ? 8.369 11.829 -42.978 1.00 35.44 591 GLU A O 1
ATOM 4688 N N . ASN A 1 592 ? 7.014 10.457 -44.139 1.00 35.62 592 ASN A N 1
ATOM 4689 C CA . ASN A 1 592 ? 7.571 10.541 -45.490 1.00 35.62 592 ASN A CA 1
ATOM 4690 C C . ASN A 1 592 ? 9.085 10.791 -45.653 1.00 35.62 592 ASN A C 1
ATOM 4692 O O . ASN A 1 592 ? 9.533 11.923 -45.796 1.00 35.62 592 ASN A O 1
ATOM 4696 N N . SER A 1 593 ? 9.848 9.727 -45.922 1.00 28.77 593 SER A N 1
ATOM 4697 C CA . SER A 1 593 ? 10.824 9.794 -47.022 1.00 28.77 593 SER A CA 1
ATOM 4698 C C . SER A 1 593 ? 11.177 8.412 -47.572 1.00 28.77 593 SER A C 1
ATOM 4700 O O . SER A 1 593 ? 11.946 7.636 -47.011 1.00 28.77 593 SER A O 1
ATOM 4702 N N . ALA A 1 594 ? 10.630 8.123 -48.751 1.00 32.25 594 ALA A N 1
ATOM 4703 C CA . ALA A 1 594 ? 11.183 7.140 -49.664 1.00 32.25 594 ALA A CA 1
ATOM 4704 C C . ALA A 1 594 ? 12.455 7.721 -50.301 1.00 32.25 594 ALA A C 1
ATOM 4706 O O . ALA A 1 594 ? 12.402 8.236 -51.413 1.00 32.25 594 ALA A O 1
ATOM 4707 N N . LYS A 1 595 ? 13.596 7.676 -49.604 1.00 30.20 595 LYS A N 1
ATOM 4708 C CA . LYS A 1 595 ? 14.920 7.735 -50.243 1.00 30.20 595 LYS A CA 1
ATOM 4709 C C . LYS A 1 595 ? 15.896 6.818 -49.516 1.00 30.20 595 LYS A C 1
ATOM 4711 O O . LYS A 1 595 ? 16.117 6.916 -48.317 1.00 30.20 595 LYS A O 1
ATOM 4716 N N . THR A 1 596 ? 16.459 5.913 -50.301 1.00 31.72 596 THR A N 1
ATOM 4717 C CA . THR A 1 596 ? 17.548 4.986 -50.005 1.00 31.72 596 THR A CA 1
ATOM 4718 C C . THR A 1 596 ? 18.784 5.705 -49.455 1.00 31.72 596 THR A C 1
ATOM 4720 O O . THR A 1 596 ? 19.644 6.138 -50.218 1.00 31.72 596 THR A O 1
ATOM 4723 N N . SER A 1 597 ? 18.908 5.777 -48.133 1.00 32.78 597 SER A N 1
ATOM 4724 C CA . SER A 1 597 ? 20.194 5.705 -47.439 1.00 32.78 597 SER A CA 1
ATOM 4725 C C . SER A 1 597 ? 20.149 4.469 -46.541 1.00 32.78 597 SER A C 1
ATOM 4727 O O . SER A 1 597 ? 19.146 4.187 -45.883 1.00 32.78 597 SER A O 1
ATOM 4729 N N . VAL A 1 598 ? 21.193 3.646 -46.597 1.00 35.22 598 VAL A N 1
ATOM 4730 C CA . VAL A 1 598 ? 21.290 2.429 -45.785 1.00 35.22 598 VAL A CA 1
ATOM 4731 C C . VAL A 1 598 ? 21.375 2.859 -44.319 1.00 35.22 598 VAL A C 1
ATOM 4733 O O . VAL A 1 598 ? 22.426 3.320 -43.882 1.00 35.22 598 VAL A O 1
ATOM 4736 N N . LYS A 1 599 ? 20.258 2.741 -43.589 1.00 41.41 599 LYS A N 1
ATOM 4737 C CA . LYS A 1 599 ? 20.159 2.991 -42.144 1.00 41.41 599 LYS A CA 1
ATOM 4738 C C . LYS A 1 599 ? 21.164 2.100 -41.413 1.00 41.41 599 LYS A C 1
ATOM 4740 O O . LYS A 1 599 ? 21.095 0.873 -41.518 1.00 41.41 599 LYS A O 1
ATOM 4745 N N . LYS A 1 600 ? 22.097 2.705 -40.689 1.00 51.22 600 LYS A N 1
ATOM 4746 C CA . LYS A 1 600 ? 23.164 2.042 -39.938 1.00 51.22 600 LYS A CA 1
ATOM 4747 C C . LYS A 1 600 ? 22.875 2.281 -38.454 1.00 51.22 600 LYS A C 1
ATOM 4749 O O . LYS A 1 600 ? 23.479 3.147 -37.840 1.00 51.22 600 LYS A O 1
ATOM 4754 N N . GLY A 1 601 ? 21.945 1.502 -37.887 1.00 62.31 601 GLY A N 1
ATOM 4755 C CA . GLY A 1 601 ? 21.615 1.550 -36.451 1.00 62.31 601 GLY A CA 1
ATOM 4756 C C . GLY A 1 601 ? 22.809 1.203 -35.541 1.00 62.31 601 GLY A C 1
ATOM 4757 O O . GLY A 1 601 ? 23.956 1.228 -35.971 1.00 62.31 601 GLY A O 1
ATOM 4758 N N . ASN A 1 602 ? 22.574 0.805 -34.285 1.00 67.75 602 ASN A N 1
ATOM 4759 C CA . ASN A 1 602 ? 23.651 0.512 -33.312 1.00 67.75 602 ASN A CA 1
ATOM 4760 C C . ASN A 1 602 ? 24.763 -0.416 -33.861 1.00 67.75 602 ASN A C 1
ATOM 4762 O O . ASN A 1 602 ? 25.939 -0.233 -33.561 1.00 67.75 602 ASN A O 1
ATOM 4766 N N . SER A 1 603 ? 24.420 -1.371 -34.735 1.00 66.81 603 SER A N 1
ATOM 4767 C CA . SER A 1 603 ? 25.391 -2.226 -35.437 1.00 66.81 603 SER A CA 1
ATOM 4768 C C . SER A 1 603 ? 26.383 -1.445 -36.307 1.00 66.81 603 SER A C 1
ATOM 4770 O O . SER A 1 603 ? 27.577 -1.738 -36.309 1.00 66.81 603 SER A O 1
ATOM 4772 N N . GLY A 1 604 ? 25.905 -0.434 -37.030 1.00 72.44 604 GLY A N 1
ATOM 4773 C CA . GLY A 1 604 ? 26.724 0.434 -37.864 1.00 72.44 604 GLY A CA 1
ATOM 4774 C C . GLY A 1 604 ? 27.599 1.383 -37.050 1.00 72.44 604 GLY A C 1
ATOM 4775 O O . GLY A 1 604 ? 28.726 1.653 -37.473 1.00 72.44 604 GLY A O 1
ATOM 4776 N N . PHE A 1 605 ? 27.135 1.811 -35.868 1.00 80.88 605 PHE A N 1
ATOM 4777 C CA . PHE A 1 605 ? 27.971 2.508 -34.885 1.00 80.88 605 PHE A CA 1
ATOM 4778 C C . PHE A 1 605 ? 29.151 1.625 -34.472 1.00 80.88 605 PHE A C 1
ATOM 4780 O O . PHE A 1 605 ? 30.298 2.002 -34.700 1.00 80.88 605 PHE A O 1
ATOM 4787 N N . TRP A 1 606 ? 28.888 0.421 -33.952 1.00 80.31 606 TRP A N 1
ATOM 4788 C CA . TRP A 1 606 ? 29.942 -0.467 -33.452 1.00 80.31 606 TRP A CA 1
ATOM 4789 C C . TRP A 1 606 ? 30.909 -0.926 -34.546 1.00 80.31 606 TRP A C 1
ATOM 4791 O O . TRP A 1 606 ? 32.107 -1.034 -34.289 1.00 80.31 606 TRP A O 1
ATOM 4801 N N . GLN A 1 607 ? 30.427 -1.138 -35.774 1.00 79.88 607 GLN A N 1
ATOM 4802 C CA . GLN A 1 607 ? 31.284 -1.440 -36.922 1.00 79.88 607 GLN A CA 1
ATOM 4803 C C . GLN A 1 607 ? 32.206 -0.263 -37.266 1.00 79.88 607 GLN A C 1
ATOM 4805 O O . GLN A 1 607 ? 33.409 -0.448 -37.432 1.00 79.88 607 GLN A O 1
ATOM 4810 N N . SER A 1 608 ? 31.660 0.952 -37.360 1.00 81.94 608 SER A N 1
ATOM 4811 C CA . SER A 1 608 ? 32.443 2.146 -37.706 1.00 81.94 608 SER A CA 1
ATOM 4812 C C . SER A 1 608 ? 33.435 2.500 -36.596 1.00 81.94 608 SER A C 1
ATOM 4814 O O . SER A 1 608 ? 34.585 2.825 -36.874 1.00 81.94 608 SER A O 1
ATOM 4816 N N . PHE A 1 609 ? 33.021 2.341 -35.339 1.00 83.88 609 PHE A N 1
ATOM 4817 C CA . PHE A 1 609 ? 33.874 2.492 -34.167 1.00 83.88 609 PHE A CA 1
ATOM 4818 C C . PHE A 1 609 ? 34.998 1.445 -34.131 1.00 83.88 609 PHE A C 1
ATOM 4820 O O . PHE A 1 609 ? 36.151 1.781 -33.883 1.00 83.88 609 PHE A O 1
ATOM 4827 N N . GLY A 1 610 ? 34.684 0.178 -34.418 1.00 81.62 610 GLY A N 1
ATOM 4828 C CA . GLY A 1 610 ? 35.670 -0.902 -34.498 1.00 81.62 610 GLY A CA 1
ATOM 4829 C C . GLY A 1 610 ? 36.679 -0.714 -35.632 1.00 81.62 610 GLY A C 1
ATOM 4830 O O . GLY A 1 610 ? 37.847 -1.038 -35.455 1.00 81.62 610 GLY A O 1
ATOM 4831 N N . ASN A 1 611 ? 36.262 -0.133 -36.760 1.00 83.81 611 ASN A N 1
ATOM 4832 C CA . ASN A 1 611 ? 37.175 0.231 -37.847 1.00 83.81 611 ASN A CA 1
ATOM 4833 C C . ASN A 1 611 ? 38.142 1.353 -37.441 1.00 83.81 611 ASN A C 1
ATOM 4835 O O . ASN A 1 611 ? 39.279 1.366 -37.900 1.00 83.81 611 ASN A O 1
ATOM 4839 N N . LEU A 1 612 ? 37.689 2.284 -36.596 1.00 82.50 612 LEU A N 1
ATOM 4840 C CA . LEU A 1 612 ? 38.509 3.383 -36.085 1.00 82.50 612 LEU A CA 1
ATOM 4841 C C . LEU A 1 612 ? 39.464 2.930 -34.971 1.00 82.50 612 LEU A C 1
ATOM 4843 O O . LEU A 1 612 ? 40.553 3.473 -34.822 1.00 82.50 612 LEU A O 1
ATOM 4847 N N . PHE A 1 613 ? 39.067 1.911 -34.210 1.00 83.25 613 PHE A N 1
ATOM 4848 C CA . PHE A 1 613 ? 39.855 1.314 -33.134 1.00 83.25 613 PHE A CA 1
ATOM 4849 C C . PHE A 1 613 ? 39.999 -0.203 -33.335 1.00 83.25 613 PHE A C 1
ATOM 4851 O O . PHE A 1 613 ? 39.391 -0.977 -32.580 1.00 83.25 613 PHE A O 1
ATOM 4858 N N . PRO A 1 614 ? 40.783 -0.642 -34.339 1.00 80.31 614 PRO A N 1
ATOM 4859 C CA . PRO A 1 614 ? 40.915 -2.053 -34.676 1.00 80.31 614 PRO A CA 1
ATOM 4860 C C . PRO A 1 614 ? 41.631 -2.848 -33.577 1.00 80.31 614 PRO A C 1
ATOM 4862 O O . PRO A 1 614 ? 42.333 -2.301 -32.721 1.00 80.31 614 PRO A O 1
ATOM 4865 N N . LEU A 1 615 ? 41.460 -4.170 -33.606 1.00 78.44 615 LEU A N 1
ATOM 4866 C CA . LEU A 1 615 ? 42.294 -5.075 -32.816 1.00 78.44 615 LEU A CA 1
ATOM 4867 C C . LEU A 1 615 ? 43.724 -5.062 -33.371 1.00 78.44 615 LEU A C 1
ATOM 4869 O O . LEU A 1 615 ? 43.928 -5.034 -34.585 1.00 78.44 615 LEU A O 1
ATOM 4873 N N . GLN A 1 616 ? 44.706 -5.094 -32.478 1.00 77.50 616 GLN A N 1
ATOM 4874 C CA . GLN A 1 616 ? 46.115 -5.237 -32.832 1.00 77.50 616 GLN A CA 1
ATOM 4875 C C . GLN A 1 616 ? 46.410 -6.673 -33.311 1.00 77.50 616 GLN A C 1
ATOM 4877 O O . GLN A 1 616 ? 45.618 -7.585 -33.081 1.00 77.50 616 GLN A O 1
ATOM 4882 N N . GLU A 1 617 ? 47.557 -6.900 -33.966 1.00 72.75 617 GLU A N 1
ATOM 4883 C CA . GLU A 1 617 ? 47.932 -8.212 -34.543 1.00 72.75 617 GLU A CA 1
ATOM 4884 C C . GLU A 1 617 ? 47.974 -9.360 -33.515 1.00 72.75 617 GLU A C 1
ATOM 4886 O O . GLU A 1 617 ? 47.741 -10.518 -33.853 1.00 72.75 617 GLU A O 1
ATOM 4891 N N . ASN A 1 618 ? 48.229 -9.042 -32.246 1.00 72.31 618 ASN A N 1
ATOM 4892 C CA . ASN A 1 618 ? 48.202 -9.963 -31.104 1.00 72.31 618 ASN A CA 1
ATOM 4893 C C . ASN A 1 618 ? 46.788 -10.169 -30.512 1.00 72.31 618 ASN A C 1
ATOM 4895 O O . ASN A 1 618 ? 46.651 -10.799 -29.464 1.00 72.31 618 ASN A O 1
ATOM 4899 N N . GLY A 1 619 ? 45.751 -9.602 -31.133 1.00 68.56 619 GLY A N 1
ATOM 4900 C CA . GLY A 1 619 ? 44.363 -9.662 -30.683 1.00 68.56 619 GLY A CA 1
ATOM 4901 C C . GLY A 1 619 ? 43.997 -8.683 -29.564 1.00 68.56 619 GLY A C 1
ATOM 4902 O O . GLY A 1 619 ? 42.847 -8.695 -29.127 1.00 68.56 619 GLY A O 1
ATOM 4903 N N . THR A 1 620 ? 44.913 -7.826 -29.086 1.00 76.44 620 THR A N 1
ATOM 4904 C CA . THR A 1 620 ? 44.578 -6.860 -28.026 1.00 76.44 620 THR A CA 1
ATOM 4905 C C . THR A 1 620 ? 43.834 -5.639 -28.579 1.00 76.44 620 THR A C 1
ATOM 4907 O O . THR A 1 620 ? 44.126 -5.190 -29.690 1.00 76.44 620 THR A O 1
ATOM 4910 N N . PRO A 1 621 ? 42.869 -5.063 -27.836 1.00 75.69 621 PRO A N 1
ATOM 4911 C CA . PRO A 1 621 ? 42.191 -3.840 -28.255 1.00 75.69 621 PRO A CA 1
ATOM 4912 C C . PRO A 1 621 ? 43.157 -2.666 -28.403 1.00 75.69 621 PRO A C 1
ATOM 4914 O O . PRO A 1 621 ? 44.110 -2.549 -27.632 1.00 75.69 621 PRO A O 1
ATOM 4917 N N . HIS A 1 622 ? 42.872 -1.756 -29.339 1.00 80.38 622 HIS A N 1
ATOM 4918 C CA . HIS A 1 622 ? 43.620 -0.507 -29.458 1.00 80.38 622 HIS A CA 1
ATOM 4919 C C . HIS A 1 622 ? 43.702 0.221 -28.094 1.00 80.38 622 HIS A C 1
ATOM 4921 O O . HIS A 1 622 ? 42.661 0.387 -27.448 1.00 80.38 622 HIS A O 1
ATOM 4927 N N . PRO A 1 623 ? 44.880 0.712 -27.653 1.00 82.69 623 PRO A N 1
ATOM 4928 C CA . PRO A 1 623 ? 45.055 1.321 -26.326 1.00 82.69 623 PRO A CA 1
ATOM 4929 C C . PRO A 1 623 ? 44.106 2.492 -26.036 1.00 82.69 623 PRO A C 1
ATOM 4931 O O . PRO A 1 623 ? 43.707 2.716 -24.898 1.00 82.69 623 PRO A O 1
ATOM 4934 N N . LEU A 1 624 ? 43.710 3.226 -27.080 1.00 85.38 624 LEU A N 1
ATOM 4935 C CA . LEU A 1 624 ? 42.801 4.375 -26.981 1.00 85.38 624 LEU A CA 1
ATOM 4936 C C . LEU A 1 624 ? 41.323 4.024 -27.172 1.00 85.38 624 LEU A C 1
ATOM 4938 O O . LEU A 1 624 ? 40.480 4.912 -27.091 1.00 85.38 624 LEU A O 1
ATOM 4942 N N . ARG A 1 625 ? 40.985 2.748 -27.399 1.00 85.62 625 ARG A N 1
ATOM 4943 C CA . ARG A 1 625 ? 39.605 2.314 -27.664 1.00 85.62 625 ARG A CA 1
ATOM 4944 C C . ARG A 1 625 ? 38.657 2.713 -26.538 1.00 85.62 625 ARG A C 1
ATOM 4946 O O . ARG A 1 625 ? 37.564 3.191 -26.806 1.00 85.62 625 ARG A O 1
ATOM 4953 N N . GLN A 1 626 ? 39.064 2.540 -25.281 1.00 84.38 626 GLN A N 1
ATOM 4954 C CA . GLN A 1 626 ? 38.220 2.908 -24.143 1.00 84.38 626 GLN A CA 1
ATOM 4955 C C . GLN A 1 626 ? 38.015 4.425 -24.064 1.00 84.38 626 GLN A C 1
ATOM 4957 O O . GLN A 1 626 ? 36.893 4.880 -23.874 1.00 84.38 626 GLN A O 1
ATOM 4962 N N . LEU A 1 627 ? 39.079 5.203 -24.270 1.00 85.62 627 LEU A N 1
ATOM 4963 C CA . LEU A 1 627 ? 39.017 6.663 -24.247 1.00 85.62 627 LEU A CA 1
ATOM 4964 C C . LEU A 1 627 ? 38.136 7.211 -25.384 1.00 85.62 627 LEU A C 1
ATOM 4966 O O . LEU A 1 627 ? 37.288 8.068 -25.146 1.00 85.62 627 LEU A O 1
ATOM 4970 N N . GLY A 1 628 ? 38.275 6.659 -26.593 1.00 85.88 628 GLY A N 1
ATOM 4971 C CA . GLY A 1 628 ? 37.419 6.982 -27.735 1.00 85.88 628 GLY A CA 1
ATOM 4972 C C . GLY A 1 628 ? 35.959 6.575 -27.530 1.00 85.88 628 GLY A C 1
ATOM 4973 O O . GLY A 1 628 ? 35.056 7.290 -27.962 1.00 85.88 628 GLY A O 1
ATOM 4974 N N . LEU A 1 629 ? 35.705 5.461 -26.833 1.00 84.94 629 LEU A N 1
ATOM 4975 C CA . LEU A 1 629 ? 34.345 5.032 -26.506 1.00 84.94 629 LEU A CA 1
ATOM 4976 C C . LEU A 1 629 ? 33.691 5.975 -25.492 1.00 84.94 629 LEU A C 1
ATOM 4978 O O . LEU A 1 629 ? 32.545 6.363 -25.694 1.00 84.94 629 LEU A O 1
ATOM 4982 N N . GLU A 1 630 ? 34.405 6.377 -24.434 1.00 87.31 630 GLU A N 1
ATOM 4983 C CA . GLU A 1 630 ? 33.879 7.358 -23.475 1.00 87.31 630 GLU A CA 1
ATOM 4984 C C . GLU A 1 630 ? 33.585 8.699 -24.152 1.00 87.31 630 GLU A C 1
ATOM 4986 O O . GLU A 1 630 ? 32.545 9.292 -23.876 1.00 87.31 630 GLU A O 1
ATOM 4991 N N . TYR A 1 631 ? 34.453 9.149 -25.066 1.00 89.88 631 TYR A N 1
ATOM 4992 C CA . TYR A 1 631 ? 34.217 10.355 -25.861 1.00 89.88 631 TYR A CA 1
ATOM 4993 C C . TYR A 1 631 ? 32.906 10.251 -26.652 1.00 89.88 631 TYR A C 1
ATOM 4995 O O . TYR A 1 631 ? 32.012 11.082 -26.492 1.00 89.88 631 TYR A O 1
ATOM 5003 N N . ALA A 1 632 ? 32.755 9.188 -27.450 1.00 86.25 632 ALA A N 1
ATOM 5004 C CA . ALA A 1 632 ? 31.562 8.980 -28.265 1.00 86.25 632 ALA A CA 1
ATOM 5005 C C . ALA A 1 632 ? 30.291 8.846 -27.412 1.00 86.25 632 ALA A C 1
ATOM 5007 O O . ALA A 1 632 ? 29.262 9.429 -27.745 1.00 86.25 632 ALA A O 1
ATOM 5008 N N . ILE A 1 633 ? 30.356 8.125 -26.287 1.00 84.88 633 ILE A N 1
ATOM 5009 C CA . ILE A 1 633 ? 29.229 7.986 -25.356 1.00 84.88 633 ILE A CA 1
ATOM 5010 C C . ILE A 1 633 ? 28.846 9.340 -24.756 1.00 84.88 633 ILE A C 1
ATOM 5012 O O . ILE A 1 633 ? 27.654 9.638 -24.699 1.00 84.88 633 ILE A O 1
ATOM 5016 N N . SER A 1 634 ? 29.806 10.168 -24.335 1.00 87.94 634 SER A N 1
ATOM 5017 C CA . SER A 1 634 ? 29.512 11.511 -23.817 1.00 87.94 634 SER A CA 1
ATOM 5018 C C . SER A 1 634 ? 28.874 12.407 -24.883 1.00 87.94 634 SER A C 1
ATOM 5020 O O . SER A 1 634 ? 27.858 13.039 -24.606 1.00 87.94 634 SER A O 1
ATOM 5022 N N . LYS A 1 635 ? 29.345 12.362 -26.138 1.00 88.44 635 LYS A N 1
ATOM 5023 C CA . LYS A 1 635 ? 28.701 13.063 -27.268 1.00 88.44 635 LYS A CA 1
ATOM 5024 C C . LYS A 1 635 ? 27.269 12.589 -27.522 1.00 88.44 635 LYS A C 1
ATOM 5026 O O . LYS A 1 635 ? 26.374 13.405 -27.741 1.00 88.44 635 LYS A O 1
ATOM 5031 N N . ILE A 1 636 ? 27.034 11.276 -27.482 1.00 85.25 636 ILE A N 1
ATOM 5032 C CA . ILE A 1 636 ? 25.693 10.695 -27.635 1.00 85.25 636 ILE A CA 1
ATOM 5033 C C . ILE A 1 636 ? 24.792 11.139 -26.479 1.00 85.25 636 ILE A C 1
ATOM 5035 O O . ILE A 1 636 ? 23.667 11.564 -26.723 1.00 85.25 636 ILE A O 1
ATOM 5039 N N . ARG A 1 637 ? 25.282 11.101 -25.234 1.00 84.56 637 ARG A N 1
ATOM 5040 C CA . ARG A 1 637 ? 24.539 11.548 -24.045 1.00 84.56 637 ARG A CA 1
ATOM 5041 C C . ARG A 1 637 ? 24.180 13.024 -24.113 1.00 84.56 637 ARG A C 1
ATOM 5043 O O . ARG A 1 637 ? 23.026 13.349 -23.866 1.00 84.56 637 ARG A O 1
ATOM 5050 N N . ALA A 1 638 ? 25.118 13.891 -24.489 1.00 86.06 638 ALA A N 1
ATOM 5051 C CA . ALA A 1 638 ? 24.867 15.321 -24.645 1.00 86.06 638 ALA A CA 1
ATOM 5052 C C . ALA A 1 638 ? 23.731 15.586 -25.650 1.00 86.06 638 ALA A C 1
ATOM 5054 O O . ALA A 1 638 ? 22.777 16.304 -25.345 1.00 86.06 638 ALA A O 1
ATOM 5055 N N . LYS A 1 639 ? 23.772 14.933 -26.822 1.00 83.56 639 LYS A N 1
ATOM 5056 C CA . LYS A 1 639 ? 22.712 15.041 -27.843 1.00 83.56 639 LYS A CA 1
ATOM 5057 C C . LYS A 1 639 ? 21.375 14.491 -27.361 1.00 83.56 639 LYS A C 1
ATOM 5059 O O . LYS A 1 639 ? 20.340 15.106 -27.604 1.00 83.56 639 LYS A O 1
ATOM 5064 N N . PHE A 1 640 ? 21.404 13.358 -26.667 1.00 77.69 640 PHE A N 1
ATOM 5065 C CA . PHE A 1 640 ? 20.216 12.721 -26.119 1.00 77.69 640 PHE A CA 1
ATOM 5066 C C . PHE A 1 640 ? 19.528 13.635 -25.096 1.00 77.69 640 PHE A C 1
ATOM 5068 O O . PHE A 1 640 ? 18.373 13.996 -25.298 1.00 77.69 640 PHE A O 1
ATOM 5075 N N . LYS A 1 641 ? 20.271 14.147 -24.104 1.00 79.44 641 LYS A N 1
ATOM 5076 C CA . LYS A 1 641 ? 19.776 15.128 -23.121 1.00 79.44 641 LYS A CA 1
ATOM 5077 C C . LYS A 1 641 ? 19.243 16.406 -23.779 1.00 79.44 641 LYS A C 1
ATOM 5079 O O . LYS A 1 641 ? 18.198 16.924 -23.399 1.00 79.44 641 LYS A O 1
ATOM 5084 N N . GLY A 1 642 ? 19.908 16.890 -24.830 1.00 75.12 642 GLY A N 1
ATOM 5085 C CA . GLY A 1 642 ? 19.449 18.051 -25.598 1.00 75.12 642 GLY A CA 1
ATOM 5086 C C . GLY A 1 642 ? 18.138 17.829 -26.368 1.00 75.12 642 GLY A C 1
ATOM 5087 O O . GLY A 1 642 ? 17.356 18.769 -26.521 1.00 75.12 642 GLY A O 1
ATOM 5088 N N . PHE A 1 643 ? 17.882 16.606 -26.841 1.00 72.38 643 PHE A N 1
ATOM 5089 C CA . PHE A 1 643 ? 16.682 16.238 -27.603 1.00 72.38 643 PHE A CA 1
ATOM 5090 C C . PHE A 1 643 ? 15.449 16.005 -26.740 1.00 72.38 643 PHE A C 1
ATOM 5092 O O . PHE A 1 643 ? 14.333 16.279 -27.179 1.00 72.38 643 PHE A O 1
ATOM 5099 N N . GLN A 1 644 ? 15.650 15.577 -25.497 1.00 66.38 644 GLN A N 1
ATOM 5100 C CA . GLN A 1 644 ? 14.572 15.284 -24.554 1.00 66.38 644 GLN A CA 1
ATOM 5101 C C . GLN A 1 644 ? 13.591 16.454 -24.375 1.00 66.38 644 GLN A C 1
ATOM 5103 O O . GLN A 1 644 ? 12.426 16.221 -24.074 1.00 66.38 644 GLN A O 1
ATOM 5108 N N . LYS A 1 645 ? 13.993 17.696 -24.678 1.00 63.03 645 LYS A N 1
ATOM 5109 C CA . LYS A 1 645 ? 13.139 18.896 -24.661 1.00 63.03 645 LYS A CA 1
ATOM 5110 C C . LYS A 1 645 ? 11.918 18.848 -25.589 1.00 63.03 645 LYS A C 1
ATOM 5112 O O . LYS A 1 645 ? 10.927 19.517 -25.296 1.00 63.03 645 LYS A O 1
ATOM 5117 N N . GLU A 1 646 ? 11.989 18.152 -26.726 1.00 57.28 646 GLU A N 1
ATOM 5118 C CA . GLU A 1 646 ? 10.905 18.138 -27.724 1.00 57.28 646 GLU A CA 1
ATOM 5119 C C . GLU A 1 646 ? 9.654 17.393 -27.214 1.00 57.28 646 GLU A C 1
ATOM 5121 O O . GLU A 1 646 ? 8.582 18.007 -27.200 1.00 57.28 646 GLU A O 1
ATOM 5126 N N . PRO A 1 647 ? 9.766 16.158 -26.678 1.00 56.34 647 PRO A N 1
ATOM 5127 C CA . PRO A 1 647 ? 8.658 15.468 -26.019 1.00 56.34 647 PRO A CA 1
ATOM 5128 C C . PRO A 1 647 ? 8.008 16.256 -24.872 1.00 56.34 647 PRO A C 1
ATOM 5130 O O . PRO A 1 647 ? 6.784 16.260 -24.772 1.00 56.34 647 PRO A O 1
ATOM 5133 N N . TYR A 1 648 ? 8.779 16.954 -24.021 1.00 58.62 648 TYR A N 1
ATOM 5134 C CA . TYR A 1 648 ? 8.210 17.760 -22.921 1.00 58.62 648 TYR A CA 1
ATOM 5135 C C . TYR A 1 648 ? 7.296 18.882 -23.431 1.00 58.62 648 TYR A C 1
ATOM 5137 O O . TYR A 1 648 ? 6.285 19.186 -22.802 1.00 58.62 648 TYR A O 1
ATOM 5145 N N . ARG A 1 649 ? 7.611 19.479 -24.587 1.00 56.53 649 ARG A N 1
ATOM 5146 C CA . ARG A 1 649 ? 6.788 20.544 -25.182 1.00 56.53 649 ARG A CA 1
ATOM 5147 C C . ARG A 1 649 ? 5.471 20.028 -25.752 1.00 56.53 649 ARG A C 1
ATOM 5149 O O . ARG A 1 649 ? 4.477 20.731 -25.646 1.00 56.53 649 ARG A O 1
ATOM 5156 N N . GLU A 1 650 ? 5.457 18.834 -26.344 1.00 55.94 650 GLU A N 1
ATOM 5157 C CA . GLU A 1 650 ? 4.227 18.214 -26.864 1.00 55.94 650 GLU A CA 1
ATOM 5158 C C . GLU A 1 650 ? 3.315 17.711 -25.732 1.00 55.94 650 GLU A C 1
ATOM 5160 O O . GLU A 1 650 ? 2.095 17.829 -25.814 1.00 55.94 650 GLU A O 1
ATOM 5165 N N . LYS A 1 651 ? 3.912 17.212 -24.645 1.00 58.94 651 LYS A N 1
ATOM 5166 C CA . LYS A 1 651 ? 3.213 16.664 -23.475 1.00 58.94 651 LYS A CA 1
ATOM 5167 C C . LYS A 1 651 ? 2.436 17.696 -22.657 1.00 58.94 651 LYS A C 1
ATOM 5169 O O . LYS A 1 651 ? 1.386 17.360 -22.129 1.00 58.94 651 LYS A O 1
ATOM 5174 N N . LEU A 1 652 ? 2.906 18.943 -22.587 1.00 56.66 652 LEU A N 1
ATOM 5175 C CA . LEU A 1 652 ? 2.244 20.030 -21.846 1.00 56.66 652 LEU A CA 1
ATOM 5176 C C . LEU A 1 652 ? 0.808 20.318 -22.316 1.00 56.66 652 LEU A C 1
ATOM 5178 O O . LEU A 1 652 ? 0.026 20.898 -21.568 1.00 56.66 652 LEU A O 1
ATOM 5182 N N . TYR A 1 653 ? 0.458 19.934 -23.546 1.00 61.31 653 TYR A N 1
ATOM 5183 C CA . TYR A 1 653 ? -0.879 20.156 -24.093 1.00 61.31 653 TYR A CA 1
ATOM 5184 C C . TYR A 1 653 ? -1.902 19.114 -23.637 1.00 61.31 653 TYR A C 1
ATOM 5186 O O . TYR A 1 653 ? -3.095 19.398 -23.707 1.00 61.31 653 TYR A O 1
ATOM 5194 N N . VAL A 1 654 ? -1.459 17.944 -23.163 1.00 62.84 654 VAL A N 1
ATOM 5195 C CA . VAL A 1 654 ? -2.321 16.890 -22.612 1.00 62.84 654 VAL A CA 1
ATOM 5196 C C . VAL A 1 654 ? -2.250 16.970 -21.087 1.00 62.84 654 VAL A C 1
ATOM 5198 O O . VAL A 1 654 ? -1.236 16.640 -20.479 1.00 62.84 654 VAL A O 1
ATOM 5201 N N . LYS A 1 655 ? -3.335 17.436 -20.466 1.00 65.88 655 LYS A N 1
ATOM 5202 C CA . LYS A 1 655 ? -3.489 17.552 -19.007 1.00 65.88 655 LYS A CA 1
ATOM 5203 C C . LYS A 1 655 ? -3.826 16.228 -18.322 1.00 65.88 655 LYS A C 1
ATOM 5205 O O . LYS A 1 655 ? -3.681 16.144 -17.105 1.00 65.88 655 LYS A O 1
ATOM 5210 N N . GLY A 1 656 ? -4.395 15.278 -19.057 1.00 69.75 656 GLY A N 1
ATOM 5211 C CA . GLY A 1 656 ? -5.042 14.102 -18.485 1.00 69.75 656 GLY A CA 1
ATOM 5212 C C . GLY A 1 656 ? -5.582 13.141 -19.547 1.00 69.75 656 GLY A C 1
ATOM 5213 O O . GLY A 1 656 ? -5.943 13.563 -20.642 1.00 69.75 656 GLY A O 1
ATOM 5214 N N . ILE A 1 657 ? -5.778 11.887 -19.171 1.00 72.50 657 ILE A N 1
ATOM 5215 C CA . ILE A 1 657 ? -6.612 10.871 -19.798 1.00 72.50 657 ILE A CA 1
ATOM 5216 C C . ILE A 1 657 ? -7.777 10.650 -18.843 1.00 72.50 657 ILE A C 1
ATOM 5218 O O . ILE A 1 657 ? -7.631 10.266 -17.672 1.00 72.50 657 ILE A O 1
ATOM 5222 N N . ASP A 1 658 ? -8.976 10.906 -19.348 1.00 78.31 658 ASP A N 1
ATOM 5223 C CA . ASP A 1 658 ? -10.195 10.576 -18.639 1.00 78.31 658 ASP A CA 1
ATOM 5224 C C . ASP A 1 658 ? -10.702 9.213 -19.086 1.00 78.31 658 ASP A C 1
ATOM 5226 O O . ASP A 1 658 ? -11.138 9.031 -20.217 1.00 78.31 658 ASP A O 1
ATOM 5230 N N . ILE A 1 659 ? -10.641 8.248 -18.174 1.00 83.69 659 ILE A N 1
ATOM 5231 C CA . ILE A 1 659 ? -11.241 6.930 -18.337 1.00 83.69 659 ILE A CA 1
ATOM 5232 C C . ILE A 1 659 ? -12.545 6.919 -17.547 1.00 83.69 659 ILE A C 1
ATOM 5234 O O . ILE A 1 659 ? -12.537 6.989 -16.310 1.00 83.69 659 ILE A O 1
ATOM 5238 N N . ARG A 1 660 ? -13.659 6.808 -18.265 1.00 87.06 660 ARG A N 1
ATOM 5239 C CA . ARG A 1 660 ? -15.006 6.631 -17.714 1.00 87.06 660 ARG A CA 1
ATOM 5240 C C . ARG A 1 660 ? -15.501 5.236 -18.064 1.00 87.06 660 ARG A C 1
ATOM 5242 O O . ARG A 1 660 ? -15.087 4.668 -19.066 1.00 87.06 660 ARG A O 1
ATOM 5249 N N . HIS A 1 661 ? -16.385 4.670 -17.251 1.00 90.12 661 HIS A N 1
ATOM 5250 C CA . HIS A 1 661 ? -16.999 3.381 -17.559 1.00 90.12 661 HIS A CA 1
ATOM 5251 C C . HIS A 1 661 ? -18.501 3.410 -17.305 1.00 90.12 661 HIS A C 1
ATOM 5253 O O . HIS A 1 661 ? -18.996 4.189 -16.488 1.00 90.12 661 HIS A O 1
ATOM 5259 N N . ARG A 1 662 ? -19.223 2.538 -18.005 1.00 91.56 662 ARG A N 1
ATOM 5260 C CA . ARG A 1 662 ? -20.659 2.309 -17.823 1.00 91.56 662 ARG A CA 1
ATOM 5261 C C . ARG A 1 662 ? -20.984 0.829 -17.990 1.00 91.56 662 ARG A C 1
ATOM 5263 O O . ARG A 1 662 ? -20.313 0.126 -18.744 1.00 91.56 662 ARG A O 1
ATOM 5270 N N . PHE A 1 663 ? -22.007 0.366 -17.278 1.00 88.44 663 PHE A N 1
ATOM 5271 C CA . PHE A 1 663 ? -22.496 -1.007 -17.383 1.00 88.44 663 PHE A CA 1
ATOM 5272 C C . PHE A 1 663 ? -23.684 -1.058 -18.348 1.00 88.44 663 PHE A C 1
ATOM 5274 O O . PHE A 1 663 ? -24.708 -0.423 -18.101 1.00 88.44 663 PHE A O 1
ATOM 5281 N N . GLU A 1 664 ? -23.565 -1.818 -19.436 1.00 86.38 664 GLU A N 1
ATOM 5282 C CA . GLU A 1 664 ? -24.596 -1.941 -20.474 1.00 86.38 664 GLU A CA 1
ATOM 5283 C C . GLU A 1 664 ? -24.802 -3.405 -20.861 1.00 86.38 664 GLU A C 1
ATOM 5285 O O . GLU A 1 664 ? -23.890 -4.041 -21.369 1.00 86.38 664 GLU A O 1
ATOM 5290 N N . ASN A 1 665 ? -26.007 -3.957 -20.679 1.00 81.25 665 ASN A N 1
ATOM 5291 C CA . ASN A 1 665 ? -26.343 -5.321 -21.122 1.00 81.25 665 ASN A CA 1
ATOM 5292 C C . ASN A 1 665 ? -25.311 -6.391 -20.692 1.00 81.25 665 ASN A C 1
ATOM 5294 O O . ASN A 1 665 ? -24.861 -7.180 -21.521 1.00 81.25 665 ASN A O 1
ATOM 5298 N N . ALA A 1 666 ? -24.925 -6.395 -19.409 1.00 77.12 666 ALA A N 1
ATOM 5299 C CA . ALA A 1 666 ? -23.880 -7.261 -18.841 1.00 77.12 666 ALA A CA 1
ATOM 5300 C C . ALA A 1 666 ? -22.450 -7.006 -19.370 1.00 77.12 666 ALA A C 1
ATOM 5302 O O . ALA A 1 666 ? -21.550 -7.799 -19.103 1.00 77.12 666 ALA A O 1
ATOM 5303 N N . LYS A 1 667 ? -22.230 -5.888 -20.069 1.00 83.69 667 LYS A N 1
ATOM 5304 C CA . LYS A 1 667 ? -20.923 -5.421 -20.532 1.00 83.69 667 LYS A CA 1
ATOM 5305 C C . LYS A 1 667 ? -20.412 -4.247 -19.705 1.00 83.69 667 LYS A C 1
ATOM 5307 O O . LYS A 1 667 ? -21.203 -3.448 -19.206 1.00 83.69 667 LYS A O 1
ATOM 5312 N N . VAL A 1 668 ? -19.095 -4.122 -19.615 1.00 88.62 668 VAL A N 1
ATOM 5313 C CA . VAL A 1 668 ? -18.390 -2.930 -19.145 1.00 88.62 668 VAL A CA 1
ATOM 5314 C C . VAL A 1 668 ? -17.869 -2.195 -20.368 1.00 88.62 668 VAL A C 1
ATOM 5316 O O . VAL A 1 668 ? -17.036 -2.726 -21.101 1.00 88.62 668 VAL A O 1
ATOM 5319 N N . VAL A 1 669 ? -18.364 -0.981 -20.588 1.00 86.31 669 VAL A N 1
ATOM 5320 C CA . VAL A 1 669 ? -17.907 -0.126 -21.683 1.00 86.31 669 VAL A CA 1
ATOM 5321 C C . VAL A 1 669 ? -17.041 0.983 -21.110 1.00 86.31 669 VAL A C 1
ATOM 5323 O O . VAL A 1 669 ? -17.529 1.802 -20.329 1.00 86.31 669 VAL A O 1
ATOM 5326 N N . PHE A 1 670 ? -15.765 0.994 -21.482 1.00 85.25 670 PHE A N 1
ATOM 5327 C CA . PHE A 1 670 ? -14.805 2.036 -21.142 1.00 85.25 670 PHE A CA 1
ATOM 5328 C C . PHE A 1 670 ? -14.792 3.103 -22.226 1.00 85.25 670 PHE A C 1
ATOM 5330 O O . PHE A 1 670 ? -14.574 2.792 -23.388 1.00 85.25 670 PHE A O 1
ATOM 5337 N N . GLN A 1 671 ? -14.983 4.356 -21.834 1.00 85.25 671 GLN A N 1
ATOM 5338 C CA . GLN A 1 671 ? -14.762 5.520 -22.677 1.00 85.25 671 GLN A CA 1
ATOM 5339 C C . GLN A 1 671 ? -13.436 6.169 -22.278 1.00 85.25 671 GLN A C 1
ATOM 5341 O O . GLN A 1 671 ? -13.241 6.474 -21.098 1.00 85.25 671 GLN A O 1
ATOM 5346 N N . ILE A 1 672 ? -12.544 6.368 -23.248 1.00 81.19 672 ILE A N 1
ATOM 5347 C CA . ILE A 1 672 ? -11.229 6.986 -23.049 1.00 81.19 672 ILE A CA 1
ATOM 5348 C C . ILE A 1 672 ? -11.170 8.299 -23.830 1.00 81.19 672 ILE A C 1
ATOM 5350 O O . ILE A 1 672 ? -11.283 8.289 -25.056 1.00 81.19 672 ILE A O 1
ATOM 5354 N N . ASP A 1 673 ? -10.982 9.406 -23.108 1.00 76.31 673 ASP A N 1
ATOM 5355 C CA . ASP A 1 673 ? -10.931 10.769 -23.648 1.00 76.31 673 ASP A CA 1
ATOM 5356 C C . ASP A 1 673 ? -9.613 11.472 -23.256 1.00 76.31 673 ASP A C 1
ATOM 5358 O O . ASP A 1 673 ? -9.125 11.301 -22.135 1.00 76.31 673 ASP A O 1
ATOM 5362 N N . LEU A 1 674 ? -9.059 12.329 -24.127 1.00 71.56 674 LEU A N 1
ATOM 5363 C CA . LEU A 1 674 ? -7.933 13.207 -23.764 1.00 71.56 674 LEU A CA 1
ATOM 5364 C C . LEU A 1 674 ? -8.412 14.547 -23.205 1.00 71.56 674 LEU A C 1
ATOM 5366 O O . LEU A 1 674 ? -9.173 15.279 -23.836 1.00 71.56 674 LEU A O 1
ATOM 5370 N N . LYS A 1 675 ? -7.878 14.932 -22.048 1.00 74.12 675 LYS A N 1
ATOM 5371 C CA . LYS A 1 675 ? -8.017 16.279 -21.488 1.00 74.12 675 LYS A CA 1
ATOM 5372 C C . LYS A 1 675 ? -6.895 17.159 -22.021 1.00 74.12 675 LYS A C 1
ATOM 5374 O O . LYS A 1 675 ? -5.736 16.965 -21.673 1.00 74.12 675 LYS A O 1
ATOM 5379 N N . MET A 1 676 ? -7.248 18.153 -22.829 1.00 72.81 676 MET A N 1
ATOM 5380 C CA . MET A 1 676 ? -6.297 19.112 -23.403 1.00 72.81 676 MET A CA 1
ATOM 5381 C C . MET A 1 676 ? -6.200 20.400 -22.565 1.00 72.81 676 MET A C 1
ATOM 5383 O O . MET A 1 676 ? -7.132 20.742 -21.835 1.00 72.81 676 MET A O 1
ATOM 5387 N N . ASP A 1 677 ? -5.096 21.143 -22.676 1.00 69.19 677 ASP A N 1
ATOM 5388 C CA . ASP A 1 677 ? -4.993 22.497 -22.113 1.00 69.19 677 ASP A CA 1
ATOM 5389 C C . ASP A 1 677 ? -5.903 23.495 -22.864 1.00 69.19 677 ASP A C 1
ATOM 5391 O O . ASP A 1 677 ? -5.982 23.490 -24.094 1.00 69.19 677 ASP A O 1
ATOM 5395 N N . GLU A 1 678 ? -6.578 24.378 -22.121 1.00 64.81 678 GLU A N 1
ATOM 5396 C CA . GLU A 1 678 ? -7.544 25.359 -22.636 1.00 64.81 678 GLU A CA 1
ATOM 5397 C C . GLU A 1 678 ? -6.860 26.413 -23.521 1.00 64.81 678 GLU A C 1
ATOM 5399 O O . GLU A 1 678 ? -7.414 26.815 -24.543 1.00 64.81 678 GLU A O 1
ATOM 5404 N N . GLU A 1 679 ? -5.621 26.806 -23.188 1.00 61.22 679 GLU A N 1
ATOM 5405 C CA . GLU A 1 679 ? -4.809 27.734 -23.997 1.00 61.22 679 GLU A CA 1
ATOM 5406 C C . GLU A 1 679 ? -4.472 27.149 -25.385 1.00 61.22 679 GLU A C 1
ATOM 5408 O O . GLU A 1 679 ? -4.264 27.895 -26.344 1.00 61.22 679 GLU A O 1
ATOM 5413 N N . TYR A 1 680 ? -4.447 25.817 -25.519 1.00 56.78 680 TYR A N 1
ATOM 5414 C CA . TYR A 1 680 ? -4.105 25.126 -26.764 1.00 56.78 680 TYR A CA 1
ATOM 5415 C C . TYR A 1 680 ? -5.299 24.963 -27.713 1.00 56.78 680 TYR A C 1
ATOM 5417 O O . TYR A 1 680 ? -5.124 25.007 -28.930 1.00 56.78 680 TYR A O 1
ATOM 5425 N N . GLN A 1 681 ? -6.528 24.871 -27.188 1.00 53.78 681 GLN A N 1
ATOM 5426 C CA . GLN A 1 681 ? -7.742 24.800 -28.017 1.00 53.78 681 GLN A CA 1
ATOM 5427 C C . GLN A 1 681 ? -7.941 26.045 -28.912 1.00 53.78 681 GLN A C 1
ATOM 5429 O O . GLN A 1 681 ? -8.718 25.998 -29.865 1.00 53.78 681 GLN A O 1
ATOM 5434 N N . ALA A 1 682 ? -7.223 27.145 -28.648 1.00 53.47 682 ALA A N 1
ATOM 5435 C CA . ALA A 1 682 ? -7.341 28.419 -29.355 1.00 53.47 682 ALA A CA 1
ATOM 5436 C C . ALA A 1 682 ? -6.383 28.617 -30.557 1.00 53.47 682 ALA A C 1
ATOM 5438 O O . ALA A 1 682 ? -6.529 29.615 -31.267 1.00 53.47 682 ALA A O 1
ATOM 5439 N N . HIS A 1 683 ? -5.425 27.715 -30.829 1.00 48.59 683 HIS A N 1
ATOM 5440 C CA . HIS A 1 683 ? -4.410 27.905 -31.886 1.00 48.59 683 HIS A CA 1
ATOM 5441 C C . HIS A 1 683 ? -4.424 26.803 -32.973 1.00 48.59 683 HIS A C 1
ATOM 5443 O O . HIS A 1 683 ? -3.864 25.732 -32.755 1.00 48.59 683 HIS A O 1
ATOM 5449 N N . PRO A 1 684 ? -4.982 27.062 -34.180 1.00 46.88 684 PRO A N 1
ATOM 5450 C CA . PRO A 1 684 ? -5.096 26.056 -35.248 1.00 46.88 684 PRO A CA 1
ATOM 5451 C C . PRO A 1 684 ? -3.874 25.922 -36.174 1.00 46.88 684 PRO A C 1
ATOM 5453 O O . PRO A 1 684 ? -3.843 25.020 -37.009 1.00 46.88 684 PRO A O 1
ATOM 5456 N N . GLU A 1 685 ? -2.882 26.816 -36.111 1.00 42.81 685 GLU A N 1
ATOM 5457 C CA . GLU A 1 685 ? -1.837 26.876 -37.143 1.00 42.81 685 GLU A CA 1
ATOM 5458 C C . GLU A 1 685 ? -0.513 26.239 -36.698 1.00 42.81 685 GLU A C 1
ATOM 5460 O O . GLU A 1 685 ? 0.337 26.860 -36.061 1.00 42.81 685 GLU A O 1
ATOM 5465 N N . GLY A 1 686 ? -0.307 24.989 -37.126 1.00 49.03 686 GLY A N 1
ATOM 5466 C CA . GLY A 1 686 ? 1.026 24.517 -37.511 1.00 49.03 686 GLY A CA 1
ATOM 5467 C C . GLY A 1 686 ? 1.705 23.438 -36.665 1.00 49.03 686 GLY A C 1
ATOM 5468 O O . GLY A 1 686 ? 2.832 23.085 -37.011 1.00 49.03 686 GLY A O 1
ATOM 5469 N N . LYS A 1 687 ? 1.096 22.871 -35.611 1.00 50.59 687 LYS A N 1
ATOM 5470 C CA . LYS A 1 687 ? 1.679 21.729 -34.862 1.00 50.59 687 LYS A CA 1
ATOM 5471 C C . LYS A 1 687 ? 0.609 20.723 -34.396 1.00 50.59 687 LYS A C 1
ATOM 5473 O O . LYS A 1 687 ? -0.500 21.138 -34.099 1.00 50.59 687 LYS A O 1
ATOM 5478 N N . LYS A 1 688 ? 0.987 19.430 -34.422 1.00 53.00 688 LYS A N 1
ATOM 5479 C CA . LYS A 1 688 ? 0.220 18.159 -34.304 1.00 53.00 688 LYS A CA 1
ATOM 5480 C C . LYS A 1 688 ? -1.247 18.254 -33.825 1.00 53.00 688 LYS A C 1
ATOM 5482 O O . LYS A 1 688 ? -1.518 18.622 -32.694 1.00 53.00 688 LYS A O 1
ATOM 5487 N N . ASP A 1 689 ? -2.163 17.813 -34.693 1.00 59.41 689 ASP A N 1
ATOM 5488 C CA . ASP A 1 689 ? -3.612 17.691 -34.459 1.00 59.41 689 ASP A CA 1
ATOM 5489 C C . ASP A 1 689 ? -3.929 16.753 -33.265 1.00 59.41 689 ASP A C 1
ATOM 5491 O O . ASP A 1 689 ? -3.511 15.592 -33.302 1.00 59.41 689 ASP A O 1
ATOM 5495 N N . PRO A 1 690 ? -4.675 17.196 -32.230 1.00 58.81 690 PRO A N 1
ATOM 5496 C CA . PRO A 1 690 ? -5.132 16.347 -31.123 1.00 58.81 690 PRO A CA 1
ATOM 5497 C C . PRO A 1 690 ? -5.859 15.079 -31.576 1.00 58.81 690 PRO A C 1
ATOM 5499 O O . PRO A 1 690 ? -5.718 14.035 -30.942 1.00 58.81 690 PRO A O 1
ATOM 5502 N N . ARG A 1 691 ? -6.577 15.138 -32.708 1.00 60.69 691 ARG A N 1
ATOM 5503 C CA . ARG A 1 691 ? -7.223 13.961 -33.302 1.00 60.69 691 ARG A CA 1
ATOM 5504 C C . ARG A 1 691 ? -6.207 12.937 -33.765 1.00 60.69 691 ARG A C 1
ATOM 5506 O O . ARG A 1 691 ? -6.415 11.766 -33.513 1.00 60.69 691 ARG A O 1
ATOM 5513 N N . LYS A 1 692 ? -5.071 13.359 -34.330 1.00 62.12 692 LYS A N 1
ATOM 5514 C CA . LYS A 1 692 ? -3.976 12.442 -34.677 1.00 62.12 692 LYS A CA 1
ATOM 5515 C C . LYS A 1 692 ? -3.328 11.817 -33.442 1.00 62.12 692 LYS A C 1
ATOM 5517 O O . LYS A 1 692 ? -2.831 10.704 -33.530 1.00 62.12 692 LYS A O 1
ATOM 5522 N N . LEU A 1 693 ? -3.285 12.513 -32.301 1.00 61.53 693 LEU A N 1
ATOM 5523 C CA . LEU A 1 693 ? -2.748 11.944 -31.057 1.00 61.53 693 LEU A CA 1
ATOM 5524 C C . LEU A 1 693 ? -3.696 10.878 -30.485 1.00 61.53 693 LEU A C 1
ATOM 5526 O O . LEU A 1 693 ? -3.243 9.802 -30.114 1.00 61.53 693 LEU A O 1
ATOM 5530 N N . LEU A 1 694 ? -5.003 11.156 -30.483 1.00 63.16 694 LEU A N 1
ATOM 5531 C CA . LEU A 1 694 ? -6.051 10.196 -30.125 1.00 63.16 694 LEU A CA 1
ATOM 5532 C C . LEU A 1 694 ? -6.143 9.036 -31.107 1.00 63.16 694 LEU A C 1
ATOM 5534 O O . LEU A 1 694 ? -6.273 7.906 -30.669 1.00 63.16 694 LEU A O 1
ATOM 5538 N N . GLU A 1 695 ? -6.021 9.287 -32.408 1.00 62.94 695 GLU A N 1
ATOM 5539 C CA . GLU A 1 695 ? -5.901 8.251 -33.433 1.00 62.94 695 GLU A CA 1
ATOM 5540 C C . GLU A 1 695 ? -4.637 7.435 -33.209 1.00 62.94 695 GLU A C 1
ATOM 5542 O O . GLU A 1 695 ? -4.725 6.230 -33.287 1.00 62.94 695 GLU A O 1
ATOM 5547 N N . ASN A 1 696 ? -3.497 8.029 -32.845 1.00 59.56 696 ASN A N 1
ATOM 5548 C CA . ASN A 1 696 ? -2.286 7.275 -32.517 1.00 59.56 696 ASN A CA 1
ATOM 5549 C C . ASN A 1 696 ? -2.416 6.475 -31.220 1.00 59.56 696 ASN A C 1
ATOM 5551 O O . ASN A 1 696 ? -1.796 5.432 -31.133 1.00 59.56 696 ASN A O 1
ATOM 5555 N N . MET A 1 697 ? -3.174 6.936 -30.221 1.00 60.31 697 MET A N 1
ATOM 5556 C CA . MET A 1 697 ? -3.425 6.189 -28.981 1.00 60.31 697 MET A CA 1
ATOM 5557 C C . MET A 1 697 ? -4.482 5.106 -29.167 1.00 60.31 697 MET A C 1
ATOM 5559 O O . MET A 1 697 ? -4.323 4.014 -28.642 1.00 60.31 697 MET A O 1
ATOM 5563 N N . SER A 1 698 ? -5.539 5.398 -29.925 1.00 59.16 698 SER A N 1
ATOM 5564 C CA . SER A 1 698 ? -6.540 4.435 -30.382 1.00 59.16 698 SER A CA 1
ATOM 5565 C C . SER A 1 698 ? -5.868 3.407 -31.264 1.00 59.16 698 SER A C 1
ATOM 5567 O O . SER A 1 698 ? -6.073 2.231 -31.047 1.00 59.16 698 SER A O 1
ATOM 5569 N N . GLU A 1 699 ? -5.001 3.825 -32.183 1.00 55.38 699 GLU A N 1
ATOM 5570 C CA . GLU A 1 699 ? -4.132 2.951 -32.947 1.00 55.38 699 GLU A CA 1
ATOM 5571 C C . GLU A 1 699 ? -3.223 2.212 -31.982 1.00 55.38 699 GLU A C 1
ATOM 5573 O O . GLU A 1 699 ? -3.315 1.018 -31.989 1.00 55.38 699 GLU A O 1
ATOM 5578 N N . GLU A 1 700 ? -2.412 2.814 -31.110 1.00 51.88 700 GLU A N 1
ATOM 5579 C CA . GLU A 1 700 ? -1.522 2.127 -30.149 1.00 51.88 700 GLU A CA 1
ATOM 5580 C C . GLU A 1 700 ? -2.242 1.123 -29.251 1.00 51.88 700 GLU A C 1
ATOM 5582 O O . GLU A 1 700 ? -1.694 0.056 -28.977 1.00 51.88 700 GLU A O 1
ATOM 5587 N N . TYR A 1 701 ? -3.482 1.409 -28.884 1.00 51.97 701 TYR A N 1
ATOM 5588 C CA . TYR A 1 701 ? -4.375 0.513 -28.180 1.00 51.97 701 TYR A CA 1
ATOM 5589 C C . TYR A 1 701 ? -4.913 -0.609 -29.093 1.00 51.97 701 TYR A C 1
ATOM 5591 O O . TYR A 1 701 ? -4.729 -1.786 -28.792 1.00 51.97 701 TYR A O 1
ATOM 5599 N N . GLU A 1 702 ? -5.452 -0.276 -30.268 1.00 48.19 702 GLU A N 1
ATOM 5600 C CA . GLU A 1 702 ? -5.808 -1.191 -31.371 1.00 48.19 702 GLU A CA 1
ATOM 5601 C C . GLU A 1 702 ? -4.567 -1.916 -31.947 1.00 48.19 702 GLU A C 1
ATOM 5603 O O . GLU A 1 702 ? -4.666 -2.868 -32.716 1.00 48.19 702 GLU A O 1
ATOM 5608 N N . ILE A 1 703 ? -3.360 -1.494 -31.566 1.00 43.19 703 ILE A N 1
ATOM 5609 C CA . ILE A 1 703 ? -2.055 -1.939 -32.044 1.00 43.19 703 ILE A CA 1
ATOM 5610 C C . ILE A 1 703 ? -1.332 -2.764 -30.990 1.00 43.19 703 ILE A C 1
ATOM 5612 O O . ILE A 1 703 ? -0.575 -3.666 -31.362 1.00 43.19 703 ILE A O 1
ATOM 5616 N N . ALA A 1 704 ? -1.618 -2.569 -29.706 1.00 45.28 704 ALA A N 1
ATOM 5617 C CA . ALA A 1 704 ? -1.494 -3.647 -28.740 1.00 45.28 704 ALA A CA 1
ATOM 5618 C C . ALA A 1 704 ? -2.311 -4.867 -29.226 1.00 45.28 704 ALA A C 1
ATOM 5620 O O . ALA A 1 704 ? -1.894 -6.002 -28.979 1.00 45.28 704 ALA A O 1
ATOM 5621 N N . GLU A 1 705 ? -3.362 -4.642 -30.038 1.00 40.06 705 GLU A N 1
ATOM 5622 C CA . GLU A 1 705 ? -4.071 -5.658 -30.835 1.00 40.06 705 GLU A CA 1
ATOM 5623 C C . GLU A 1 705 ? -3.518 -5.930 -32.260 1.00 40.06 705 GLU A C 1
ATOM 5625 O O . GLU A 1 705 ? -3.923 -6.920 -32.874 1.00 40.06 705 GLU A O 1
ATOM 5630 N N . ASN A 1 706 ? -2.550 -5.167 -32.793 1.00 40.72 706 ASN A N 1
ATOM 5631 C CA . ASN A 1 706 ? -1.950 -5.355 -34.134 1.00 40.72 706 ASN A CA 1
ATOM 5632 C C . ASN A 1 706 ? -0.850 -6.428 -34.111 1.00 40.72 706 ASN A C 1
ATOM 5634 O O . ASN A 1 706 ? 0.301 -6.269 -34.530 1.00 40.72 706 ASN A O 1
ATOM 5638 N N . ILE A 1 707 ? -1.280 -7.579 -33.611 1.00 43.81 707 ILE A N 1
ATOM 5639 C CA . ILE A 1 707 ? -0.816 -8.887 -34.009 1.00 43.81 707 ILE A CA 1
ATOM 5640 C C . ILE A 1 707 ? -1.399 -9.103 -35.407 1.00 43.81 707 ILE A C 1
ATOM 5642 O O . ILE A 1 707 ? -2.573 -9.444 -35.541 1.00 43.81 707 ILE A O 1
ATOM 5646 N N . GLY A 1 708 ? -0.622 -8.915 -36.474 1.00 34.50 708 GLY A N 1
ATOM 5647 C CA . GLY A 1 708 ? -1.050 -9.454 -37.767 1.00 34.50 708 GLY A CA 1
ATOM 5648 C C . GLY A 1 708 ? -1.371 -10.941 -37.579 1.00 34.50 708 GLY A C 1
ATOM 5649 O O . GLY A 1 708 ? -0.516 -11.626 -37.038 1.00 34.50 708 GLY A O 1
ATOM 5650 N N . GLY A 1 709 ? -2.580 -11.400 -37.947 1.00 51.22 709 GLY A N 1
ATOM 5651 C CA . GLY A 1 709 ? -3.058 -12.799 -38.003 1.00 51.22 709 GLY A CA 1
ATOM 5652 C C . GLY A 1 709 ? -3.905 -13.330 -36.817 1.00 51.22 709 GLY A C 1
ATOM 5653 O O . GLY A 1 709 ? -4.789 -12.639 -36.320 1.00 51.22 709 GLY A O 1
ATOM 5654 N N . SER A 1 710 ? -3.761 -14.612 -36.441 1.00 47.38 710 SER A N 1
ATOM 5655 C CA . SER A 1 710 ? -4.774 -15.398 -35.694 1.00 47.38 710 SER A CA 1
ATOM 5656 C C . SER A 1 710 ? -4.963 -15.076 -34.201 1.00 47.38 710 SER A C 1
ATOM 5658 O O . SER A 1 710 ? -6.027 -15.389 -33.669 1.00 47.38 710 SER A O 1
ATOM 5660 N N . ALA A 1 711 ? -3.994 -14.457 -33.517 1.00 47.59 711 ALA A N 1
ATOM 5661 C CA . ALA A 1 711 ? -4.073 -14.224 -32.067 1.00 47.59 711 ALA A CA 1
ATOM 5662 C C . ALA A 1 711 ? -4.898 -12.989 -31.648 1.00 47.59 711 ALA A C 1
ATOM 5664 O O . ALA A 1 711 ? -5.440 -12.989 -30.543 1.00 47.59 711 ALA A O 1
ATOM 5665 N N . CYS A 1 712 ? -5.098 -12.002 -32.534 1.00 52.19 712 CYS A N 1
ATOM 5666 C CA . CYS A 1 712 ? -6.024 -10.874 -32.315 1.00 52.19 712 CYS A CA 1
ATOM 5667 C C . CYS A 1 712 ? -7.448 -11.373 -31.986 1.00 52.19 712 CYS A C 1
ATOM 5669 O O . CYS A 1 712 ? -8.109 -10.869 -31.081 1.00 52.19 712 CYS A O 1
ATOM 5671 N N . LYS A 1 713 ? -7.882 -12.464 -32.637 1.00 61.19 713 LYS A N 1
ATOM 5672 C CA . LYS A 1 713 ? -9.191 -13.083 -32.391 1.00 61.19 713 LYS A CA 1
ATOM 5673 C C . LYS A 1 713 ? -9.334 -13.688 -31.000 1.00 61.19 713 LYS A C 1
ATOM 5675 O O . LYS A 1 713 ? -10.460 -13.846 -30.566 1.00 61.19 713 LYS A O 1
ATOM 5680 N N . ILE A 1 714 ? -8.249 -14.077 -30.330 1.00 63.97 714 ILE A N 1
ATOM 5681 C CA . ILE A 1 714 ? -8.328 -14.774 -29.040 1.00 63.97 714 ILE A CA 1
ATOM 5682 C C . ILE A 1 714 ? -8.494 -13.765 -27.910 1.00 63.97 714 ILE A C 1
ATOM 5684 O O . ILE A 1 714 ? -9.428 -13.898 -27.133 1.00 63.97 714 ILE A O 1
ATOM 5688 N N . VAL A 1 715 ? -7.636 -12.743 -27.840 1.00 67.81 715 VAL A N 1
ATOM 5689 C CA . VAL A 1 715 ? -7.699 -11.741 -26.762 1.00 67.81 715 VAL A CA 1
ATOM 5690 C C . VAL A 1 715 ? -8.955 -10.891 -26.888 1.00 67.81 715 VAL A C 1
ATOM 5692 O O . VAL A 1 715 ? -9.681 -10.755 -25.907 1.00 67.81 715 VAL A O 1
ATOM 5695 N N . ARG A 1 716 ? -9.273 -10.409 -28.099 1.00 69.81 716 ARG A N 1
ATOM 5696 C CA . ARG A 1 716 ? -10.525 -9.685 -28.339 1.00 69.81 716 ARG A CA 1
ATOM 5697 C C . ARG A 1 716 ? -11.726 -10.542 -27.963 1.00 69.81 716 ARG A C 1
ATOM 5699 O O . ARG A 1 716 ? -12.579 -10.076 -27.226 1.00 69.81 716 ARG A O 1
ATOM 5706 N N . LYS A 1 717 ? -11.746 -11.817 -28.366 1.00 74.44 717 LYS A N 1
ATOM 5707 C CA . LYS A 1 717 ? -12.802 -12.745 -27.950 1.00 74.44 717 LYS A CA 1
ATOM 5708 C C . LYS A 1 717 ? -12.838 -12.946 -26.435 1.00 74.44 717 LYS A C 1
ATOM 5710 O O . LYS A 1 717 ? -13.918 -12.991 -25.884 1.00 74.44 717 LYS A O 1
ATOM 5715 N N . MET A 1 718 ? -11.703 -13.048 -25.744 1.00 77.00 718 MET A N 1
ATOM 5716 C CA . MET A 1 718 ? -11.678 -13.181 -24.281 1.00 77.00 718 MET A CA 1
ATOM 5717 C C . MET A 1 718 ? -12.229 -11.939 -23.576 1.00 77.00 718 MET A C 1
ATOM 5719 O O . MET A 1 718 ? -12.937 -12.078 -22.583 1.00 77.00 718 MET A O 1
ATOM 5723 N N . LEU A 1 719 ? -11.912 -10.744 -24.078 1.00 81.25 719 LEU A N 1
ATOM 5724 C CA . LEU A 1 719 ? -12.472 -9.490 -23.580 1.00 81.25 719 LEU A CA 1
ATOM 5725 C C . LEU A 1 719 ? -13.973 -9.402 -23.901 1.00 81.25 719 LEU A C 1
ATOM 5727 O O . LEU A 1 719 ? -14.759 -9.120 -23.006 1.00 81.25 719 LEU A O 1
ATOM 5731 N N . GLU A 1 720 ? -14.388 -9.731 -25.126 1.00 81.38 720 GLU A N 1
ATOM 5732 C CA . GLU A 1 720 ? -15.794 -9.766 -25.557 1.00 81.38 720 GLU A CA 1
ATOM 5733 C C . GLU A 1 720 ? -16.627 -10.794 -24.772 1.00 81.38 720 GLU A C 1
ATOM 5735 O O . GLU A 1 720 ? -17.729 -10.470 -24.330 1.00 81.38 720 GLU A O 1
ATOM 5740 N N . ASP A 1 721 ? -16.097 -12.003 -24.561 1.00 78.94 721 ASP A N 1
ATOM 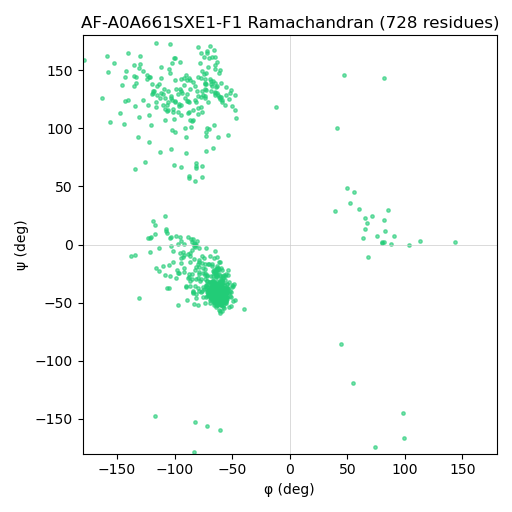5741 C CA . ASP A 1 721 ? -16.697 -13.075 -23.755 1.00 78.94 721 ASP A CA 1
ATOM 5742 C C . ASP A 1 721 ? -16.820 -12.639 -22.283 1.00 78.94 721 ASP A C 1
ATOM 5744 O O . ASP A 1 721 ? -17.764 -13.031 -21.600 1.00 78.94 721 ASP A O 1
ATOM 5748 N N . ALA A 1 722 ? -15.900 -11.793 -21.805 1.00 75.81 722 ALA A N 1
ATOM 5749 C CA . ALA A 1 722 ? -15.967 -11.141 -20.497 1.00 75.81 722 ALA A CA 1
ATOM 5750 C C . ALA A 1 722 ? -16.833 -9.865 -20.487 1.00 75.81 722 ALA A C 1
ATOM 5752 O O . ALA A 1 722 ? -16.946 -9.206 -19.453 1.00 75.81 722 ALA A O 1
ATOM 5753 N N . GLY A 1 723 ? -17.445 -9.507 -21.620 1.00 80.50 723 GLY A N 1
ATOM 5754 C CA . GLY A 1 723 ? -18.294 -8.331 -21.762 1.00 80.50 723 GLY A CA 1
ATOM 5755 C C . GLY A 1 723 ? -17.535 -7.003 -21.733 1.00 80.50 723 GLY A C 1
ATOM 5756 O O . GLY A 1 723 ? -18.117 -5.991 -21.380 1.00 80.50 723 GLY A O 1
ATOM 5757 N N . ILE A 1 724 ? -16.254 -6.960 -22.070 1.00 84.31 724 ILE A N 1
ATOM 5758 C CA . ILE A 1 724 ? -15.429 -5.750 -21.981 1.00 84.31 724 ILE A CA 1
ATOM 5759 C C . ILE A 1 724 ? -15.363 -5.075 -23.352 1.00 84.31 724 ILE A C 1
ATOM 5761 O O . ILE A 1 724 ? -15.061 -5.718 -24.356 1.00 84.31 724 ILE A O 1
ATOM 5765 N N . VAL A 1 725 ? -15.636 -3.772 -23.393 1.00 81.69 725 VAL A N 1
ATOM 5766 C CA . VAL A 1 725 ? -15.593 -2.949 -24.609 1.00 81.69 725 VAL A CA 1
ATOM 5767 C C . VAL A 1 725 ? -14.845 -1.657 -24.307 1.00 81.69 725 VAL A C 1
ATOM 5769 O O . VAL A 1 725 ? -15.058 -1.057 -23.257 1.00 81.69 725 VAL A O 1
ATOM 5772 N N . PHE A 1 726 ? -13.996 -1.215 -25.230 1.00 77.31 726 PHE A N 1
ATOM 5773 C CA . PHE A 1 726 ? -13.294 0.061 -25.137 1.00 77.31 726 PHE A CA 1
ATOM 5774 C C . PHE A 1 726 ? -13.686 0.952 -26.318 1.00 77.31 726 PHE A C 1
ATOM 5776 O O . PHE A 1 726 ? -13.710 0.508 -27.464 1.00 77.31 726 PHE A O 1
ATOM 5783 N N . GLU A 1 727 ? -14.020 2.202 -26.019 1.00 79.38 727 GLU A N 1
ATOM 5784 C CA . GLU A 1 727 ? -14.448 3.237 -26.952 1.00 79.38 727 GLU A CA 1
ATOM 5785 C C . GLU A 1 727 ? -13.516 4.448 -26.808 1.00 79.38 727 GLU A C 1
ATOM 5787 O O . GLU A 1 727 ? -13.422 5.055 -25.739 1.00 79.38 727 GLU A O 1
ATOM 5792 N N . TYR A 1 728 ? -12.838 4.817 -27.894 1.00 69.06 728 TYR A N 1
ATOM 5793 C CA . TYR A 1 728 ? -11.957 5.986 -27.953 1.00 69.06 728 TYR A CA 1
ATOM 5794 C C . TYR A 1 728 ? -12.751 7.169 -28.487 1.00 69.06 728 TYR A C 1
ATOM 5796 O O . TYR A 1 728 ? -13.301 7.105 -29.587 1.00 69.06 728 TYR A O 1
ATOM 5804 N N . CYS A 1 729 ? -12.853 8.232 -27.694 1.00 62.94 729 CYS A N 1
ATOM 5805 C CA . CYS A 1 729 ? -13.644 9.413 -28.025 1.00 62.94 729 CYS A CA 1
ATOM 5806 C C . CYS A 1 729 ? -12.755 10.672 -27.984 1.00 62.94 729 CYS A C 1
ATOM 5808 O O . CYS A 1 729 ? -11.844 10.775 -27.162 1.00 62.94 729 CYS A O 1
ATOM 5810 N N . CYS A 1 730 ? -12.988 11.608 -28.916 1.00 54.34 730 CYS A N 1
ATOM 5811 C CA . CYS A 1 730 ? -12.318 12.916 -28.973 1.00 54.34 730 CYS A CA 1
ATOM 5812 C C . CYS A 1 730 ? -13.176 14.030 -28.384 1.00 54.34 730 CYS A C 1
ATOM 5814 O O . CYS A 1 730 ? -14.378 14.082 -28.742 1.00 54.34 730 CYS A O 1
#

Radius of gyration: 34.72 Å; Cα contacts (8 Å, |Δi|>4): 1062; chains: 1; bounding box: 97×54×102 Å

Sequence (730 aa):
MGTFFIVSVGTSLITKNNELNDGQRISAREEDWRYDAESYKDCLEDFIEEMAENGKLPDASAELSSLLRNKSLGPGTDDPILLLHTETIPAESCAVYIKLGLEKLGLKEISCRAVSKLSEASAQAFYDQGLPNLIVCIYEEIMKARNAGHEVVLIPTGGYKAIIPYFVLMGILLKAPCRYVYEGSDKVVELPPLPLHADLSQWTGIEAVLETLNGKPAHEAETWRIYRSCQKSLMSLLTRDEENLFKSSALCERLRERADADRGRSELQFRTQNSPLLVYLEKNGDHTLKQMFLRLAEIGPYIWKGDRVPEMADHALLHHADLFHLAERILLPVFYAYEQNHGKPFLSPEELFTLLGGLHLHDCGHVVGAVDLEDGASHRLLPTEVRDYHHILGYLRLTDPENHGRTGRWIHDALTSPHPGGNSQSLAWTQEDVRETLGTIATLGLYHRKAMKLSQTEPEEGKYPYPYPFLKVPGLDKIPCLDEFLKGSPVKIRDEILAPDRIRLLVCLLRIIDSLDEQGARTGGKEAVHFHLEQLETEARDEEERAKGLGEALENAFKFLEKSGEYFVCGQLDDIAESLFSDFKGKESKENSAKTSVKKGNSGFWQSFGNLFPLQENGTPHPLRQLGLEYAISKIRAKFKGFQKEPYREKLYVKGIDIRHRFENAKVVFQIDLKMDEEYQAHPEGKKDPRKLLENMSEEYEIAENIGGSACKIVRKMLEDAGIVFEYCC

Secondary structure (DSSP, 8-state):
--EEEEEEE-SHHHHHHHHH-SSPPPP-SHHHHHHHHHHHHHHHHHHHHHHHHTT-GGGS-HHHHHHHSSTTTSPPTT--EEEEEESSHHHHHHHHHHHHHHHHTT---EEEEEETT---TTSHHIIIIIHHHHHHHHHHHHHHHHHTT-EEEEE--SS-TTTHHHHHHHHHHHT--BEEEPTT---EEEPPPP-----HHHHHHHHHHHHHHTTSBHHHHTTSHHHHHHHHHHTTTEEE-TT-BEEE-HHHHHHHHHHHHHHT--HHHHHHHT-GGGGGG-BTTB-HHHHHHHHHHHHHHHHTTT--STT-TTHHHHHHHHHHHHHHHHHHHHHHHHHHHHSS-SS-HHHHHHHHHHHHHTTGGGG--EEE-TTS-EEEPPHHHHHHHHHHHHHHHHH-IIIIITTHHHHHHHHHSPPTT---SS-PPPHHHIIIIIHHHHHHHHH-STTS-SS-----TT------SS---TTTSSPPPHHHHHHHS--EETTEEPPHHHHHHHHHHHHHHHHTS-TTGGG-SHHHHHHHHHHHHHHHHHHHHHHHHHHHHHHHHHHHHH-SS---HHHHHHHHHHHHHHHHHHHH--S----------HHHHHHHHHHHSPBPTTSPBPTTHHHHHHHHHHHHHHHHHHHTHHHHHHHTTEEEEEEEEEEETTEEEEEEEEEE-TTTTT--SSS--HHHHHHHHHHHHHHHS--SSTTHHHHHHHHHHTTEEEEEE-

pLDDT: mean 79.93, std 14.98, range [28.77, 98.06]

Solvent-accessible surface area (backbone atoms only — not comparable to full-atom values): 40098 Å² total; per-residue (Å²): 127,49,52,32,38,43,33,31,30,22,53,46,39,50,54,36,45,56,72,77,44,95,65,86,76,59,73,84,51,62,75,61,44,77,79,44,44,66,67,47,47,53,55,47,46,54,50,35,52,53,26,46,76,70,73,42,42,41,72,43,23,57,50,39,29,58,43,52,64,46,69,94,80,28,79,54,54,80,22,37,36,39,35,37,21,39,53,41,66,51,20,45,50,38,39,54,40,51,45,52,41,44,42,76,74,57,39,67,44,69,47,74,44,65,31,64,51,21,40,61,87,88,42,69,50,19,66,76,40,7,52,33,40,42,55,47,50,56,50,52,51,52,52,53,39,43,76,72,58,26,51,53,38,35,30,59,63,29,48,62,78,83,54,35,62,57,51,50,50,49,19,46,71,68,73,27,54,36,41,42,53,51,91,97,52,86,58,74,41,69,61,80,86,60,101,64,75,84,57,60,71,61,47,62,69,46,46,65,53,52,62,69,41,43,74,33,51,41,82,62,51,64,72,34,70,68,44,64,75,42,44,83,80,39,52,55,32,45,42,66,51,98,86,44,23,25,33,71,20,77,58,34,53,50,53,47,55,52,47,53,60,52,72,74,47,51,69,36,34,56,46,63,71,67,39,76,70,53,65,55,27,47,55,99,85,41,50,62,58,37,15,40,48,43,38,52,38,72,50,41,78,61,66,57,61,64,39,57,43,86,92,34,65,76,42,59,56,53,52,47,29,50,40,53,53,48,42,47,71,57,45,51,60,47,34,52,53,29,26,76,76,67,78,44,66,71,52,53,35,66,56,45,51,36,41,55,44,20,66,69,44,29,63,52,6,32,47,50,57,50,41,57,39,86,87,74,50,73,48,75,52,52,61,68,50,26,68,76,41,13,28,54,43,17,23,34,16,58,67,38,21,90,65,48,20,74,67,23,46,55,53,55,52,58,45,45,39,72,73,94,75,80,76,85,68,54,43,55,40,51,77,63,40,49,58,34,36,42,36,38,20,24,51,38,13,44,46,41,48,83,90,47,49,58,53,88,55,73,86,62,84,86,76,73,66,76,76,52,92,80,51,68,43,94,84,59,51,56,76,66,30,46,60,59,48,52,72,78,47,84,45,26,49,74,94,46,74,60,54,70,71,54,53,52,41,44,29,44,51,49,33,47,40,58,70,68,52,60,78,30,67,73,46,64,54,77,66,52,40,50,52,50,52,53,47,31,48,51,54,17,48,52,26,41,52,48,21,49,56,38,39,55,52,47,54,55,49,48,60,68,73,65,77,70,79,96,74,61,61,62,59,55,40,48,52,45,38,48,48,39,51,52,55,51,55,61,69,77,53,88,68,88,78,99,67,98,66,88,81,47,51,74,68,43,37,54,51,56,51,39,69,76,40,43,66,42,98,88,66,46,70,35,91,58,40,65,54,54,47,53,25,36,50,24,48,42,48,16,52,50,40,58,51,55,56,57,63,58,64,63,27,67,44,38,64,44,75,47,78,45,74,48,82,52,96,87,20,43,40,35,40,39,34,74,37,64,36,75,82,57,79,76,64,89,86,86,74,85,58,69,66,58,53,50,48,47,48,46,41,50,50,57,40,66,43,60,50,73,60,78,60,36,61,50,48,53,45,55,36,49,77,59,23,47,43,81,44,80,50,132

Foldseek 3Di:
DFAEEEEEFALQLLVLLQVPPPDDRDDRDQVVCVVCVVVNLVSSQVLLVVCLVVVNNLSNGQRSVQQPLDPVRHGDQAHAYEYEYEPGSSRQSRLVSNQVSVVSVNRDHYYYDHQPQCHPPPDPSVQLPRLLSLLLVLVVVCVVCVVVVHQYEYEHRHDDPVNSVSSVVSCLAVVHWYWGDDPPDSDIDTDDRDPDYDPLVVCVLCVVVQVVQAQAQPVVSCPDPSCVVCVSVCSNQWDADPNNGIHGRPVVVVSVVVSVVVVPDALQLVQQLPQPCLVQLADPNDNQLSQLSNLLSVCLVVLLQQQPLVLPNVPSRVLLSQLSVLCSLAQVVLQVLLCVVPVHGLDHSLLSSLLNLLSSQLQSLRNFQWFADPVRDIGGHFSVRSVVCSLVLSLCLQQPVPGRNVCSVVSLCSQQDDDPPPPPRHDRDDPVQSNQVSNSSSLLSNLLDLVAFQDDDDPPPPCPDDQPPPPPDPPVRHDDHNVVVCVVDFRDRVPGTDDSLSSLLSSLSSNLSSLQRAPLLSQDPPVSVVVLLVVLLVLLVVLVVVLVVLLVVLQVVCCVPVVDDDDPLLVLLLVLLVLQVVLVVVVVDPDDDPDDDPRQYPVNSVVSLCVSFPQDPVRHTRPCSVSSVSSSSSSNSSVSSNVSSVVNVVSNQFNDWDWDWDQDPSAIEIEIETDGDPVVVPDDDDDDDPVVVLVVSVCSSCSSLPNPDDSSCSNVVSCVVSRYHYDYDD